Protein AF-A0A4Y8X2B7-F1 (afdb_monomer_lite)

Sequence (460 aa):
MPSALAVLLALVLLAALIGGGLVWHEERFYGRLRFEEKPPLELQNHMGVPAQDHFRKALRELRLALENDRPADAEGWVRTARRRGWWLAETAAASEASADVGKAARRLAERRARVEERVINVEGTRQVGTLENAATDAAKLETARAAAAQAWVGLTPEQRERIRDGAEHHHRWATAEIAAVITAHSTDPGRTERLVAAAQAPVTDEDLASWADWEFRSLHWAADKVPHQHRVHPERPPLPAYASTTARRRHAEAAHLREHQLGTPPTSAAPRPIAPARQAGRPAATPEPYAGSAARRRAQARALHEEMTMKVASYDLDFDLQLAYPQFHNRDIPEVRAMDGAARRAADEWDLVKDVPERRLDAGDVAAYREAVDAFKQAVLAADARVRLIGDAGITDEELRDLETARGLFRQISDPANPPSLRDTYRARLVQVLRRIDERPGSRVSFSPQSLLALEAGED

Foldseek 3Di:
DPPPVVVVVVVVVVCCVVVVVVVVVVCVQQPPDDPVLDDPPLLVVQLDDLLVVLLSLLLSQLLLCQQVVNLVLNLLSLLLNLLSLLLSQLLSLLCVLDVQLNVLSNQLSNLLSVLLVCLLQVPQHPDDDPLVNSQVSLVSNVVSVVSNVVVCVPDDPVSVVSSVVSSQVSSVSSLVSSLSSLVVRHPDPVSSVVSNCSSPDRCDVVSVVLSVVVSVLSSCCSNVVPDNLPRDGSSRRDRGPPRDPVSNVSVVVSVVVCCVPVDDDDDDDDDDDDDDDDDDDDDDDDDDDDLVVLVVLLVVLVVLLVVLVVLLCCCQVPVVNCLQQQLCCQCVPVLSVQLVVLNVQLVVLCVVPVPQDSVRDDSVSSVSNSVSSVSNVVSSVSSVVVSVVCGCPPADPLLVVLSVLLVVLVVQLPDPVDDPVVSLVSLVVSLVSLCCQQVDPPRSGHHDPVVSVCSVVVHD

pLDDT: mean 76.76, std 17.98, range [27.52, 97.62]

Radius of gyration: 28.29 Å; chains: 1; bounding box: 72×70×88 Å

Organism: NCBI:txid384602

Structure (mmCIF, N/CA/C/O backbone):
data_AF-A0A4Y8X2B7-F1
#
_entry.id   AF-A0A4Y8X2B7-F1
#
loop_
_atom_site.group_PDB
_atom_site.id
_atom_site.type_symbol
_atom_site.label_atom_id
_atom_site.label_alt_id
_atom_site.label_comp_id
_atom_site.label_asym_id
_atom_site.label_entity_id
_atom_site.label_seq_id
_atom_site.pdbx_PDB_ins_code
_atom_site.Cartn_x
_atom_site.Cartn_y
_atom_site.Cartn_z
_atom_site.occupancy
_atom_site.B_iso_or_equiv
_atom_site.auth_seq_id
_atom_site.auth_comp_id
_atom_site.auth_asym_id
_atom_site.auth_atom_id
_atom_site.pdbx_PDB_model_num
ATOM 1 N N . MET A 1 1 ? -11.574 39.232 24.362 1.00 48.97 1 MET A N 1
ATOM 2 C CA . MET A 1 1 ? -12.422 38.408 23.476 1.00 48.97 1 MET A CA 1
ATOM 3 C C . MET A 1 1 ? -11.913 38.580 22.059 1.00 48.97 1 MET A C 1
ATOM 5 O O . MET A 1 1 ? -11.757 39.733 21.666 1.00 48.97 1 MET A O 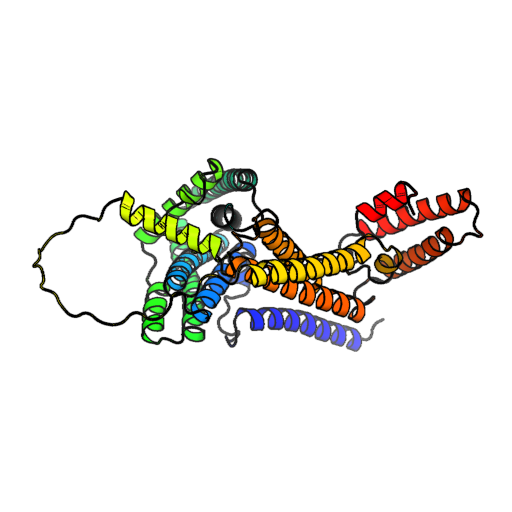1
ATOM 9 N N . PRO A 1 2 ? -11.568 37.504 21.330 1.00 56.12 2 PRO A N 1
ATOM 10 C CA . PRO A 1 2 ? -11.162 37.643 19.936 1.00 56.12 2 PRO A CA 1
ATOM 11 C C . PRO A 1 2 ? -12.316 38.278 19.155 1.00 56.12 2 PRO A C 1
ATOM 13 O O . PRO A 1 2 ? -13.477 37.924 19.360 1.00 56.12 2 PRO A O 1
ATOM 16 N N . SER A 1 3 ? -12.009 39.273 18.321 1.00 78.75 3 SER A N 1
ATOM 17 C CA . SER A 1 3 ? -13.026 39.926 17.500 1.00 78.75 3 SER A CA 1
ATOM 18 C C . SER A 1 3 ? -13.653 38.888 16.567 1.00 78.75 3 SER A C 1
ATOM 20 O O . SER A 1 3 ? -12.968 37.989 16.077 1.00 78.75 3 SER A O 1
ATOM 22 N N . ALA A 1 4 ? -14.957 39.003 16.303 1.00 75.81 4 ALA A N 1
ATOM 23 C CA . ALA A 1 4 ? -15.664 38.089 15.400 1.00 75.81 4 ALA A CA 1
ATOM 24 C C . ALA A 1 4 ? -14.970 37.974 14.025 1.00 75.81 4 ALA A C 1
ATOM 26 O O . ALA A 1 4 ? -14.980 36.915 13.405 1.00 75.81 4 ALA A O 1
ATOM 27 N N . LEU A 1 5 ? -14.283 39.042 13.603 1.00 73.31 5 LEU A N 1
ATOM 28 C CA . LEU A 1 5 ? -13.470 39.087 12.392 1.00 73.31 5 LEU A CA 1
ATOM 29 C C . LEU A 1 5 ? -12.254 38.142 12.447 1.00 73.31 5 LEU A C 1
ATOM 31 O O . LEU A 1 5 ? -11.960 37.477 11.461 1.00 73.31 5 LEU A O 1
ATOM 35 N N . ALA A 1 6 ? -11.570 38.044 13.592 1.00 76.88 6 ALA A N 1
ATOM 36 C CA . ALA A 1 6 ? -10.414 37.163 13.770 1.00 76.88 6 ALA A CA 1
ATOM 37 C C . ALA A 1 6 ? -10.817 35.680 13.766 1.00 76.88 6 ALA A C 1
ATOM 39 O O . ALA A 1 6 ? -10.114 34.849 13.196 1.00 76.88 6 ALA A O 1
ATOM 40 N N . VAL A 1 7 ? -11.978 35.359 14.345 1.00 77.75 7 VAL A N 1
ATOM 41 C CA . VAL A 1 7 ? -12.539 33.998 14.320 1.00 77.75 7 VAL A CA 1
ATOM 42 C C . VAL A 1 7 ? -12.940 33.608 12.896 1.00 77.75 7 VAL A C 1
ATOM 44 O O . VAL A 1 7 ? -12.628 32.506 12.450 1.00 77.75 7 VAL A O 1
ATOM 47 N N . LEU A 1 8 ? -13.565 34.525 12.150 1.00 74.25 8 LEU A N 1
ATOM 48 C CA . LEU A 1 8 ? -13.945 34.282 10.759 1.00 74.25 8 LEU A CA 1
ATOM 49 C C . LEU A 1 8 ? -12.714 34.086 9.859 1.00 74.25 8 LEU A C 1
ATOM 51 O O . LEU A 1 8 ? -12.685 33.167 9.046 1.00 74.25 8 LEU A O 1
ATOM 55 N N . LEU A 1 9 ? -11.674 34.908 10.038 1.00 78.62 9 LEU A N 1
ATOM 56 C CA . LEU A 1 9 ? -10.431 34.807 9.271 1.00 78.62 9 LEU A CA 1
ATOM 57 C C . LEU A 1 9 ? -9.697 33.489 9.553 1.00 78.62 9 LEU A C 1
ATOM 59 O O . LEU A 1 9 ? -9.216 32.842 8.625 1.00 78.62 9 LEU A O 1
ATOM 63 N N . ALA A 1 10 ? -9.656 33.066 10.821 1.00 77.31 10 ALA A N 1
ATOM 64 C CA . ALA A 1 10 ? -9.075 31.788 11.216 1.00 77.31 10 ALA A CA 1
ATOM 65 C C . ALA A 1 10 ? -9.835 30.608 10.597 1.00 77.31 10 ALA A C 1
ATOM 67 O O . ALA A 1 10 ? -9.203 29.692 10.082 1.00 77.31 10 ALA A O 1
ATOM 68 N N . LEU A 1 11 ? -11.171 30.648 10.572 1.00 70.44 11 LEU A N 1
ATOM 69 C CA . LEU A 1 11 ? -11.990 29.604 9.947 1.00 70.44 11 LEU A CA 1
ATOM 70 C C . LEU A 1 11 ? -11.803 29.539 8.425 1.00 70.44 11 LEU A C 1
ATOM 72 O O . LEU A 1 11 ? -11.713 28.445 7.874 1.00 70.44 11 LEU A O 1
ATOM 76 N N . VAL A 1 12 ? -11.684 30.685 7.746 1.00 73.00 12 VAL A N 1
ATOM 77 C CA . VAL A 1 12 ? -11.418 30.737 6.297 1.00 73.00 12 VAL A CA 1
ATOM 78 C C . VAL A 1 12 ? -10.014 30.221 5.972 1.00 73.00 12 VAL A C 1
ATOM 80 O O . VAL A 1 12 ? -9.855 29.444 5.033 1.00 73.00 12 VAL A O 1
ATOM 83 N N . LEU A 1 13 ? -9.001 30.583 6.765 1.00 71.25 13 LEU A N 1
ATOM 84 C CA . LEU A 1 13 ? -7.636 30.069 6.606 1.00 71.25 13 LEU A CA 1
ATOM 85 C C . LEU A 1 13 ? -7.551 28.567 6.894 1.00 71.25 13 LEU A C 1
ATOM 87 O O . LEU A 1 13 ? -6.875 27.848 6.161 1.00 71.25 13 LEU A O 1
ATOM 91 N N . LEU A 1 14 ? -8.272 28.075 7.904 1.00 63.09 14 LEU A N 1
ATOM 92 C CA . LEU A 1 14 ? -8.354 26.646 8.204 1.00 63.09 14 LEU A CA 1
ATOM 93 C C . LEU A 1 14 ? -9.032 25.885 7.055 1.00 63.09 14 LEU A C 1
ATOM 95 O O . LEU A 1 14 ? -8.526 24.854 6.623 1.00 63.09 14 LEU A O 1
ATOM 99 N N . ALA A 1 15 ? -10.128 26.418 6.506 1.00 55.34 15 ALA A N 1
ATOM 100 C CA . ALA A 1 15 ? -10.817 25.838 5.356 1.00 55.34 15 ALA A CA 1
ATOM 101 C C . ALA A 1 15 ? -9.948 25.855 4.084 1.00 55.34 15 ALA A C 1
ATOM 103 O O . ALA A 1 15 ? -9.953 24.882 3.333 1.00 55.34 15 ALA A O 1
ATOM 104 N N . ALA A 1 16 ? -9.155 26.909 3.867 1.00 49.97 16 ALA A N 1
ATOM 105 C CA . ALA A 1 16 ? -8.218 27.003 2.748 1.00 49.97 16 ALA A CA 1
ATOM 106 C C . ALA A 1 16 ? -7.018 26.049 2.897 1.00 49.97 16 ALA A C 1
ATOM 108 O O . ALA A 1 16 ? -6.582 25.462 1.910 1.00 49.97 16 ALA A O 1
ATOM 109 N N . LEU A 1 17 ? -6.510 25.843 4.116 1.00 51.19 17 LEU A N 1
ATOM 110 C CA . LEU A 1 17 ? -5.427 24.892 4.396 1.00 51.19 17 LEU A CA 1
ATOM 111 C C . LEU A 1 17 ? -5.896 23.436 4.291 1.00 51.19 17 LEU A C 1
ATOM 113 O O . LEU A 1 17 ? -5.201 22.607 3.706 1.00 51.19 17 LEU A O 1
ATOM 117 N N . ILE A 1 18 ? -7.092 23.129 4.802 1.00 48.75 18 ILE A N 1
ATOM 118 C CA . ILE A 1 18 ? -7.698 21.795 4.702 1.00 48.75 18 ILE A CA 1
ATOM 119 C C . ILE A 1 18 ? -8.089 21.499 3.246 1.00 48.75 18 ILE A C 1
ATOM 121 O O . ILE A 1 18 ? -7.740 20.444 2.718 1.00 48.75 18 ILE A O 1
ATOM 125 N N . GLY A 1 19 ? -8.746 22.444 2.565 1.00 33.44 19 GLY A N 1
ATOM 126 C CA . GLY A 1 19 ? -9.129 22.314 1.158 1.00 33.44 19 GLY A CA 1
ATOM 127 C C . GLY A 1 19 ? -7.926 22.252 0.212 1.00 33.44 19 GLY A C 1
ATOM 128 O O . GLY A 1 19 ? -7.893 21.412 -0.682 1.00 33.44 19 GLY A O 1
ATOM 129 N N . GLY A 1 20 ? -6.897 23.073 0.442 1.00 33.28 20 GLY A N 1
ATOM 130 C CA . GLY A 1 20 ? -5.670 23.088 -0.358 1.00 33.28 20 GLY A CA 1
ATOM 131 C C . GLY A 1 20 ? -4.814 21.830 -0.188 1.00 33.28 20 GLY A C 1
ATOM 132 O O . GLY A 1 20 ? -4.269 21.331 -1.170 1.00 33.28 20 GLY A O 1
ATOM 133 N N . GLY A 1 21 ? -4.738 21.267 1.023 1.00 30.72 21 GLY A N 1
ATOM 134 C CA . GLY A 1 21 ? -4.025 20.010 1.280 1.00 30.72 21 GLY A CA 1
ATOM 135 C C . GLY A 1 21 ? -4.669 18.795 0.603 1.00 30.72 21 GLY A C 1
ATOM 136 O O . GLY A 1 21 ? -3.957 17.935 0.085 1.00 30.72 21 GLY A O 1
ATOM 137 N N . LEU A 1 22 ? -6.004 18.754 0.544 1.00 33.94 22 LEU A N 1
ATOM 138 C CA . LEU A 1 22 ? -6.765 17.732 -0.184 1.00 33.94 22 LEU A CA 1
ATOM 139 C C . LEU A 1 22 ? -6.585 17.859 -1.705 1.00 33.94 22 LEU A C 1
ATOM 141 O O . LEU A 1 22 ? -6.271 16.870 -2.360 1.00 33.94 22 LEU A O 1
ATOM 145 N N . VAL A 1 23 ? -6.684 19.074 -2.256 1.00 34.59 23 VAL A N 1
ATOM 146 C CA . VAL A 1 23 ? -6.523 19.328 -3.701 1.00 34.59 23 VAL A CA 1
ATOM 147 C C . VAL A 1 23 ? -5.091 19.033 -4.180 1.00 34.59 23 VAL A C 1
ATOM 149 O O . VAL A 1 23 ? -4.900 18.437 -5.241 1.00 34.59 23 VAL A O 1
ATOM 152 N N . TRP A 1 24 ? -4.073 19.359 -3.376 1.00 32.09 24 TRP A N 1
ATOM 153 C CA . TRP A 1 24 ? -2.664 19.141 -3.731 1.00 32.09 24 TRP A CA 1
ATOM 154 C C . TRP A 1 24 ? -2.246 17.660 -3.698 1.00 32.09 24 TRP A C 1
ATOM 156 O O . TRP A 1 24 ? -1.438 17.214 -4.519 1.00 32.09 24 TRP A O 1
ATOM 166 N N . HIS A 1 25 ? -2.822 16.864 -2.789 1.00 36.69 25 HIS A N 1
ATOM 167 C CA . HIS A 1 25 ? -2.614 15.413 -2.775 1.00 36.69 25 HIS A CA 1
ATOM 168 C C . HIS A 1 25 ? -3.313 14.708 -3.947 1.00 36.69 25 HIS A C 1
ATOM 170 O O . HIS A 1 25 ? -2.883 13.628 -4.341 1.00 36.69 25 HIS A O 1
ATOM 176 N N . GLU A 1 26 ? -4.352 15.306 -4.527 1.00 36.19 26 GLU A N 1
ATOM 177 C CA . GLU A 1 26 ? -5.145 14.713 -5.605 1.00 36.19 26 GLU A CA 1
ATOM 178 C C . GLU A 1 26 ? -4.587 15.017 -7.004 1.00 36.19 26 GLU A C 1
ATOM 180 O O . GLU A 1 26 ? -4.468 14.090 -7.807 1.00 36.19 26 GLU A O 1
ATOM 185 N N . GLU A 1 27 ? -4.125 16.242 -7.289 1.00 35.38 27 GLU A N 1
ATOM 186 C CA . GLU A 1 27 ? -3.514 16.588 -8.593 1.00 35.38 27 GLU A CA 1
ATOM 187 C C . GLU A 1 27 ? -2.297 15.710 -8.935 1.00 35.38 27 GLU A C 1
ATOM 189 O O . GLU A 1 27 ? -2.078 15.331 -10.088 1.00 35.38 27 GLU A O 1
ATOM 194 N N . ARG A 1 28 ? -1.509 15.321 -7.924 1.00 38.75 28 ARG A N 1
ATOM 195 C CA . ARG A 1 28 ? -0.317 14.475 -8.104 1.00 38.75 28 ARG A CA 1
ATOM 196 C C . ARG A 1 28 ? -0.660 13.007 -8.407 1.00 38.75 28 ARG A C 1
ATOM 198 O O . ARG A 1 28 ? 0.162 12.278 -8.977 1.00 38.75 28 ARG A O 1
ATOM 205 N N . PHE A 1 29 ? -1.853 12.558 -8.018 1.00 40.41 29 PHE A N 1
ATOM 206 C CA . PHE A 1 29 ? -2.308 11.178 -8.199 1.00 40.41 29 PHE A CA 1
ATOM 207 C C . PHE A 1 29 ? -3.173 11.002 -9.451 1.00 40.41 29 PHE A C 1
ATOM 209 O O . PHE A 1 29 ? -2.950 10.036 -10.181 1.00 40.41 29 PHE A O 1
ATOM 216 N N . TYR A 1 30 ? -4.073 11.943 -9.742 1.00 37.50 30 TYR A N 1
ATOM 217 C CA . TYR A 1 30 ? -5.043 11.840 -10.838 1.00 37.50 30 TYR A CA 1
ATOM 218 C C . TYR A 1 30 ? -4.628 12.557 -12.137 1.00 37.50 30 TYR A C 1
ATOM 220 O O . TYR A 1 30 ? -5.293 12.400 -13.157 1.00 37.50 30 TYR A O 1
ATOM 228 N N . GLY A 1 31 ? -3.545 13.346 -12.149 1.00 47.97 31 GLY A N 1
ATOM 229 C CA . GLY A 1 31 ? -3.286 14.229 -13.292 1.00 47.97 31 GLY A CA 1
ATOM 230 C C . GLY A 1 31 ? -4.449 15.217 -13.493 1.00 47.97 31 GLY A C 1
ATOM 231 O O . GLY A 1 31 ? -5.124 15.580 -12.535 1.00 47.97 31 GLY A O 1
ATOM 232 N N . ARG A 1 32 ? -4.712 15.660 -14.731 1.00 36.84 32 ARG A N 1
ATOM 233 C CA . ARG A 1 32 ? -5.769 16.647 -15.069 1.00 36.84 32 ARG A CA 1
ATOM 234 C C . ARG A 1 32 ? -7.210 16.091 -15.022 1.00 36.84 32 ARG A C 1
ATOM 236 O O . ARG A 1 32 ? -8.033 16.488 -15.846 1.00 36.84 32 ARG A O 1
ATOM 243 N N . LEU A 1 33 ? -7.536 15.170 -14.122 1.00 42.44 33 LEU A N 1
ATOM 244 C CA . LEU A 1 33 ? -8.924 14.723 -13.948 1.00 42.44 33 LEU A CA 1
ATOM 245 C C . LEU A 1 33 ? -9.691 15.724 -13.071 1.00 42.44 33 LEU A C 1
ATOM 247 O O . LEU A 1 33 ? -9.154 16.261 -12.101 1.00 42.44 33 LEU A O 1
ATOM 251 N N . ARG A 1 34 ? -10.936 16.034 -13.451 1.00 41.69 34 ARG A N 1
ATOM 252 C CA . ARG A 1 34 ? -11.769 17.033 -12.766 1.00 41.69 34 ARG A CA 1
ATOM 253 C C . ARG A 1 34 ? -12.409 16.454 -11.503 1.00 41.69 34 ARG A C 1
ATOM 255 O O . ARG A 1 34 ? -12.794 15.297 -11.448 1.00 41.69 34 ARG A O 1
ATOM 262 N N . PHE A 1 35 ? -12.586 17.320 -10.507 1.00 38.22 35 PHE A N 1
ATOM 263 C CA . PHE A 1 35 ? -13.181 17.037 -9.193 1.00 38.22 35 PHE A CA 1
ATOM 264 C C . PHE A 1 35 ? -14.666 16.605 -9.248 1.00 38.22 35 PHE A C 1
ATOM 266 O O . PHE A 1 35 ? -15.197 16.102 -8.263 1.00 38.22 35 PHE A O 1
ATOM 273 N N . GLU A 1 36 ? -15.334 16.798 -10.387 1.00 39.81 36 GLU A N 1
ATOM 274 C CA . GLU A 1 36 ? -16.788 16.651 -10.574 1.00 39.81 36 GLU A CA 1
ATOM 275 C C . GLU A 1 36 ? -17.266 15.187 -10.713 1.00 39.81 36 GLU A C 1
ATOM 277 O O . GLU A 1 36 ? -18.468 14.946 -10.758 1.00 39.81 36 GLU A O 1
ATOM 282 N N . GLU A 1 37 ? -16.356 14.206 -10.711 1.00 48.41 37 GLU A N 1
ATOM 283 C CA . GLU A 1 37 ? -16.656 12.767 -10.883 1.00 48.41 37 GLU A CA 1
ATOM 284 C C . GLU A 1 37 ? -16.459 11.935 -9.598 1.00 48.41 37 GLU A C 1
ATOM 286 O O . GLU A 1 37 ? -16.465 10.704 -9.615 1.00 48.41 37 GLU A O 1
ATOM 291 N N . LYS A 1 38 ? -16.284 12.595 -8.448 1.00 48.88 38 LYS A N 1
ATOM 292 C CA . LYS A 1 38 ? -16.065 11.907 -7.171 1.00 48.88 38 LYS A CA 1
ATOM 293 C C . LYS A 1 38 ? -17.353 11.281 -6.632 1.00 48.88 38 LYS A C 1
ATOM 295 O O . LYS A 1 38 ? -18.416 11.900 -6.721 1.00 48.88 38 LYS A O 1
ATOM 300 N N . PRO A 1 39 ? -17.266 10.114 -5.969 1.00 52.75 39 PRO A N 1
ATOM 301 C CA . PRO A 1 39 ? -18.413 9.572 -5.266 1.00 52.75 39 PRO A CA 1
ATOM 302 C C . PRO A 1 39 ? -18.806 10.547 -4.140 1.00 52.75 39 PRO A C 1
ATOM 304 O O . PRO A 1 39 ? -17.910 11.177 -3.558 1.00 52.75 39 PRO A O 1
ATOM 307 N N . PRO A 1 40 ? -20.106 10.690 -3.813 1.00 59.75 40 PRO A N 1
ATOM 308 C CA . PRO A 1 40 ? -20.563 11.535 -2.711 1.00 59.75 40 PRO A CA 1
ATOM 309 C C . PRO A 1 40 ? -19.769 11.266 -1.425 1.00 59.75 40 PRO A C 1
ATOM 311 O O . PRO A 1 40 ? -19.338 10.139 -1.185 1.00 59.75 40 PRO A O 1
ATOM 314 N N . LEU A 1 41 ? -19.583 12.278 -0.570 1.00 52.66 41 LEU A N 1
ATOM 315 C CA . LEU A 1 41 ? -18.818 12.137 0.682 1.00 52.66 41 LEU A CA 1
ATOM 316 C C . LEU A 1 41 ? -19.337 10.971 1.552 1.00 52.66 41 LEU A C 1
ATOM 318 O O . LEU A 1 41 ? -18.560 10.251 2.176 1.00 52.66 41 LEU A O 1
ATOM 322 N N . GLU A 1 42 ? -20.652 10.752 1.550 1.00 58.34 42 GLU A N 1
ATOM 323 C CA . GLU A 1 42 ? -21.304 9.618 2.213 1.00 58.34 42 GLU A CA 1
ATOM 324 C C . GLU A 1 42 ? -20.833 8.278 1.638 1.00 58.34 42 GLU A C 1
ATOM 326 O O . GLU A 1 42 ? -20.392 7.404 2.383 1.00 58.34 42 GLU A O 1
ATOM 331 N N . LEU A 1 43 ? -20.800 8.154 0.311 1.00 62.41 43 LEU A N 1
ATOM 332 C CA . LEU A 1 43 ? -20.299 6.972 -0.383 1.00 62.41 43 LEU A CA 1
ATOM 333 C C . LEU A 1 43 ? -18.804 6.733 -0.096 1.00 62.41 43 LEU A C 1
ATOM 335 O O . LEU A 1 43 ? -18.393 5.602 0.164 1.00 62.41 43 LEU A O 1
ATOM 339 N N . GLN A 1 44 ? -17.991 7.792 -0.023 1.00 62.84 44 GLN A N 1
ATOM 340 C CA . GLN A 1 44 ? -16.584 7.686 0.389 1.00 62.84 44 GLN A CA 1
ATOM 341 C C . GLN A 1 44 ? -16.441 7.147 1.82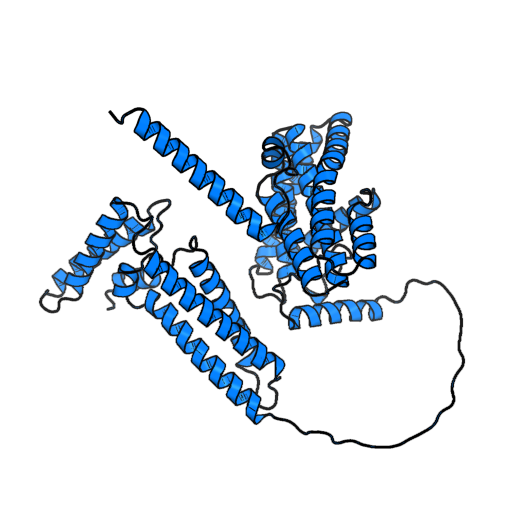4 1.00 62.84 44 GLN A C 1
ATOM 343 O O . GLN A 1 44 ? -15.599 6.282 2.088 1.00 62.84 44 GLN A O 1
ATOM 348 N N . ASN A 1 45 ? -17.286 7.599 2.751 1.00 69.56 45 ASN A N 1
ATOM 349 C CA . ASN A 1 45 ? -17.296 7.101 4.128 1.00 69.56 45 ASN A CA 1
ATOM 350 C C . ASN A 1 45 ? -17.738 5.627 4.213 1.00 69.56 45 ASN A C 1
ATOM 352 O O . ASN A 1 45 ? -17.187 4.855 5.011 1.00 69.56 45 ASN A O 1
ATOM 356 N N . HIS A 1 46 ? -18.698 5.222 3.378 1.00 73.69 46 HIS A N 1
ATOM 357 C CA . HIS A 1 46 ? -19.177 3.842 3.282 1.00 73.69 46 HIS A CA 1
ATOM 358 C C . HIS A 1 46 ? -18.112 2.891 2.721 1.00 73.69 46 HIS A C 1
ATOM 360 O O . HIS A 1 46 ? -17.899 1.807 3.264 1.00 73.69 46 HIS A O 1
ATOM 366 N N . MET A 1 47 ? -17.367 3.334 1.711 1.00 73.88 47 MET A N 1
ATOM 367 C CA . MET A 1 47 ? -16.261 2.590 1.107 1.00 73.88 47 MET A CA 1
ATOM 368 C C . MET A 1 47 ? -15.126 2.272 2.098 1.00 73.88 47 MET A C 1
ATOM 370 O O . MET A 1 47 ? -14.606 1.152 2.119 1.00 73.88 47 MET A O 1
ATOM 374 N N . GLY A 1 48 ? -14.771 3.240 2.951 1.00 72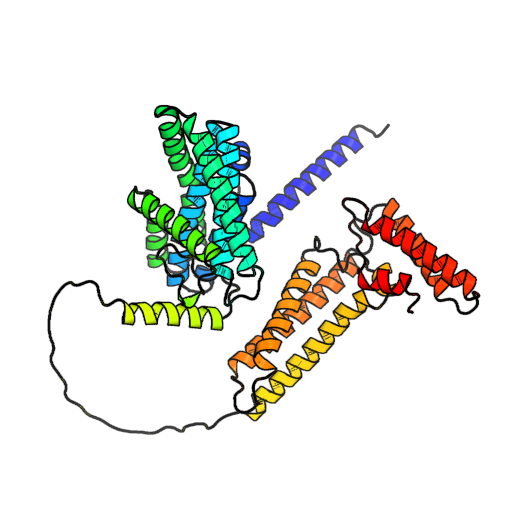.56 48 GLY A N 1
ATOM 375 C CA . GLY A 1 48 ? -13.684 3.139 3.929 1.00 72.56 48 GLY A CA 1
ATOM 376 C C . GLY A 1 48 ? -12.285 3.393 3.345 1.00 72.56 48 GLY A C 1
ATOM 377 O O . GLY A 1 48 ? -11.970 2.986 2.228 1.00 72.56 48 GLY A O 1
ATOM 378 N N . VAL A 1 49 ? -11.420 4.044 4.134 1.00 71.50 49 VAL A N 1
ATOM 379 C CA . VAL A 1 49 ? -10.076 4.495 3.709 1.00 71.50 49 VAL A CA 1
ATOM 380 C C . VAL A 1 49 ? -9.192 3.359 3.166 1.00 71.50 49 VAL A C 1
ATOM 382 O O . VAL A 1 49 ? -8.669 3.511 2.063 1.00 71.50 49 VAL A O 1
ATOM 385 N N . PRO A 1 50 ? -9.065 2.189 3.830 1.00 72.62 50 PRO A N 1
ATOM 386 C CA . PRO A 1 50 ? -8.148 1.155 3.346 1.00 72.62 50 PRO A CA 1
ATOM 387 C C . PRO A 1 50 ? -8.536 0.595 1.972 1.00 72.62 50 PRO A C 1
ATOM 389 O O . PRO A 1 50 ? -7.679 0.402 1.114 1.00 72.62 50 PRO A O 1
ATOM 392 N N . ALA A 1 51 ? -9.831 0.357 1.732 1.00 72.94 51 ALA A N 1
ATOM 393 C CA . ALA A 1 51 ? -10.305 -0.165 0.451 1.00 72.94 51 ALA A CA 1
ATOM 394 C C . ALA A 1 51 ? -10.035 0.832 -0.691 1.00 72.94 51 ALA A C 1
ATOM 396 O O . ALA A 1 51 ? -9.567 0.433 -1.761 1.00 72.94 51 ALA A O 1
ATOM 397 N N . GLN A 1 52 ? -10.243 2.130 -0.437 1.00 78.00 52 GLN A N 1
ATOM 398 C CA . GLN A 1 52 ? -9.905 3.189 -1.389 1.00 78.00 52 GLN A CA 1
ATOM 399 C C . GLN A 1 52 ? -8.406 3.218 -1.697 1.00 78.00 52 GLN A C 1
ATOM 401 O O . GLN A 1 52 ? -8.026 3.290 -2.864 1.00 78.00 52 GLN A O 1
ATOM 406 N N . ASP A 1 53 ? -7.546 3.121 -0.682 1.00 78.44 53 ASP A N 1
ATOM 407 C CA . ASP A 1 53 ? -6.093 3.148 -0.870 1.00 78.44 53 ASP A CA 1
ATOM 408 C C . ASP A 1 53 ? -5.608 1.974 -1.726 1.00 78.44 53 ASP A C 1
ATOM 410 O O . ASP A 1 53 ? -4.758 2.136 -2.606 1.00 78.44 53 ASP A O 1
ATOM 414 N N . HIS A 1 54 ? -6.186 0.789 -1.533 1.00 82.31 54 HIS A N 1
ATOM 415 C CA . HIS A 1 54 ? -5.845 -0.388 -2.327 1.00 82.31 54 HIS A CA 1
ATOM 416 C C . HIS A 1 54 ? -6.333 -0.296 -3.775 1.00 82.31 54 HIS A C 1
ATOM 418 O O . HIS A 1 54 ? -5.602 -0.702 -4.688 1.00 82.31 54 HIS A O 1
ATOM 424 N N . PHE A 1 55 ? -7.525 0.256 -4.010 1.00 87.06 55 PHE A N 1
ATOM 425 C CA . PHE A 1 55 ? -8.008 0.545 -5.359 1.00 87.06 55 PHE A CA 1
ATOM 426 C C . PHE A 1 55 ? -7.122 1.594 -6.051 1.00 87.06 55 PHE A C 1
ATOM 428 O O . PHE A 1 55 ? -6.588 1.337 -7.131 1.00 87.06 55 PHE A O 1
ATOM 435 N N . ARG A 1 56 ? -6.829 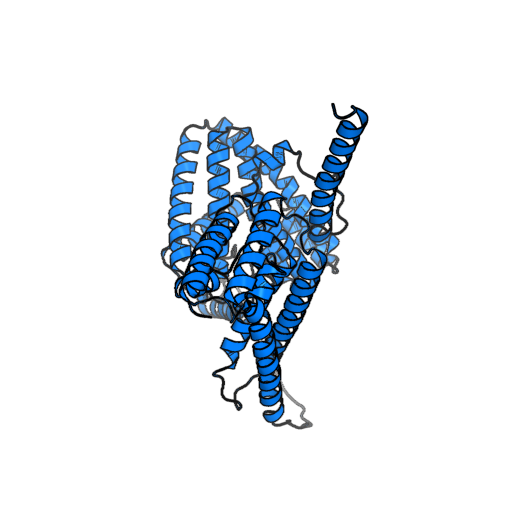2.712 -5.375 1.00 83.31 56 ARG A N 1
ATOM 436 C CA . ARG A 1 56 ? -5.918 3.764 -5.864 1.00 83.31 56 ARG A CA 1
ATOM 437 C C . ARG A 1 56 ? -4.518 3.238 -6.156 1.00 83.31 56 ARG A C 1
ATOM 439 O O . ARG A 1 56 ? -3.906 3.639 -7.143 1.00 83.31 56 ARG A O 1
ATOM 446 N N . LYS A 1 57 ? -4.005 2.308 -5.343 1.00 82.12 57 LYS A N 1
ATOM 447 C CA . LYS A 1 57 ? -2.730 1.638 -5.621 1.00 82.12 57 LYS A CA 1
ATOM 448 C C . LYS A 1 57 ? -2.782 0.899 -6.961 1.00 82.12 57 LYS A C 1
ATOM 450 O O . LYS A 1 57 ? -1.842 1.030 -7.731 1.00 82.12 57 LYS A O 1
ATOM 455 N N . ALA A 1 58 ? -3.860 0.174 -7.271 1.00 88.12 58 ALA A N 1
ATOM 456 C CA . ALA A 1 58 ? -3.996 -0.501 -8.566 1.00 88.12 58 ALA A CA 1
ATOM 457 C C . ALA A 1 58 ? -4.079 0.494 -9.737 1.00 88.12 58 ALA A C 1
ATOM 459 O O . ALA A 1 58 ? -3.412 0.283 -10.745 1.00 88.12 58 ALA A O 1
ATOM 460 N N . LEU A 1 59 ? -4.808 1.607 -9.583 1.00 85.81 59 LEU A N 1
ATOM 461 C CA . LEU A 1 59 ? -4.858 2.674 -10.595 1.00 85.81 59 LEU A CA 1
ATOM 462 C C . LEU A 1 59 ? -3.483 3.308 -10.841 1.00 85.81 59 LEU A C 1
ATOM 464 O O . LEU A 1 59 ? -3.087 3.524 -11.984 1.00 85.81 59 LEU A O 1
ATOM 468 N N . ARG A 1 60 ? -2.713 3.555 -9.775 1.00 83.75 60 ARG A N 1
ATOM 469 C CA . ARG A 1 60 ? -1.336 4.054 -9.883 1.00 83.75 60 ARG A CA 1
ATOM 470 C C . ARG A 1 60 ? -0.448 3.080 -10.654 1.00 83.75 60 ARG A C 1
ATOM 472 O O . ARG A 1 60 ? 0.344 3.508 -11.487 1.00 83.75 60 ARG A O 1
ATOM 479 N N . GLU A 1 61 ? -0.552 1.789 -10.367 1.00 84.81 61 GLU A N 1
ATOM 480 C CA . GLU A 1 61 ? 0.245 0.769 -11.049 1.00 84.81 61 GLU A CA 1
ATOM 481 C C . GLU A 1 61 ? -0.162 0.598 -12.519 1.00 84.81 61 GLU A C 1
ATOM 483 O O . GLU A 1 61 ? 0.711 0.467 -13.378 1.00 84.81 61 GLU A O 1
ATOM 488 N N . LEU A 1 62 ? -1.460 0.707 -12.829 1.00 90.50 62 LEU A N 1
ATOM 489 C CA . LEU A 1 62 ? -1.974 0.777 -14.198 1.00 90.50 62 LEU A CA 1
ATOM 490 C C . LEU A 1 62 ? -1.389 1.976 -14.952 1.00 90.50 62 LEU A C 1
ATOM 492 O O . LEU A 1 62 ? -0.835 1.802 -16.036 1.00 90.50 62 LEU A O 1
ATOM 496 N N . ARG A 1 63 ? -1.435 3.174 -14.357 1.00 88.81 63 ARG A N 1
ATOM 497 C CA . ARG A 1 63 ? -0.824 4.386 -14.922 1.00 88.81 63 ARG A CA 1
ATOM 498 C C . ARG A 1 63 ? 0.651 4.161 -15.244 1.00 88.81 63 ARG A C 1
ATOM 500 O O . ARG A 1 63 ? 1.083 4.397 -16.366 1.00 88.81 63 ARG A O 1
ATOM 507 N N . LEU A 1 64 ? 1.412 3.632 -14.285 1.00 81.38 64 LEU A N 1
ATOM 508 C CA . LEU A 1 64 ? 2.835 3.342 -14.466 1.00 81.38 64 LEU A CA 1
ATOM 509 C C . LEU A 1 64 ? 3.088 2.230 -15.495 1.00 81.38 64 LEU A C 1
ATOM 511 O O . LEU A 1 64 ? 4.176 2.163 -16.064 1.00 81.38 64 LEU A O 1
ATOM 515 N N . ALA A 1 65 ? 2.155 1.308 -15.720 1.00 86.31 65 ALA A N 1
ATOM 516 C CA . ALA A 1 65 ? 2.272 0.328 -16.796 1.00 86.31 65 ALA A CA 1
ATOM 517 C C . ALA A 1 65 ? 2.068 0.983 -18.170 1.00 86.31 65 ALA A C 1
ATOM 519 O O . ALA A 1 65 ? 2.845 0.716 -19.083 1.00 86.31 65 ALA A O 1
ATOM 520 N N . LEU A 1 66 ? 1.090 1.884 -18.289 1.00 86.81 66 LEU A N 1
ATOM 521 C CA . LEU A 1 66 ? 0.803 2.633 -19.515 1.00 86.81 66 LEU A CA 1
ATOM 522 C C . LEU A 1 66 ? 1.931 3.612 -19.877 1.00 86.81 66 LEU A C 1
ATOM 524 O O . LEU A 1 66 ? 2.425 3.569 -20.999 1.00 86.81 66 LEU A O 1
ATOM 528 N N . GLU A 1 67 ? 2.400 4.416 -18.918 1.00 84.81 67 GLU A N 1
ATOM 529 C CA . GLU A 1 67 ? 3.474 5.408 -19.117 1.00 84.81 67 GLU A CA 1
ATOM 530 C C . GLU A 1 67 ? 4.806 4.777 -19.552 1.00 84.81 67 GLU A C 1
ATOM 532 O O . GLU A 1 67 ? 5.600 5.414 -20.238 1.00 84.81 67 GLU A O 1
ATOM 537 N N . ASN A 1 68 ? 5.053 3.523 -19.161 1.00 84.25 68 ASN A N 1
ATOM 538 C CA . ASN A 1 68 ? 6.278 2.787 -19.490 1.00 84.25 68 ASN A CA 1
ATOM 539 C C . ASN A 1 68 ? 6.081 1.771 -20.630 1.00 84.25 68 ASN A C 1
ATOM 541 O O . ASN A 1 68 ? 6.901 0.869 -20.775 1.00 84.25 68 ASN A O 1
ATOM 545 N N . ASP A 1 69 ? 4.983 1.874 -21.389 1.00 86.25 69 ASP A N 1
ATOM 546 C CA . ASP A 1 69 ? 4.638 0.993 -22.514 1.00 86.25 69 ASP A CA 1
ATOM 547 C C . ASP A 1 69 ? 4.736 -0.513 -22.185 1.00 86.25 69 ASP A C 1
ATOM 549 O O . ASP A 1 69 ? 5.318 -1.313 -22.916 1.00 86.25 69 ASP A O 1
ATOM 553 N N . ARG A 1 70 ? 4.155 -0.920 -21.047 1.00 86.44 70 ARG A N 1
ATOM 554 C CA . ARG A 1 70 ? 4.082 -2.322 -20.597 1.00 86.44 70 ARG A CA 1
ATOM 555 C C . ARG A 1 70 ? 2.666 -2.881 -20.801 1.00 86.44 70 ARG A C 1
ATOM 557 O O . ARG A 1 70 ? 1.892 -2.919 -19.843 1.00 86.44 70 ARG A O 1
ATOM 564 N N . PRO A 1 71 ? 2.292 -3.323 -22.018 1.00 88.44 71 PRO A N 1
ATOM 565 C CA . PRO A 1 71 ? 0.913 -3.701 -22.340 1.00 88.44 71 PRO A CA 1
ATOM 566 C C . PRO A 1 71 ? 0.390 -4.883 -21.511 1.00 88.44 71 PRO A C 1
ATOM 568 O O . PRO A 1 71 ? -0.716 -4.806 -20.985 1.00 88.44 71 PRO A O 1
ATOM 571 N N . ALA A 1 72 ? 1.196 -5.932 -21.318 1.00 87.56 72 ALA A N 1
ATOM 572 C CA . ALA A 1 72 ? 0.796 -7.097 -20.523 1.00 87.56 72 ALA A CA 1
ATOM 573 C C . ALA A 1 72 ? 0.565 -6.746 -19.040 1.00 87.56 72 ALA A C 1
ATOM 575 O O . ALA A 1 72 ? -0.394 -7.214 -18.421 1.00 87.56 72 ALA A O 1
ATOM 576 N N . ASP A 1 73 ? 1.406 -5.869 -18.477 1.00 89.69 73 ASP A N 1
ATOM 577 C CA . ASP A 1 73 ? 1.220 -5.370 -17.113 1.00 89.69 73 ASP A CA 1
ATOM 578 C C . ASP A 1 73 ? -0.041 -4.498 -17.029 1.00 89.69 73 ASP A C 1
ATOM 580 O O . ASP A 1 73 ? -0.796 -4.614 -16.069 1.00 89.69 73 ASP A O 1
ATOM 584 N N . ALA A 1 74 ? -0.307 -3.653 -18.030 1.00 93.12 74 ALA A N 1
ATOM 585 C CA . ALA A 1 74 ? -1.505 -2.815 -18.053 1.00 93.12 74 ALA A CA 1
ATOM 586 C C . ALA A 1 74 ? -2.786 -3.667 -18.040 1.00 93.12 74 ALA A C 1
ATOM 588 O O . ALA A 1 74 ? -3.670 -3.419 -17.225 1.00 93.12 74 ALA A O 1
ATOM 589 N N . GLU A 1 75 ? -2.861 -4.726 -18.850 1.00 93.88 75 GLU A N 1
ATOM 590 C CA . GLU A 1 75 ? -3.994 -5.663 -18.842 1.00 93.88 75 GLU A CA 1
ATOM 591 C C . GLU A 1 75 ? -4.181 -6.348 -17.479 1.00 93.88 75 GLU A C 1
ATOM 593 O O . GLU A 1 75 ? -5.299 -6.438 -16.962 1.00 93.88 75 GLU A O 1
ATOM 598 N N . GLY A 1 76 ? -3.090 -6.809 -16.858 1.00 92.31 76 GLY A N 1
ATOM 599 C CA . GLY A 1 76 ? -3.147 -7.412 -15.525 1.00 92.31 76 GLY A CA 1
ATOM 600 C C . GLY A 1 76 ? -3.566 -6.422 -14.434 1.00 92.31 76 GLY A C 1
ATOM 601 O O . GLY A 1 76 ? -4.312 -6.781 -13.515 1.00 92.31 76 GLY A O 1
ATOM 602 N N . TRP A 1 77 ? -3.145 -5.160 -14.543 1.00 93.75 77 TRP A N 1
ATOM 603 C CA . TRP A 1 77 ? -3.560 -4.106 -13.621 1.00 93.75 77 TRP A CA 1
ATOM 604 C C . TRP A 1 77 ? -5.004 -3.653 -13.841 1.00 93.75 77 TRP A C 1
ATOM 606 O O . TRP A 1 77 ? -5.659 -3.340 -12.851 1.00 93.75 77 TRP A O 1
ATOM 616 N N . VAL A 1 78 ? -5.551 -3.720 -15.063 1.00 96.38 78 VAL A N 1
ATOM 617 C CA . VAL A 1 78 ? -6.996 -3.537 -15.305 1.00 96.38 78 VAL A CA 1
ATOM 618 C C . VAL A 1 78 ? -7.803 -4.615 -14.580 1.00 96.38 78 VAL A C 1
ATOM 620 O O . VAL A 1 78 ? -8.708 -4.274 -13.821 1.00 96.38 78 VAL A O 1
ATOM 623 N N . ARG A 1 79 ? -7.446 -5.902 -14.721 1.00 94.81 79 ARG A N 1
ATOM 624 C CA . ARG A 1 79 ? -8.123 -6.995 -13.987 1.00 94.81 79 ARG A CA 1
ATOM 625 C C . ARG A 1 79 ? -8.067 -6.789 -12.472 1.00 94.81 79 ARG A C 1
ATOM 627 O O . ARG A 1 79 ? -9.081 -6.877 -11.783 1.00 94.81 79 ARG A O 1
ATOM 634 N N . THR A 1 80 ? -6.889 -6.429 -11.963 1.00 93.25 80 THR A N 1
ATOM 635 C CA . THR A 1 80 ? -6.685 -6.157 -10.532 1.00 93.25 80 THR A CA 1
ATOM 636 C C . THR A 1 80 ? -7.516 -4.965 -10.051 1.00 93.25 80 THR A C 1
ATOM 638 O O . THR A 1 80 ? -8.123 -5.027 -8.982 1.00 93.25 80 THR A O 1
ATOM 641 N N . ALA A 1 81 ? -7.562 -3.880 -10.828 1.00 93.44 81 ALA A N 1
ATOM 642 C CA . ALA A 1 81 ? -8.344 -2.697 -10.496 1.00 93.44 81 ALA A CA 1
ATOM 643 C C . ALA A 1 81 ? -9.850 -2.992 -10.517 1.00 93.44 81 ALA A C 1
ATOM 645 O O . ALA A 1 81 ? -10.538 -2.563 -9.595 1.00 93.44 81 ALA A O 1
ATOM 646 N N . ARG A 1 82 ? -10.348 -3.786 -11.480 1.00 95.38 82 ARG A N 1
ATOM 647 C CA . ARG A 1 82 ? -11.749 -4.249 -11.503 1.00 95.38 82 ARG A CA 1
ATOM 648 C C . ARG A 1 82 ? -12.091 -5.026 -10.233 1.00 95.38 82 ARG A C 1
ATOM 650 O O . ARG A 1 82 ? -13.004 -4.635 -9.514 1.00 95.38 82 ARG A O 1
ATOM 657 N N . ARG A 1 83 ? -11.301 -6.042 -9.875 1.00 94.31 83 ARG A N 1
ATOM 658 C CA . ARG A 1 83 ? -11.531 -6.835 -8.654 1.00 94.31 83 ARG A CA 1
ATOM 659 C C . ARG A 1 83 ? -11.520 -5.983 -7.380 1.00 94.31 83 ARG A C 1
ATOM 661 O O . ARG A 1 83 ? -12.414 -6.093 -6.546 1.00 94.31 83 ARG A O 1
ATOM 668 N N . ARG A 1 84 ? -10.525 -5.105 -7.213 1.00 92.12 84 ARG A N 1
ATOM 669 C CA . ARG A 1 84 ? -10.448 -4.225 -6.030 1.00 92.12 84 ARG A CA 1
ATOM 670 C C . ARG A 1 84 ? -11.564 -3.178 -6.011 1.00 92.12 84 ARG A C 1
ATOM 672 O O . ARG A 1 84 ? -12.071 -2.860 -4.940 1.00 92.12 84 ARG A O 1
ATOM 679 N N . GLY A 1 85 ? -11.954 -2.674 -7.180 1.00 92.50 85 GLY A N 1
ATOM 680 C CA . GLY A 1 85 ? -13.104 -1.791 -7.349 1.00 92.50 85 GLY A CA 1
ATOM 681 C C . GLY A 1 85 ? -14.419 -2.488 -7.004 1.00 92.50 85 GLY A C 1
ATOM 682 O O . GLY A 1 85 ? -15.320 -1.851 -6.471 1.00 92.50 85 GLY A O 1
ATOM 683 N N . TRP A 1 86 ? -14.525 -3.797 -7.241 1.00 94.00 86 TRP A N 1
ATOM 684 C CA . TRP A 1 86 ? -15.666 -4.591 -6.793 1.00 94.00 86 TRP A CA 1
ATOM 685 C C . TRP A 1 86 ? -15.704 -4.731 -5.273 1.00 94.00 86 TRP A C 1
ATOM 687 O O . TRP A 1 86 ? -16.729 -4.445 -4.669 1.00 94.00 86 TRP A O 1
ATOM 697 N N . TRP A 1 87 ? -14.586 -5.068 -4.620 1.00 91.88 87 TRP A N 1
ATOM 698 C CA . TRP A 1 87 ? -14.540 -5.118 -3.149 1.00 91.88 87 TRP A CA 1
ATOM 699 C C . TRP A 1 87 ? -14.944 -3.786 -2.513 1.00 91.88 87 TRP A C 1
ATOM 701 O O . TRP A 1 87 ? -15.663 -3.771 -1.521 1.00 91.88 87 TRP A O 1
ATOM 711 N N . LEU A 1 88 ? -14.498 -2.671 -3.093 1.00 90.19 88 LEU A N 1
ATOM 712 C CA . LEU A 1 88 ? -14.873 -1.322 -2.675 1.00 90.19 88 LEU A CA 1
ATOM 713 C C . LEU A 1 88 ? -16.377 -1.047 -2.846 1.00 90.19 88 LEU A C 1
ATOM 715 O O . LEU A 1 88 ? -16.997 -0.401 -2.005 1.00 90.19 88 LEU A O 1
ATOM 719 N N . ALA A 1 89 ? -16.968 -1.542 -3.929 1.00 91.19 89 ALA A N 1
ATOM 720 C CA . ALA A 1 89 ? -18.394 -1.423 -4.182 1.00 91.19 89 ALA A CA 1
ATOM 721 C C . ALA A 1 89 ? -19.225 -2.301 -3.226 1.00 91.19 89 ALA A C 1
ATOM 723 O O . ALA A 1 89 ? -20.241 -1.846 -2.700 1.00 91.19 89 ALA A O 1
ATOM 724 N N . GLU A 1 90 ? -18.751 -3.514 -2.918 1.00 92.25 90 GLU A N 1
ATOM 725 C CA . GLU A 1 90 ? -19.335 -4.385 -1.891 1.00 92.25 90 GLU A CA 1
ATOM 726 C C . GLU A 1 90 ? -19.322 -3.711 -0.515 1.00 92.25 90 GLU A C 1
ATOM 728 O O . GLU A 1 90 ? -20.316 -3.782 0.207 1.00 92.25 90 GLU A O 1
ATOM 733 N N . THR A 1 91 ? -18.226 -3.038 -0.129 1.00 91.31 91 THR A N 1
ATOM 734 C CA . THR A 1 91 ? -18.171 -2.350 1.172 1.00 91.31 91 THR A CA 1
ATOM 735 C C . THR A 1 91 ? -19.140 -1.178 1.249 1.00 91.31 91 THR A C 1
ATOM 737 O O . THR A 1 91 ? -19.762 -0.986 2.300 1.00 91.31 91 THR A O 1
ATOM 740 N N . ALA A 1 92 ? -19.294 -0.429 0.155 1.00 89.31 92 ALA A N 1
ATOM 741 C CA . ALA A 1 92 ? -20.265 0.649 0.051 1.00 89.31 92 ALA A CA 1
ATOM 742 C C . ALA A 1 92 ? -21.700 0.131 0.222 1.00 89.31 92 ALA A C 1
ATOM 744 O O . ALA A 1 92 ? -22.378 0.511 1.177 1.00 89.31 92 ALA A O 1
ATOM 745 N N . ALA A 1 93 ? -22.110 -0.817 -0.623 1.00 92.38 93 ALA A N 1
ATOM 746 C CA . ALA A 1 93 ? -23.459 -1.376 -0.612 1.00 92.38 93 ALA A CA 1
ATOM 747 C C . ALA A 1 93 ? -23.800 -2.066 0.719 1.00 92.38 93 ALA A C 1
ATOM 749 O O . ALA A 1 93 ? -24.888 -1.896 1.270 1.00 92.38 93 ALA A O 1
ATOM 750 N N . ALA A 1 94 ? -22.846 -2.806 1.293 1.00 91.88 94 ALA A N 1
ATOM 751 C CA . ALA A 1 94 ? -23.008 -3.425 2.604 1.00 91.88 94 ALA A CA 1
ATOM 752 C C . ALA A 1 94 ? -23.222 -2.388 3.716 1.00 91.88 94 ALA A C 1
ATOM 754 O O . ALA A 1 94 ? -24.023 -2.616 4.621 1.00 91.88 94 ALA A O 1
ATOM 755 N N . SER A 1 95 ? -22.509 -1.259 3.656 1.00 90.69 95 SER A N 1
ATOM 756 C CA . SER A 1 95 ? -22.611 -0.190 4.654 1.00 90.69 95 SER A CA 1
ATOM 757 C C . SER A 1 95 ? -23.902 0.613 4.544 1.00 90.69 95 SER A C 1
ATOM 759 O O . SER A 1 95 ? -24.388 1.088 5.567 1.00 90.69 95 SER A O 1
ATOM 761 N N . GLU A 1 96 ? -24.458 0.740 3.341 1.00 89.94 96 GLU A N 1
ATOM 762 C CA . GLU A 1 96 ? -25.783 1.325 3.112 1.00 89.94 96 GLU A CA 1
ATOM 763 C C . GLU A 1 96 ? -26.896 0.412 3.642 1.00 89.94 96 GLU A C 1
ATOM 765 O O . GLU A 1 96 ? -27.873 0.884 4.222 1.00 89.94 96 GLU A O 1
ATOM 770 N N . ALA A 1 97 ? -26.739 -0.907 3.491 1.00 88.69 97 ALA A N 1
ATOM 771 C CA . ALA A 1 97 ? -27.734 -1.875 3.940 1.00 88.69 97 ALA A CA 1
ATOM 772 C C . ALA A 1 97 ? -27.739 -2.086 5.463 1.00 88.69 97 ALA A C 1
ATOM 774 O O . ALA A 1 97 ? -28.803 -2.261 6.060 1.00 88.69 97 ALA A O 1
ATOM 775 N N . SER A 1 98 ? -26.564 -2.130 6.099 1.00 89.62 98 SER A N 1
ATOM 776 C CA . SER A 1 98 ? -26.437 -2.341 7.544 1.00 89.62 98 SER A CA 1
ATOM 777 C C . SER A 1 98 ? -25.076 -1.890 8.070 1.00 89.62 98 SER A C 1
ATOM 779 O O . SER A 1 98 ? -24.029 -2.244 7.530 1.00 89.62 98 SER A O 1
ATOM 781 N N . ALA A 1 99 ? -25.072 -1.180 9.201 1.00 88.31 99 ALA A N 1
ATOM 782 C CA . ALA A 1 99 ? -23.838 -0.744 9.854 1.00 88.31 99 ALA A CA 1
ATOM 783 C C . ALA A 1 99 ? -22.925 -1.924 10.245 1.00 88.31 99 ALA A C 1
ATOM 785 O O . ALA A 1 99 ? -21.702 -1.841 10.079 1.00 88.31 99 ALA A O 1
ATOM 786 N N . ASP A 1 100 ? -23.505 -3.030 10.723 1.00 89.06 100 ASP A N 1
ATOM 787 C CA . ASP A 1 100 ? -22.756 -4.219 11.140 1.00 89.06 100 ASP A CA 1
ATOM 788 C C . ASP A 1 100 ? -22.179 -4.973 9.940 1.00 89.06 100 ASP A C 1
ATOM 790 O O . ASP A 1 100 ? -20.996 -5.332 9.940 1.00 89.06 100 ASP A O 1
ATOM 794 N N . VAL A 1 101 ? -22.975 -5.137 8.879 1.00 90.94 101 VAL A N 1
ATOM 795 C CA . VAL A 1 101 ? -22.531 -5.788 7.638 1.00 90.94 101 VAL A CA 1
ATOM 796 C C . VAL A 1 101 ? -21.463 -4.937 6.956 1.00 90.94 101 VAL A C 1
ATOM 798 O O . VAL A 1 101 ? -20.413 -5.458 6.591 1.00 90.94 101 VAL A O 1
ATOM 801 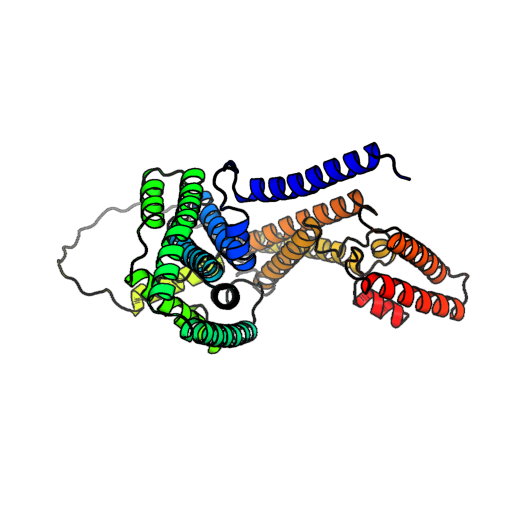N N . GLY A 1 102 ? -21.647 -3.618 6.885 1.00 89.69 102 GLY A N 1
ATOM 802 C CA . GLY A 1 102 ? -20.650 -2.682 6.369 1.00 89.69 102 GLY A CA 1
ATOM 803 C C . GLY A 1 102 ? -19.346 -2.669 7.166 1.00 89.69 102 GLY A C 1
ATOM 804 O O . GLY A 1 102 ? -18.252 -2.605 6.602 1.00 89.69 102 GLY A O 1
ATOM 805 N N . LYS A 1 103 ? -19.408 -2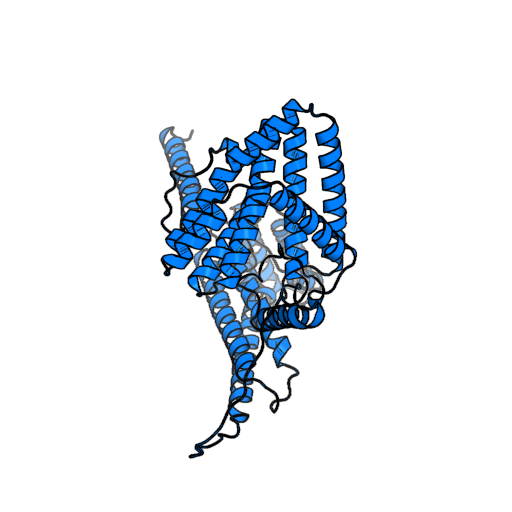.770 8.500 1.00 90.94 103 LYS A N 1
ATOM 806 C CA . LYS A 1 103 ? -18.208 -2.910 9.343 1.00 90.94 103 LYS A CA 1
ATOM 807 C C . LYS A 1 103 ? -17.474 -4.222 9.062 1.00 90.94 103 LYS A C 1
ATOM 809 O O . LYS A 1 103 ? -16.243 -4.216 8.983 1.00 90.94 103 LYS A O 1
ATOM 814 N N . ALA A 1 104 ? -18.202 -5.327 8.906 1.00 90.75 104 ALA A N 1
ATOM 815 C CA . ALA A 1 104 ? -17.614 -6.620 8.574 1.00 90.75 104 ALA A CA 1
ATOM 816 C C . ALA A 1 104 ? -17.011 -6.627 7.157 1.00 90.75 104 ALA A C 1
ATOM 818 O O . ALA A 1 104 ? -15.866 -7.047 6.991 1.00 90.75 104 ALA A O 1
ATOM 819 N N . ALA A 1 105 ? -17.715 -6.066 6.170 1.00 89.94 105 ALA A N 1
ATOM 820 C CA . ALA A 1 105 ? -17.258 -5.937 4.788 1.00 89.94 105 ALA A CA 1
ATOM 821 C C . ALA A 1 105 ? -15.991 -5.075 4.674 1.00 89.94 105 ALA A C 1
ATOM 823 O O . ALA A 1 105 ? -15.030 -5.481 4.026 1.00 89.94 105 ALA A O 1
ATOM 824 N N . ARG A 1 106 ? -15.923 -3.934 5.377 1.00 88.88 106 ARG A N 1
ATOM 825 C CA . ARG A 1 106 ? -14.713 -3.087 5.418 1.00 88.88 106 ARG A CA 1
ATOM 826 C C . ARG A 1 106 ? -13.503 -3.821 5.984 1.00 88.88 106 ARG A C 1
ATOM 828 O O . ARG A 1 106 ? -12.419 -3.755 5.407 1.00 88.88 106 ARG A O 1
ATOM 835 N N . ARG A 1 107 ? -13.688 -4.558 7.085 1.00 90.19 107 ARG A N 1
ATOM 836 C CA . ARG A 1 107 ? -12.624 -5.399 7.659 1.00 90.19 107 ARG A CA 1
ATOM 837 C C . ARG A 1 107 ? -12.196 -6.489 6.682 1.00 90.19 107 ARG A C 1
ATOM 839 O O . ARG A 1 107 ? -11.000 -6.716 6.535 1.00 90.19 107 ARG A O 1
ATOM 846 N N . LEU A 1 108 ? -13.144 -7.144 6.013 1.00 90.44 108 LEU A N 1
ATOM 847 C CA . LEU A 1 108 ? -12.850 -8.178 5.026 1.00 90.44 108 LEU A CA 1
ATOM 848 C C . LEU A 1 108 ? -12.044 -7.614 3.846 1.00 90.44 108 LEU A C 1
ATOM 850 O O . LEU A 1 108 ? -10.993 -8.160 3.526 1.00 90.44 108 LEU A O 1
ATOM 854 N N . ALA A 1 109 ? -12.471 -6.492 3.261 1.00 87.94 109 ALA A N 1
ATOM 855 C CA . ALA A 1 109 ? -11.772 -5.838 2.155 1.00 87.94 109 ALA A CA 1
ATOM 856 C C . ALA A 1 109 ? -10.341 -5.412 2.527 1.00 87.94 109 ALA A C 1
ATOM 858 O O . ALA A 1 109 ? -9.407 -5.668 1.766 1.00 87.94 109 ALA A O 1
ATOM 859 N N . GLU A 1 110 ? -10.138 -4.835 3.719 1.00 87.06 110 GLU A N 1
ATOM 860 C CA . GLU A 1 110 ? -8.794 -4.508 4.218 1.00 87.06 110 GLU A CA 1
ATOM 861 C C . GLU A 1 110 ? -7.917 -5.767 4.316 1.00 87.06 110 GLU A C 1
ATOM 863 O O . GLU A 1 110 ? -6.759 -5.769 3.893 1.00 87.06 110 GLU A O 1
ATOM 868 N N . ARG A 1 111 ? -8.453 -6.864 4.868 1.00 90.69 111 ARG A N 1
ATOM 869 C CA . ARG A 1 111 ? -7.690 -8.108 5.035 1.00 90.69 111 ARG A CA 1
ATOM 870 C C . ARG A 1 111 ? -7.383 -8.787 3.703 1.00 90.69 111 ARG A C 1
ATOM 872 O O . ARG A 1 111 ? -6.244 -9.220 3.533 1.00 90.69 111 ARG A O 1
ATOM 879 N N . ARG A 1 112 ? -8.332 -8.813 2.759 1.00 89.88 112 ARG A N 1
ATOM 880 C CA . ARG A 1 112 ? -8.127 -9.299 1.382 1.00 89.88 112 ARG A CA 1
ATOM 881 C C . ARG A 1 112 ? -6.933 -8.600 0.748 1.00 89.88 112 ARG A C 1
ATOM 883 O O . ARG A 1 112 ? -6.008 -9.245 0.266 1.00 89.88 112 ARG A O 1
ATOM 890 N N . ALA A 1 113 ? -6.919 -7.274 0.821 1.00 83.56 113 ALA A N 1
ATOM 891 C CA . ALA A 1 113 ? -5.887 -6.480 0.187 1.00 83.56 113 ALA A CA 1
ATOM 892 C C . ALA A 1 113 ? -4.519 -6.572 0.885 1.00 83.56 113 ALA A C 1
ATOM 894 O O . ALA A 1 113 ? -3.498 -6.610 0.198 1.00 83.56 113 ALA A O 1
ATOM 895 N N . ARG A 1 114 ? -4.474 -6.687 2.222 1.00 85.12 114 ARG A N 1
ATOM 896 C CA . ARG A 1 114 ? -3.223 -6.971 2.952 1.00 85.12 114 ARG A CA 1
ATOM 897 C C . ARG A 1 114 ? -2.643 -8.332 2.577 1.00 85.12 114 ARG A C 1
ATOM 899 O O . ARG A 1 114 ? -1.450 -8.412 2.297 1.00 85.12 114 ARG A O 1
ATOM 906 N N . VAL A 1 115 ? -3.463 -9.386 2.549 1.00 87.44 115 VAL A N 1
ATOM 907 C CA . VAL A 1 115 ? -3.011 -10.725 2.138 1.00 87.44 115 VAL A CA 1
ATOM 908 C C . VAL A 1 115 ? -2.517 -10.688 0.697 1.00 87.44 115 VAL A C 1
ATOM 910 O O . VAL A 1 115 ? -1.395 -11.110 0.440 1.00 87.44 115 VAL A O 1
ATOM 913 N N . GLU A 1 116 ? -3.283 -10.097 -0.220 1.00 85.75 116 GLU A N 1
ATOM 914 C CA . GLU A 1 116 ? -2.869 -9.912 -1.612 1.00 85.75 116 GLU A CA 1
ATOM 915 C C . GLU A 1 116 ? -1.510 -9.190 -1.714 1.00 85.75 116 GLU A C 1
ATOM 917 O O . GLU A 1 116 ? -0.595 -9.680 -2.376 1.00 85.75 116 GLU A O 1
ATOM 922 N N . GLU A 1 117 ? -1.332 -8.069 -1.011 1.00 80.00 117 GLU A N 1
ATOM 923 C CA . GLU A 1 117 ? -0.084 -7.302 -1.011 1.00 80.00 117 GLU A CA 1
ATOM 924 C C . GLU A 1 117 ? 1.106 -8.119 -0.502 1.00 80.00 117 GLU A C 1
ATOM 926 O O . GLU A 1 117 ? 2.161 -8.130 -1.137 1.00 80.00 117 GLU A O 1
ATOM 931 N N . ARG A 1 118 ? 0.945 -8.836 0.615 1.00 79.00 118 ARG A N 1
ATOM 932 C CA . ARG A 1 118 ? 1.999 -9.702 1.153 1.00 79.00 118 ARG A CA 1
ATOM 933 C C . ARG A 1 118 ? 2.319 -10.807 0.160 1.00 79.00 118 ARG A C 1
ATOM 935 O O . ARG A 1 118 ? 3.465 -10.989 -0.222 1.00 79.00 118 ARG A O 1
ATOM 942 N N . VAL A 1 119 ? 1.315 -11.513 -0.330 1.00 76.81 119 VAL A N 1
ATOM 943 C CA . VAL A 1 119 ? 1.508 -12.691 -1.176 1.00 76.81 119 VAL A CA 1
ATOM 944 C C . VAL A 1 119 ? 2.115 -12.344 -2.541 1.00 76.81 119 VAL A C 1
ATOM 946 O O . VAL A 1 119 ? 2.831 -13.163 -3.121 1.00 76.81 119 VAL A O 1
ATOM 949 N N . ILE A 1 120 ? 1.927 -11.121 -3.035 1.00 72.94 120 ILE A N 1
ATOM 950 C CA . ILE A 1 120 ? 2.606 -10.632 -4.244 1.00 72.94 120 ILE A CA 1
ATOM 951 C C . ILE A 1 120 ? 4.034 -10.158 -3.933 1.00 72.94 120 ILE A C 1
ATOM 953 O O . ILE A 1 120 ? 4.948 -10.479 -4.695 1.00 72.94 120 ILE A O 1
ATOM 957 N N . ASN A 1 121 ? 4.241 -9.449 -2.815 1.00 61.62 121 ASN A N 1
ATOM 958 C CA . ASN A 1 121 ? 5.518 -8.802 -2.475 1.00 61.62 121 ASN A CA 1
ATOM 959 C C . ASN A 1 121 ? 6.531 -9.708 -1.746 1.00 61.62 121 ASN A C 1
ATOM 961 O O . ASN A 1 121 ? 7.701 -9.347 -1.642 1.00 61.62 121 ASN A O 1
ATOM 965 N N . VAL A 1 122 ? 6.110 -10.862 -1.219 1.00 52.78 122 VAL A N 1
ATOM 966 C CA . VAL A 1 122 ? 6.892 -11.636 -0.233 1.00 52.78 122 VAL A CA 1
ATOM 967 C C . VAL A 1 122 ? 8.209 -12.224 -0.763 1.00 52.78 122 VAL A C 1
ATOM 969 O O . VAL A 1 122 ? 9.094 -12.470 0.042 1.00 52.78 122 VAL A O 1
ATOM 972 N N . GLU A 1 123 ? 8.424 -12.396 -2.071 1.00 46.38 123 GLU A N 1
ATOM 973 C CA . GLU A 1 123 ? 9.722 -12.890 -2.572 1.00 46.38 123 GLU A CA 1
ATOM 974 C C . GLU A 1 123 ? 10.109 -12.213 -3.893 1.00 46.38 123 GLU A C 1
ATOM 976 O O . GLU A 1 123 ? 9.421 -12.339 -4.905 1.00 46.38 123 GLU A O 1
ATOM 981 N N . GLY A 1 124 ? 11.219 -11.466 -3.859 1.00 44.09 124 GLY A N 1
ATOM 982 C CA . GLY A 1 124 ? 11.776 -10.708 -4.988 1.00 44.09 124 GLY A CA 1
ATOM 983 C C . GLY A 1 124 ? 11.706 -9.183 -4.839 1.00 44.09 124 GLY A C 1
ATOM 984 O O . GLY A 1 124 ? 12.449 -8.480 -5.519 1.00 44.09 124 GLY A O 1
ATOM 985 N N . THR A 1 125 ? 10.889 -8.660 -3.920 1.00 43.34 125 THR A N 1
ATOM 986 C CA . THR A 1 125 ? 10.862 -7.233 -3.559 1.00 43.34 125 THR A CA 1
ATOM 987 C C . THR A 1 125 ? 11.165 -7.072 -2.076 1.00 43.34 125 THR A C 1
ATOM 989 O O . THR A 1 125 ? 10.430 -7.580 -1.238 1.00 43.34 125 THR A O 1
ATOM 992 N N . ARG A 1 126 ? 12.248 -6.371 -1.734 1.00 41.72 126 ARG A N 1
ATOM 993 C CA . ARG A 1 126 ? 12.774 -6.201 -0.366 1.00 41.72 126 ARG A CA 1
ATOM 994 C C . ARG A 1 126 ? 11.908 -5.329 0.573 1.00 41.72 126 ARG A C 1
ATOM 996 O O . ARG A 1 126 ? 12.404 -4.771 1.544 1.00 41.72 126 ARG A O 1
ATOM 1003 N N . GLN A 1 127 ? 10.593 -5.230 0.347 1.00 38.78 127 GLN A N 1
ATOM 1004 C CA . GLN A 1 127 ? 9.662 -4.529 1.241 1.00 38.78 127 GLN A CA 1
ATOM 1005 C C . GLN A 1 127 ? 8.638 -5.477 1.889 1.00 38.78 127 GLN A C 1
ATOM 1007 O O . GLN A 1 127 ? 7.661 -5.889 1.277 1.00 38.78 127 GLN A O 1
ATOM 1012 N N . VAL A 1 128 ? 8.895 -5.719 3.180 1.00 37.66 128 VAL A N 1
ATOM 1013 C CA . VAL A 1 128 ? 8.014 -6.093 4.300 1.00 37.66 128 VAL A CA 1
ATOM 1014 C C . VAL A 1 128 ? 7.039 -7.251 4.074 1.00 37.66 128 VAL A C 1
ATOM 1016 O O . VAL A 1 128 ? 6.021 -7.157 3.390 1.00 37.66 128 VAL A O 1
ATOM 1019 N N . GLY A 1 129 ? 7.290 -8.304 4.843 1.00 46.97 129 GLY A N 1
ATOM 1020 C CA . GLY A 1 129 ? 6.445 -9.471 4.999 1.00 46.97 129 GLY A CA 1
ATOM 1021 C C . GLY A 1 129 ? 7.337 -10.695 5.017 1.00 46.97 129 GLY A C 1
ATOM 1022 O O . GLY A 1 129 ? 7.590 -11.269 3.968 1.00 46.97 129 GLY A O 1
ATOM 1023 N N . THR A 1 130 ? 7.841 -11.100 6.184 1.00 56.72 130 THR A N 1
ATOM 1024 C CA . THR A 1 130 ? 8.304 -12.485 6.307 1.00 56.72 130 THR A CA 1
ATOM 1025 C C . THR A 1 130 ? 7.138 -13.393 5.905 1.00 56.72 130 THR A C 1
ATOM 1027 O O . THR A 1 130 ? 5.969 -13.016 6.050 1.00 56.72 130 THR A O 1
ATOM 1030 N N . LEU A 1 131 ? 7.417 -14.601 5.414 1.00 63.44 131 LEU A N 1
ATOM 1031 C CA . LEU A 1 131 ? 6.372 -15.609 5.189 1.00 63.44 131 LEU A CA 1
ATOM 1032 C C . LEU A 1 131 ? 5.482 -15.797 6.441 1.00 63.44 131 LEU A C 1
ATOM 1034 O O . LEU A 1 131 ? 4.310 -16.138 6.353 1.00 63.44 131 LEU A O 1
ATOM 1038 N N . GLU A 1 132 ? 6.026 -15.504 7.619 1.00 69.38 132 GLU A N 1
ATOM 1039 C CA . GLU A 1 132 ? 5.333 -15.446 8.904 1.00 69.38 132 GLU A CA 1
ATOM 1040 C C . GLU A 1 132 ? 4.322 -14.290 9.042 1.00 69.38 132 GLU A C 1
ATOM 1042 O O . GLU A 1 132 ? 3.209 -14.503 9.527 1.00 69.38 132 GLU A O 1
ATOM 1047 N N . ASN A 1 133 ? 4.634 -13.090 8.546 1.00 76.44 133 ASN A N 1
ATOM 1048 C CA . ASN A 1 133 ? 3.659 -11.997 8.462 1.00 76.44 133 ASN A CA 1
ATOM 1049 C C . ASN A 1 133 ? 2.531 -12.324 7.478 1.00 76.44 133 ASN A C 1
ATOM 1051 O O . ASN A 1 133 ? 1.380 -11.984 7.745 1.00 76.44 133 ASN A O 1
ATOM 1055 N N . ALA A 1 134 ? 2.845 -13.000 6.366 1.00 78.44 134 ALA A N 1
ATOM 1056 C CA . ALA A 1 134 ? 1.831 -13.456 5.418 1.00 78.44 134 ALA A CA 1
ATOM 1057 C C . ALA A 1 134 ? 0.876 -14.463 6.085 1.00 78.44 134 ALA A C 1
ATOM 1059 O O . ALA A 1 134 ? -0.335 -14.271 6.036 1.00 78.44 134 ALA A O 1
ATOM 1060 N N . ALA A 1 135 ? 1.411 -15.457 6.800 1.00 82.94 135 ALA A N 1
ATOM 1061 C CA . ALA A 1 135 ? 0.613 -16.424 7.555 1.00 82.94 135 ALA A CA 1
ATOM 1062 C C . ALA A 1 135 ? -0.245 -15.758 8.650 1.00 82.94 135 ALA A C 1
ATOM 1064 O O . ALA A 1 135 ? -1.415 -16.096 8.830 1.00 82.94 135 ALA A O 1
ATOM 1065 N N . THR A 1 136 ? 0.301 -14.752 9.340 1.00 87.00 136 THR A N 1
ATOM 1066 C CA . THR A 1 136 ? -0.444 -13.965 10.334 1.00 87.00 136 THR A CA 1
ATOM 1067 C C . THR A 1 136 ? -1.606 -13.199 9.697 1.00 87.00 136 THR A C 1
ATOM 1069 O O . THR A 1 136 ? -2.711 -13.169 10.243 1.00 87.00 136 THR A O 1
ATOM 1072 N N . ASP A 1 137 ? -1.381 -12.565 8.545 1.00 86.25 137 ASP A N 1
ATOM 1073 C CA . ASP A 1 137 ? -2.431 -11.850 7.818 1.00 86.25 137 ASP A CA 1
ATOM 1074 C C . ASP A 1 137 ? -3.473 -12.823 7.231 1.00 86.25 137 ASP A C 1
ATOM 1076 O O . ASP A 1 137 ? -4.659 -12.489 7.225 1.00 86.25 137 ASP A O 1
ATOM 1080 N N . ALA A 1 138 ? -3.078 -14.047 6.858 1.00 88.19 138 ALA A N 1
ATOM 1081 C CA . ALA A 1 138 ? -3.993 -15.113 6.442 1.00 88.19 138 ALA A CA 1
ATOM 1082 C C . ALA A 1 138 ? -4.960 -15.513 7.566 1.00 88.19 138 ALA A C 1
ATOM 1084 O O . ALA A 1 138 ? -6.172 -15.509 7.366 1.00 88.19 138 ALA A O 1
ATOM 1085 N N . ALA A 1 139 ? -4.452 -15.755 8.780 1.00 88.94 139 ALA A N 1
ATOM 1086 C CA . ALA A 1 139 ? -5.290 -16.068 9.942 1.00 88.94 139 ALA A CA 1
ATOM 1087 C C . ALA A 1 139 ? -6.283 -14.934 10.271 1.00 88.94 139 ALA A C 1
ATOM 1089 O O . ALA A 1 139 ? -7.445 -15.169 10.618 1.00 88.94 139 ALA A O 1
ATOM 1090 N N . LYS A 1 140 ? -5.849 -13.676 10.116 1.00 91.50 140 LYS A N 1
ATOM 1091 C CA . LYS A 1 140 ? -6.719 -12.502 10.289 1.00 91.50 140 LYS A CA 1
ATOM 1092 C C . LYS A 1 140 ? -7.770 -12.393 9.184 1.00 91.50 140 LYS A C 1
ATOM 1094 O O . LYS A 1 140 ? -8.878 -11.940 9.470 1.00 91.50 140 LYS A O 1
ATOM 1099 N N . LEU A 1 141 ? -7.438 -12.771 7.949 1.00 90.69 141 LEU A N 1
ATOM 1100 C CA . LEU A 1 141 ? -8.391 -12.806 6.841 1.00 90.69 141 LEU A CA 1
ATOM 1101 C C . LEU A 1 141 ? -9.442 -13.899 7.056 1.00 90.69 141 LEU A C 1
ATOM 1103 O O . LEU A 1 141 ? -10.623 -13.589 6.966 1.00 90.69 141 LEU A O 1
ATOM 1107 N N . GLU A 1 142 ? -9.058 -15.112 7.453 1.00 91.12 142 GLU A N 1
ATOM 1108 C CA . GLU A 1 142 ? -10.011 -16.170 7.831 1.00 91.12 142 GLU A CA 1
ATOM 1109 C C . GLU A 1 142 ? -10.963 -15.717 8.949 1.00 91.12 142 GLU A C 1
ATOM 1111 O O . GLU A 1 142 ? -12.183 -15.846 8.844 1.00 91.12 142 GLU A O 1
ATOM 1116 N N . THR A 1 143 ? -10.427 -15.060 9.981 1.00 92.31 143 THR A N 1
ATOM 1117 C CA . THR A 1 143 ? -11.245 -14.472 11.056 1.00 92.31 143 THR A CA 1
ATOM 1118 C C . THR A 1 143 ? -12.224 -13.418 10.517 1.00 92.31 143 THR A C 1
ATOM 1120 O O . THR A 1 143 ? -13.390 -13.381 10.915 1.00 92.31 143 THR A O 1
ATOM 1123 N N . ALA A 1 144 ? -11.780 -12.554 9.596 1.00 90.06 144 ALA A N 1
ATOM 1124 C CA . ALA A 1 144 ? -12.644 -11.551 8.977 1.00 90.06 144 ALA A CA 1
ATOM 1125 C C . ALA A 1 144 ? -13.708 -12.180 8.062 1.00 90.06 144 ALA A C 1
ATOM 1127 O O . ALA A 1 144 ? -14.840 -11.700 8.054 1.00 90.06 144 ALA A O 1
ATOM 1128 N N . ARG A 1 145 ? -13.381 -13.265 7.347 1.00 91.75 145 ARG A N 1
ATOM 1129 C CA . ARG A 1 145 ? -14.330 -14.040 6.533 1.00 91.75 145 ARG A CA 1
ATOM 1130 C C . ARG A 1 145 ? -15.409 -14.669 7.398 1.00 91.75 145 ARG A C 1
ATOM 1132 O O . ARG A 1 145 ? -16.582 -14.523 7.074 1.00 91.75 145 ARG A O 1
ATOM 1139 N N . ALA A 1 146 ? -15.036 -15.296 8.512 1.00 90.94 146 ALA A N 1
ATOM 1140 C CA . ALA A 1 146 ? -15.992 -15.865 9.457 1.00 90.94 146 ALA A CA 1
ATOM 1141 C C . ALA A 1 146 ? -16.921 -14.788 10.043 1.00 90.94 146 ALA A C 1
ATOM 1143 O O . ALA A 1 146 ? -18.138 -14.964 10.061 1.00 90.94 146 ALA A O 1
ATOM 1144 N N . ALA A 1 147 ? -16.367 -13.639 10.447 1.00 89.56 147 ALA A N 1
ATOM 1145 C CA . ALA A 1 147 ? -17.154 -12.520 10.963 1.00 89.56 147 ALA A CA 1
ATOM 1146 C C . ALA A 1 147 ? -18.101 -11.926 9.906 1.00 89.56 147 ALA A C 1
ATOM 1148 O O . ALA A 1 147 ? -19.252 -11.619 10.214 1.00 89.56 147 ALA A O 1
ATOM 1149 N N . ALA A 1 148 ? -17.639 -11.785 8.659 1.00 88.50 148 ALA A N 1
ATOM 1150 C CA . ALA A 1 148 ? -18.489 -11.375 7.551 1.00 88.50 148 ALA A CA 1
ATOM 1151 C C . ALA A 1 148 ? -19.600 -12.403 7.328 1.00 88.50 148 ALA A C 1
ATOM 1153 O O . ALA A 1 148 ? -20.766 -12.032 7.385 1.00 88.50 148 ALA A O 1
ATOM 1154 N N . ALA A 1 149 ? -19.271 -13.686 7.163 1.00 89.94 149 ALA A N 1
ATOM 1155 C CA . ALA A 1 149 ? -20.253 -14.750 6.975 1.00 89.94 149 ALA A CA 1
ATOM 1156 C C . ALA A 1 149 ? -21.327 -14.737 8.075 1.00 89.94 149 ALA A C 1
ATOM 1158 O O . ALA A 1 149 ? -22.513 -14.789 7.767 1.00 89.94 149 ALA A O 1
ATOM 1159 N N . GLN A 1 150 ? -20.933 -14.565 9.340 1.00 91.56 150 GLN A N 1
ATOM 1160 C CA . GLN A 1 150 ? -21.870 -14.442 10.456 1.00 91.56 150 GLN A CA 1
ATOM 1161 C C . GLN A 1 150 ? -22.780 -13.209 10.336 1.00 91.56 150 GLN A C 1
ATOM 1163 O O . GLN A 1 150 ? -23.984 -13.324 10.557 1.00 91.56 150 GLN A O 1
ATOM 1168 N N . ALA A 1 151 ? -22.241 -12.049 9.949 1.00 89.06 151 ALA A N 1
ATOM 1169 C CA . ALA A 1 151 ? -23.044 -10.851 9.692 1.00 89.06 151 ALA A CA 1
ATOM 1170 C C . ALA A 1 151 ? -24.022 -11.049 8.515 1.00 89.06 151 ALA A C 1
ATOM 1172 O O . ALA A 1 151 ? -25.140 -10.539 8.547 1.00 89.06 151 ALA A O 1
ATOM 1173 N N . TRP A 1 152 ? -23.632 -11.838 7.509 1.00 88.38 152 TRP A N 1
ATOM 1174 C CA . TRP A 1 152 ? -24.458 -12.177 6.346 1.00 88.38 152 TRP A CA 1
ATOM 1175 C C . TRP A 1 152 ? -25.597 -13.162 6.662 1.00 88.38 152 TRP A C 1
ATOM 1177 O O . TRP A 1 152 ? -26.637 -13.104 6.004 1.00 88.38 152 TRP A O 1
ATOM 1187 N N . VAL A 1 153 ? -25.456 -14.037 7.670 1.00 89.81 153 VAL A N 1
ATOM 1188 C CA . VAL A 1 153 ? -26.524 -14.980 8.079 1.00 89.81 153 VAL A CA 1
ATOM 1189 C C . VAL A 1 153 ? -27.797 -14.242 8.500 1.00 89.81 153 VAL A C 1
ATOM 1191 O O . VAL A 1 153 ? -28.893 -14.715 8.212 1.00 89.81 153 VAL A O 1
ATOM 1194 N N . GLY A 1 154 ? -27.660 -13.071 9.129 1.00 84.00 154 GLY A N 1
ATOM 1195 C CA . GLY A 1 154 ? -28.791 -12.257 9.582 1.00 84.00 154 GLY A CA 1
ATOM 1196 C C . GLY A 1 154 ? -29.565 -11.541 8.470 1.00 84.00 154 GLY A C 1
ATOM 1197 O O . GLY A 1 154 ? -30.583 -10.920 8.763 1.00 84.00 154 GLY A O 1
ATOM 1198 N N . LEU A 1 155 ? -29.102 -11.607 7.215 1.00 89.94 155 LEU A N 1
ATOM 1199 C CA . LEU A 1 155 ? -29.735 -10.927 6.086 1.00 89.94 155 LEU A CA 1
ATOM 1200 C C . LEU A 1 155 ? -30.752 -11.814 5.366 1.00 89.94 155 LEU A C 1
ATOM 1202 O O . LEU A 1 155 ? -30.449 -12.969 5.040 1.00 89.94 155 LEU A O 1
ATOM 1206 N N . THR A 1 156 ? -31.911 -11.238 5.035 1.00 92.00 156 THR A N 1
ATOM 1207 C CA . THR A 1 156 ? -32.915 -11.863 4.160 1.00 92.00 156 THR A CA 1
ATOM 1208 C C . THR A 1 156 ? -32.409 -11.957 2.714 1.00 92.00 156 THR A C 1
ATOM 1210 O O . THR A 1 156 ? -31.509 -11.199 2.336 1.00 92.00 156 THR A O 1
ATOM 1213 N N . PRO A 1 157 ? -32.962 -12.851 1.873 1.00 91.88 157 PRO A N 1
ATOM 1214 C CA . PRO A 1 157 ? -32.604 -12.926 0.454 1.00 91.88 157 PRO A CA 1
ATOM 1215 C C . PRO A 1 157 ? -32.693 -11.571 -0.266 1.00 91.88 157 PRO A C 1
ATOM 1217 O O . PRO A 1 157 ? -31.756 -11.189 -0.959 1.00 91.88 157 PRO A O 1
ATOM 1220 N N . GLU A 1 158 ? -33.739 -10.789 0.003 1.00 90.94 158 GLU A N 1
ATOM 1221 C CA . GLU A 1 158 ? -33.975 -9.473 -0.606 1.00 90.94 158 GLU A CA 1
ATOM 1222 C C . GLU A 1 158 ? -32.954 -8.427 -0.136 1.00 90.94 158 GLU A C 1
ATOM 1224 O O . GLU A 1 158 ? -32.617 -7.491 -0.857 1.00 90.94 158 GLU A O 1
ATOM 1229 N N . GLN A 1 159 ? -32.449 -8.537 1.098 1.00 90.69 159 GLN A N 1
ATOM 1230 C CA . GLN A 1 159 ? -31.343 -7.693 1.559 1.00 90.69 159 GLN A CA 1
ATOM 1231 C C . GLN A 1 159 ? -30.040 -8.040 0.840 1.00 90.69 159 GLN A C 1
ATOM 1233 O O . GLN A 1 159 ? -29.287 -7.137 0.489 1.00 90.69 159 GLN A O 1
ATOM 1238 N N . ARG A 1 160 ? -29.772 -9.329 0.609 1.00 90.06 160 ARG A N 1
ATOM 1239 C CA . ARG A 1 160 ? -28.565 -9.772 -0.105 1.00 90.06 160 ARG A CA 1
ATOM 1240 C C . ARG A 1 160 ? -28.597 -9.352 -1.570 1.00 90.06 160 ARG A C 1
ATOM 1242 O O . ARG A 1 160 ? -27.581 -8.886 -2.074 1.00 90.06 160 ARG A O 1
ATOM 1249 N N . GLU A 1 161 ? -29.756 -9.465 -2.212 1.00 90.06 161 GLU A N 1
ATOM 1250 C CA . GLU A 1 161 ? -29.982 -8.988 -3.579 1.00 90.06 161 GLU A CA 1
ATOM 1251 C C . GLU A 1 161 ? -29.779 -7.472 -3.675 1.00 90.06 161 GLU A C 1
ATOM 1253 O O . GLU A 1 161 ? -28.962 -7.022 -4.468 1.00 90.06 161 GLU A O 1
ATOM 1258 N N . ARG A 1 162 ? -30.357 -6.684 -2.756 1.00 90.50 162 ARG A N 1
ATOM 1259 C CA . ARG A 1 162 ? -30.106 -5.232 -2.699 1.00 90.50 162 ARG A CA 1
ATOM 1260 C C . ARG A 1 162 ? -28.633 -4.866 -2.521 1.00 90.50 162 ARG A C 1
ATOM 1262 O O . ARG A 1 162 ? -28.182 -3.885 -3.103 1.00 90.50 162 ARG A O 1
ATOM 1269 N N . ILE A 1 163 ? -27.881 -5.618 -1.712 1.00 91.19 163 ILE A N 1
ATOM 1270 C CA . ILE A 1 163 ? -26.436 -5.387 -1.562 1.00 91.19 163 ILE A CA 1
ATOM 1271 C C . ILE A 1 163 ? -25.704 -5.708 -2.870 1.00 91.19 163 ILE A C 1
ATOM 1273 O O . ILE A 1 163 ? -24.792 -4.973 -3.238 1.00 91.19 163 ILE A O 1
ATOM 1277 N N . ARG A 1 164 ? -26.100 -6.767 -3.585 1.00 89.44 164 ARG A N 1
ATOM 1278 C CA . ARG A 1 164 ? -25.529 -7.107 -4.895 1.00 89.44 164 ARG A CA 1
ATOM 1279 C C . ARG A 1 164 ? -25.813 -6.011 -5.925 1.00 89.44 164 ARG A C 1
ATOM 1281 O O . ARG A 1 164 ? -24.870 -5.505 -6.524 1.00 89.44 164 ARG A O 1
ATOM 1288 N N . ASP A 1 165 ? -27.064 -5.579 -6.050 1.00 89.31 165 ASP A N 1
ATOM 1289 C CA . ASP A 1 165 ? -27.465 -4.506 -6.969 1.00 89.31 165 ASP A CA 1
ATOM 1290 C C . ASP A 1 165 ? -26.759 -3.183 -6.633 1.00 89.31 165 ASP A C 1
ATOM 1292 O O . ASP A 1 165 ? -26.284 -2.461 -7.515 1.00 89.31 165 ASP A O 1
ATOM 1296 N N . GLY A 1 166 ? -26.642 -2.876 -5.337 1.00 89.50 166 GLY A N 1
ATOM 1297 C CA . GLY A 1 166 ? -25.884 -1.731 -4.844 1.00 89.50 166 GLY A CA 1
ATOM 1298 C C . GLY A 1 166 ? -24.400 -1.826 -5.200 1.00 89.50 166 GLY A C 1
ATOM 1299 O O . GLY A 1 166 ? -23.808 -0.841 -5.636 1.00 89.50 166 GLY A O 1
ATOM 1300 N N . ALA A 1 167 ? -23.791 -3.009 -5.079 1.00 91.38 167 ALA A N 1
ATOM 1301 C CA . ALA A 1 167 ? -22.400 -3.217 -5.467 1.00 91.38 167 ALA A CA 1
ATOM 1302 C C . ALA A 1 167 ? -22.216 -3.023 -6.980 1.00 91.38 167 ALA A C 1
ATOM 1304 O O . ALA A 1 167 ? -21.288 -2.339 -7.397 1.00 91.38 167 ALA A O 1
ATOM 1305 N N . GLU A 1 168 ? -23.125 -3.517 -7.819 1.00 89.44 168 GLU A N 1
ATOM 1306 C CA . GLU A 1 168 ? -23.079 -3.255 -9.262 1.00 89.44 168 GLU A CA 1
ATOM 1307 C C . GLU A 1 168 ? -23.213 -1.763 -9.586 1.00 89.44 168 GLU A C 1
ATOM 1309 O O . GLU A 1 168 ? -22.500 -1.243 -10.449 1.00 89.44 168 GLU A O 1
ATOM 1314 N N . HIS A 1 169 ? -24.094 -1.048 -8.881 1.00 86.88 169 HIS A N 1
ATOM 1315 C CA . HIS A 1 169 ? -24.234 0.399 -9.015 1.00 86.88 169 HIS A CA 1
ATOM 1316 C C . HIS A 1 169 ? -22.928 1.130 -8.673 1.00 86.88 169 HIS A C 1
ATOM 1318 O O . HIS A 1 169 ? -22.411 1.886 -9.499 1.00 86.88 169 HIS A O 1
ATOM 1324 N N . HIS A 1 170 ? -22.357 0.856 -7.498 1.00 87.06 170 HIS A N 1
ATOM 1325 C CA . HIS A 1 170 ? -21.122 1.490 -7.028 1.00 87.06 170 HIS A CA 1
ATOM 1326 C C . HIS A 1 170 ? -19.896 1.077 -7.846 1.00 87.06 170 HIS A C 1
ATOM 1328 O O . HIS A 1 170 ? -18.957 1.859 -8.003 1.00 87.06 170 HIS A O 1
ATOM 1334 N N . HIS A 1 171 ? -19.902 -0.121 -8.433 1.00 91.25 171 HIS A N 1
ATOM 1335 C CA . HIS A 1 171 ? -18.813 -0.587 -9.282 1.00 91.25 171 HIS A CA 1
ATOM 1336 C C . HIS A 1 171 ? -18.682 0.236 -10.567 1.00 91.25 171 HIS A C 1
ATOM 1338 O O . HIS A 1 171 ? -17.567 0.425 -11.054 1.00 91.25 171 HIS A O 1
ATOM 1344 N N . ARG A 1 172 ? -19.778 0.812 -11.085 1.00 87.25 172 ARG A N 1
ATOM 1345 C CA . ARG A 1 172 ? -19.724 1.686 -12.271 1.00 87.25 172 ARG A CA 1
ATOM 1346 C C . ARG A 1 172 ? -18.787 2.870 -12.067 1.00 87.25 172 ARG A C 1
ATOM 1348 O O . ARG A 1 172 ? -18.030 3.197 -12.979 1.00 87.25 172 ARG A O 1
ATOM 1355 N N . TRP A 1 173 ? -18.777 3.457 -10.870 1.00 86.62 173 TRP A N 1
ATOM 1356 C CA . TRP A 1 173 ? -17.816 4.505 -10.531 1.00 86.62 173 TRP A CA 1
ATOM 1357 C C . TRP A 1 173 ? -16.373 3.995 -10.664 1.00 86.62 173 TRP A C 1
ATOM 1359 O O . TRP A 1 173 ? -15.567 4.602 -11.363 1.00 86.62 173 TRP A O 1
ATOM 1369 N N . ALA A 1 174 ? -16.062 2.823 -10.102 1.00 88.31 174 ALA A N 1
ATOM 1370 C CA . ALA A 1 174 ? -14.726 2.240 -10.219 1.00 88.31 174 ALA A CA 1
ATOM 1371 C C . ALA A 1 174 ? -14.339 1.960 -11.684 1.00 88.31 174 ALA A C 1
ATOM 1373 O O . ALA A 1 174 ? -13.201 2.210 -12.075 1.00 88.31 174 ALA A O 1
ATOM 1374 N N . THR A 1 175 ? -15.271 1.487 -12.520 1.00 91.56 175 THR A N 1
ATOM 1375 C CA . THR A 1 175 ? -15.003 1.276 -13.955 1.00 91.56 175 THR A CA 1
ATOM 1376 C C . THR A 1 175 ? -14.734 2.580 -14.706 1.00 91.56 175 THR A C 1
ATOM 1378 O O . THR A 1 175 ? -13.861 2.605 -15.576 1.00 91.56 175 THR A O 1
ATOM 1381 N N . ALA A 1 176 ? -15.423 3.668 -14.346 1.00 86.75 176 ALA A N 1
ATOM 1382 C CA . ALA A 1 176 ? -15.199 4.989 -14.926 1.00 86.75 176 ALA A CA 1
ATOM 1383 C C . ALA A 1 176 ? -13.799 5.517 -14.578 1.00 86.75 176 ALA A C 1
ATOM 1385 O O . ALA A 1 176 ? -13.074 5.946 -15.471 1.00 86.75 176 ALA A O 1
ATOM 1386 N N . GLU A 1 177 ? -13.369 5.374 -13.321 1.00 84.19 177 GLU A N 1
ATOM 1387 C CA . GLU A 1 177 ? -12.017 5.745 -12.876 1.00 84.19 177 GLU A CA 1
ATOM 1388 C C . GLU A 1 177 ? -10.924 4.967 -13.627 1.00 84.19 177 GLU A C 1
ATOM 1390 O O . GLU A 1 177 ? -9.929 5.538 -14.078 1.00 84.19 177 GLU A O 1
ATOM 1395 N N . ILE A 1 178 ? -11.113 3.655 -13.815 1.00 92.56 178 ILE A N 1
ATOM 1396 C CA . ILE A 1 178 ? -10.174 2.826 -14.586 1.00 92.56 178 ILE A CA 1
ATOM 1397 C C . ILE A 1 178 ? -10.101 3.323 -16.039 1.00 92.56 178 ILE A C 1
ATOM 1399 O O . ILE A 1 178 ? -9.004 3.517 -16.567 1.00 92.56 178 ILE A O 1
ATOM 1403 N N . ALA A 1 179 ? -11.251 3.561 -16.680 1.00 92.44 179 ALA A N 1
ATOM 1404 C CA . ALA A 1 179 ? -11.324 4.050 -18.057 1.00 92.44 179 ALA A CA 1
ATOM 1405 C C . ALA A 1 179 ? -10.688 5.441 -18.223 1.00 92.44 179 ALA A C 1
ATOM 1407 O O . ALA A 1 179 ? -10.001 5.688 -19.219 1.00 92.44 179 ALA A O 1
ATOM 1408 N N . ALA A 1 180 ? -10.858 6.324 -17.237 1.00 86.00 180 ALA A N 1
ATOM 1409 C CA . ALA A 1 180 ? -10.261 7.653 -17.217 1.00 86.00 180 ALA A CA 1
ATOM 1410 C C . ALA A 1 180 ? -8.726 7.582 -17.181 1.00 86.00 180 ALA A C 1
ATOM 1412 O O . ALA A 1 180 ? -8.061 8.226 -17.994 1.00 86.00 180 ALA A O 1
ATOM 1413 N N . VAL A 1 181 ? -8.153 6.733 -16.316 1.00 84.81 181 VAL A N 1
ATOM 1414 C CA . VAL A 1 181 ? -6.697 6.502 -16.267 1.00 84.81 181 VAL A CA 1
ATOM 1415 C C . VAL A 1 181 ? -6.179 5.937 -17.591 1.00 84.81 181 VAL A C 1
ATOM 1417 O O . VAL A 1 181 ? -5.150 6.392 -18.089 1.00 84.81 181 VAL A O 1
ATOM 1420 N N . ILE A 1 182 ? -6.887 4.976 -18.193 1.00 92.50 182 ILE A N 1
ATOM 1421 C CA . ILE A 1 182 ? -6.495 4.410 -19.493 1.00 92.50 182 ILE A CA 1
ATOM 1422 C C . ILE A 1 182 ? -6.479 5.497 -20.571 1.00 92.50 182 ILE A C 1
ATOM 1424 O O . ILE A 1 182 ? -5.478 5.649 -21.266 1.00 92.50 182 ILE A O 1
ATOM 1428 N N . THR A 1 183 ? -7.556 6.275 -20.674 1.00 89.12 183 THR A N 1
ATOM 1429 C CA . THR A 1 183 ? -7.719 7.322 -21.695 1.00 89.12 183 THR A CA 1
ATOM 1430 C C . THR A 1 183 ? -6.693 8.443 -21.536 1.00 89.12 183 THR A C 1
ATOM 1432 O O . THR A 1 183 ? -6.197 8.972 -22.526 1.00 89.12 183 THR A O 1
ATOM 1435 N N . ALA A 1 184 ? -6.343 8.800 -20.298 1.00 83.44 184 ALA A N 1
ATOM 1436 C CA . ALA A 1 184 ? -5.395 9.874 -20.026 1.00 83.44 184 ALA A CA 1
ATOM 1437 C C . ALA A 1 184 ? -3.930 9.487 -20.297 1.00 83.44 184 ALA A C 1
ATOM 1439 O O . ALA A 1 184 ? -3.121 10.363 -20.604 1.00 83.44 184 ALA A O 1
ATOM 1440 N N . HIS A 1 185 ? -3.576 8.204 -20.161 1.00 85.94 185 HIS A N 1
ATOM 1441 C CA . HIS A 1 185 ? -2.174 7.766 -20.135 1.00 85.94 185 HIS A CA 1
ATOM 1442 C C . HIS A 1 185 ? -1.787 6.774 -21.237 1.00 85.94 185 HIS A C 1
ATOM 1444 O O . HIS A 1 185 ? -0.598 6.520 -21.429 1.00 85.94 185 HIS A O 1
ATOM 1450 N N . SER A 1 186 ? -2.745 6.205 -21.969 1.00 90.06 186 SER A N 1
ATOM 1451 C CA . SER A 1 186 ? -2.447 5.364 -23.126 1.00 90.06 186 SER A CA 1
ATOM 1452 C C . SER A 1 186 ? -2.219 6.219 -24.374 1.00 90.06 186 SER A C 1
ATOM 1454 O O . SER A 1 186 ? -3.017 7.089 -24.706 1.00 90.06 186 SER A O 1
ATOM 1456 N N . THR A 1 187 ? -1.119 5.967 -25.081 1.00 88.38 187 THR A N 1
ATOM 1457 C CA . THR A 1 187 ? -0.758 6.669 -26.324 1.00 88.38 187 THR A CA 1
ATOM 1458 C C . THR A 1 187 ? -1.229 5.942 -27.587 1.00 88.38 187 THR A C 1
ATOM 1460 O O . THR A 1 187 ? -1.178 6.508 -28.676 1.00 88.38 187 THR A O 1
ATOM 1463 N N . ASP A 1 188 ? -1.690 4.696 -27.451 1.00 93.44 188 ASP A N 1
ATOM 1464 C CA . ASP A 1 188 ? -2.133 3.824 -28.541 1.00 93.44 188 ASP A CA 1
ATOM 1465 C C . ASP A 1 188 ? -3.673 3.742 -28.552 1.00 93.44 188 ASP A C 1
ATOM 1467 O O . ASP A 1 188 ? -4.257 3.156 -27.630 1.00 93.44 188 ASP A O 1
ATOM 1471 N N . PRO A 1 189 ? -4.356 4.289 -29.579 1.00 93.44 189 PRO A N 1
ATOM 1472 C CA . PRO A 1 189 ? -5.816 4.285 -29.656 1.00 93.44 189 PRO A CA 1
ATOM 1473 C C . PRO A 1 189 ? -6.434 2.881 -29.638 1.00 93.44 189 PRO A C 1
ATOM 1475 O O . PRO A 1 189 ? -7.430 2.662 -28.953 1.00 93.44 189 PRO A O 1
ATOM 1478 N N . GLY A 1 190 ? -5.827 1.904 -30.324 1.00 95.50 190 GLY A N 1
ATOM 1479 C CA . GLY A 1 190 ? -6.366 0.540 -30.382 1.00 95.50 190 GLY A CA 1
ATOM 1480 C C . GLY A 1 190 ? -6.210 -0.199 -29.053 1.00 95.50 190 GLY A C 1
ATOM 1481 O O . GLY A 1 190 ? -7.060 -0.991 -28.645 1.00 95.50 190 GLY A O 1
ATOM 1482 N N . ARG A 1 191 ? -5.129 0.078 -28.319 1.00 94.38 191 ARG A N 1
ATOM 1483 C CA . ARG A 1 191 ? -4.962 -0.417 -26.946 1.00 94.38 191 ARG A CA 1
ATOM 1484 C C . ARG A 1 191 ? -5.912 0.268 -25.973 1.00 94.38 191 ARG A C 1
ATOM 1486 O O . ARG A 1 191 ? -6.471 -0.420 -25.124 1.00 94.38 191 ARG A O 1
ATOM 1493 N N . THR A 1 192 ? -6.109 1.575 -26.117 1.00 95.94 192 THR A N 1
ATOM 1494 C CA . THR A 1 192 ? -7.066 2.355 -25.321 1.00 95.94 192 THR A CA 1
ATOM 1495 C C . THR A 1 192 ? -8.457 1.740 -25.424 1.00 95.94 192 THR A C 1
ATOM 1497 O O . THR A 1 192 ? -9.034 1.383 -24.401 1.00 95.94 192 THR A O 1
ATOM 1500 N N . GLU A 1 193 ? -8.948 1.518 -26.646 1.00 97.25 193 GLU A N 1
ATOM 1501 C CA . GLU A 1 193 ? -10.264 0.922 -26.899 1.00 97.25 193 GLU A CA 1
ATOM 1502 C C . GLU A 1 193 ? -10.409 -0.455 -26.236 1.00 97.25 193 GLU A C 1
ATOM 1504 O O . GLU A 1 193 ? -11.359 -0.692 -25.490 1.00 97.25 193 GLU A O 1
ATOM 1509 N N . ARG A 1 194 ? -9.425 -1.347 -26.420 1.00 97.62 194 ARG A N 1
ATOM 1510 C CA . ARG A 1 194 ? -9.452 -2.691 -25.817 1.00 97.62 194 ARG A CA 1
ATOM 1511 C C . ARG A 1 194 ? -9.432 -2.665 -24.290 1.00 97.62 194 ARG A C 1
ATOM 1513 O O . ARG A 1 194 ? -10.184 -3.406 -23.661 1.00 97.62 194 ARG A O 1
ATOM 1520 N N . LEU A 1 195 ? -8.573 -1.845 -23.684 1.00 97.25 195 LEU A N 1
ATOM 1521 C CA . LEU A 1 195 ? -8.452 -1.769 -22.226 1.00 97.25 195 LEU A CA 1
ATOM 1522 C C . LEU A 1 195 ? -9.684 -1.114 -21.589 1.00 97.25 195 LEU A C 1
ATOM 1524 O O . LEU A 1 195 ? -10.125 -1.573 -20.538 1.00 97.25 195 LEU A O 1
ATOM 1528 N N . VAL A 1 196 ? -10.260 -0.086 -22.221 1.00 97.12 196 VAL A N 1
ATOM 1529 C CA . VAL A 1 196 ? -11.516 0.535 -21.769 1.00 97.12 196 VAL A CA 1
ATOM 1530 C C . VAL A 1 196 ? -12.668 -0.462 -21.870 1.00 97.12 196 VAL A C 1
ATOM 1532 O O . VAL A 1 196 ? -13.401 -0.626 -20.897 1.00 97.12 196 VAL A O 1
ATOM 1535 N N . ALA A 1 197 ? -12.779 -1.200 -22.979 1.00 97.38 197 ALA A N 1
ATOM 1536 C CA . ALA A 1 197 ? -13.782 -2.254 -23.126 1.00 97.38 197 ALA A CA 1
ATOM 1537 C C . ALA A 1 197 ? -13.631 -3.341 -22.048 1.00 97.38 197 ALA A C 1
ATOM 1539 O O . ALA A 1 197 ? -14.617 -3.755 -21.442 1.00 97.38 197 ALA A O 1
ATOM 1540 N N . ALA A 1 198 ? -12.398 -3.760 -21.745 1.00 95.62 198 ALA A N 1
ATOM 1541 C CA . ALA A 1 198 ? -12.130 -4.712 -20.669 1.00 95.62 198 ALA A CA 1
ATOM 1542 C C . ALA A 1 198 ? -12.482 -4.151 -19.279 1.00 95.62 198 ALA A C 1
ATOM 1544 O O . ALA A 1 198 ? -12.982 -4.891 -18.434 1.00 95.62 198 ALA A O 1
ATOM 1545 N N . ALA A 1 199 ? -12.235 -2.861 -19.034 1.00 95.06 199 ALA A N 1
ATOM 1546 C CA . ALA A 1 199 ? -12.576 -2.189 -17.781 1.00 95.06 199 ALA A CA 1
ATOM 1547 C C . ALA A 1 199 ? -14.094 -2.072 -17.571 1.00 95.06 199 ALA A C 1
ATOM 1549 O O . ALA A 1 199 ? -14.569 -2.280 -16.457 1.00 95.06 199 ALA A O 1
ATOM 1550 N N . GLN A 1 200 ? -14.834 -1.759 -18.636 1.00 94.94 200 GLN A N 1
ATOM 1551 C CA . GLN A 1 200 ? -16.281 -1.519 -18.624 1.00 94.94 200 GLN A CA 1
ATOM 1552 C C . GLN A 1 200 ? -17.123 -2.783 -18.837 1.00 94.94 200 GLN A C 1
ATOM 1554 O O . GLN A 1 200 ? -18.350 -2.714 -18.766 1.00 94.94 200 GLN A O 1
ATOM 1559 N N . ALA A 1 201 ? -16.491 -3.930 -19.097 1.00 94.44 201 ALA A N 1
ATOM 1560 C CA . ALA A 1 201 ? -17.194 -5.198 -19.212 1.00 94.44 201 ALA A CA 1
ATOM 1561 C C . ALA A 1 201 ? -18.026 -5.468 -17.940 1.00 94.44 201 ALA A C 1
ATOM 1563 O O . ALA A 1 201 ? -17.535 -5.222 -16.827 1.00 94.44 201 ALA A O 1
ATOM 1564 N N . PRO A 1 202 ? -19.264 -5.980 -18.078 1.00 92.00 202 PRO A N 1
ATOM 1565 C CA . PRO A 1 202 ? -20.083 -6.331 -16.925 1.00 92.00 202 PRO A CA 1
ATOM 1566 C C . PRO A 1 202 ? -19.362 -7.377 -16.070 1.00 92.00 202 PRO A C 1
ATOM 1568 O O . PRO A 1 202 ? -18.607 -8.202 -16.587 1.00 92.00 202 PRO A O 1
ATOM 1571 N N . VAL A 1 203 ? -19.578 -7.323 -14.757 1.00 92.50 203 VAL A N 1
ATOM 1572 C CA . VAL A 1 203 ? -19.082 -8.357 -13.845 1.00 92.50 203 VAL A CA 1
ATOM 1573 C C . VAL A 1 203 ? -19.990 -9.569 -13.985 1.00 92.50 203 VAL A C 1
ATOM 1575 O O . VAL A 1 203 ? -21.195 -9.480 -13.768 1.00 92.50 203 VAL A O 1
ATOM 1578 N N . THR A 1 204 ? -19.413 -10.690 -14.395 1.00 93.12 204 THR A N 1
ATOM 1579 C CA . THR A 1 204 ? -20.129 -11.952 -14.595 1.00 93.12 204 THR A CA 1
ATOM 1580 C C . THR A 1 204 ? -20.012 -12.854 -13.366 1.00 93.12 204 THR A C 1
ATOM 1582 O O . THR A 1 204 ? -19.130 -12.674 -12.526 1.00 93.12 204 THR A O 1
ATOM 1585 N N . ASP A 1 205 ? -20.862 -13.880 -13.268 1.00 89.38 205 ASP A N 1
ATOM 1586 C CA . ASP A 1 205 ? -20.708 -14.905 -12.226 1.00 89.38 205 ASP A CA 1
ATOM 1587 C C . ASP A 1 205 ? -19.369 -15.662 -12.355 1.00 89.38 205 ASP A C 1
ATOM 1589 O O . ASP A 1 205 ? -18.812 -16.110 -11.352 1.00 89.38 205 ASP A O 1
ATOM 1593 N N . GLU A 1 206 ? -18.818 -15.762 -13.570 1.00 91.94 206 GLU A N 1
ATOM 1594 C CA . GLU A 1 206 ? -17.489 -16.331 -13.816 1.00 91.94 206 GLU A CA 1
ATOM 1595 C C . GLU A 1 206 ? -16.377 -15.451 -13.225 1.00 91.94 206 GLU A C 1
ATOM 1597 O O . GLU A 1 206 ? -15.475 -15.972 -12.567 1.00 91.94 206 GLU A O 1
ATOM 1602 N N . ASP A 1 207 ? -16.471 -14.123 -13.371 1.00 91.62 207 ASP A N 1
ATOM 1603 C CA . ASP A 1 207 ? -15.539 -13.186 -12.729 1.00 91.62 207 ASP A CA 1
ATOM 1604 C C . ASP A 1 207 ? -15.584 -13.335 -11.201 1.00 91.62 207 ASP A C 1
ATOM 1606 O O . ASP A 1 207 ? -14.546 -13.460 -10.549 1.00 91.62 207 ASP A O 1
ATOM 1610 N N . LEU A 1 208 ? -16.790 -13.385 -10.624 1.00 90.75 208 LEU A N 1
ATOM 1611 C CA . LEU A 1 208 ? -16.977 -13.552 -9.180 1.00 90.75 208 LEU A CA 1
ATOM 1612 C C . LEU A 1 208 ? -16.396 -14.881 -8.680 1.00 90.75 208 LEU A C 1
ATOM 1614 O O . LEU A 1 208 ? -15.727 -14.913 -7.643 1.00 90.75 208 LEU A O 1
ATOM 1618 N N . ALA A 1 209 ? -16.599 -15.970 -9.426 1.00 89.81 209 ALA A N 1
ATOM 1619 C CA . ALA A 1 209 ? -16.014 -17.270 -9.116 1.00 89.81 209 ALA A CA 1
ATOM 1620 C C . ALA A 1 209 ? -14.478 -17.245 -9.212 1.00 89.81 209 ALA A C 1
ATOM 1622 O O . ALA A 1 209 ? -13.800 -17.743 -8.311 1.00 89.81 209 ALA A O 1
ATOM 1623 N N . SER A 1 210 ? -13.925 -16.613 -10.252 1.00 90.94 210 SER A N 1
ATOM 1624 C CA . SER A 1 210 ? -12.479 -16.425 -10.434 1.00 90.94 210 SER A CA 1
ATOM 1625 C C . SER A 1 210 ? -11.860 -15.619 -9.286 1.00 90.94 210 SER A C 1
ATOM 1627 O O . SER A 1 210 ? -10.800 -15.967 -8.760 1.00 90.94 210 SER A O 1
ATOM 1629 N N . TRP A 1 211 ? -12.534 -14.561 -8.827 1.00 93.38 211 TRP A N 1
ATOM 1630 C CA . TRP A 1 211 ? -12.071 -13.747 -7.700 1.00 93.38 211 TRP A CA 1
ATOM 1631 C C . TRP A 1 211 ? -12.162 -14.482 -6.361 1.00 93.38 211 TRP A C 1
ATOM 1633 O O . TRP A 1 211 ? -11.304 -14.279 -5.498 1.00 93.38 211 TRP A O 1
ATOM 1643 N N . ALA A 1 212 ? -13.158 -15.350 -6.188 1.00 88.56 212 ALA A N 1
ATOM 1644 C CA . ALA A 1 212 ? -13.257 -16.217 -5.021 1.00 88.56 212 ALA A CA 1
ATOM 1645 C C . ALA A 1 212 ? -12.153 -17.294 -5.005 1.00 88.56 212 ALA A C 1
ATOM 1647 O O . ALA A 1 212 ? -11.548 -17.514 -3.950 1.00 88.56 212 ALA A O 1
ATOM 1648 N N . ASP A 1 213 ? -11.836 -17.920 -6.150 1.00 89.56 213 ASP A N 1
ATOM 1649 C CA . ASP A 1 213 ? -10.687 -18.838 -6.260 1.00 89.56 213 ASP A CA 1
ATOM 1650 C C . ASP A 1 213 ? -9.377 -18.093 -5.986 1.00 89.56 213 ASP A C 1
ATOM 1652 O O . ASP A 1 213 ? -8.561 -18.549 -5.188 1.00 89.56 213 ASP A O 1
ATOM 1656 N N . TRP A 1 214 ? -9.208 -16.888 -6.537 1.00 91.12 214 TRP A N 1
ATOM 1657 C CA . TRP A 1 214 ? -8.059 -16.035 -6.235 1.00 91.12 214 TRP A CA 1
ATOM 1658 C C . TRP A 1 214 ? -7.889 -15.791 -4.735 1.00 91.12 214 TRP A C 1
ATOM 1660 O O . TRP A 1 214 ? -6.791 -15.966 -4.201 1.00 91.12 214 TRP A O 1
ATOM 1670 N N . GLU A 1 215 ? -8.964 -15.400 -4.047 1.00 90.31 215 GLU A N 1
ATOM 1671 C CA . GLU A 1 215 ? -8.946 -15.166 -2.604 1.00 90.31 215 GLU A CA 1
ATOM 1672 C C . GLU A 1 215 ? -8.501 -16.436 -1.865 1.00 90.31 215 GLU A C 1
ATOM 1674 O O . GLU A 1 215 ? -7.561 -16.383 -1.068 1.00 90.31 215 GLU A O 1
ATOM 1679 N N . PHE A 1 216 ? -9.091 -17.587 -2.195 1.00 89.31 216 PHE A N 1
ATOM 1680 C CA . PHE A 1 216 ? -8.719 -18.884 -1.629 1.00 89.31 216 PHE A CA 1
ATOM 1681 C C . PHE A 1 216 ? -7.245 -19.245 -1.878 1.00 89.31 216 PHE A C 1
ATOM 1683 O O . PHE A 1 216 ? -6.530 -19.649 -0.958 1.00 89.31 216 PHE A O 1
ATOM 1690 N N . ARG A 1 217 ? -6.748 -19.054 -3.103 1.00 89.94 217 ARG A N 1
ATOM 1691 C CA . ARG A 1 217 ? -5.349 -19.325 -3.461 1.00 89.94 217 ARG A CA 1
ATOM 1692 C C . ARG A 1 217 ? -4.390 -18.394 -2.740 1.00 89.94 217 ARG A C 1
ATOM 1694 O O . ARG A 1 217 ? -3.373 -18.856 -2.233 1.00 89.94 217 ARG A O 1
ATOM 1701 N N . SER A 1 218 ? -4.719 -17.108 -2.650 1.00 89.12 218 SER A N 1
ATOM 1702 C CA . SER A 1 218 ? -3.903 -16.126 -1.935 1.00 89.12 218 SER A CA 1
ATOM 1703 C C . SER A 1 218 ? -3.791 -16.465 -0.445 1.00 89.12 218 SER A C 1
ATOM 1705 O O . SER A 1 218 ? -2.696 -16.405 0.115 1.00 89.12 218 SER A O 1
ATOM 1707 N N . LEU A 1 219 ? -4.889 -16.921 0.163 1.00 89.06 219 LEU A N 1
ATOM 1708 C CA . LEU A 1 219 ? -4.942 -17.421 1.534 1.00 89.06 219 LEU A CA 1
ATOM 1709 C C . LEU A 1 219 ? -4.049 -18.643 1.732 1.00 89.06 219 LEU A C 1
ATOM 1711 O O . LEU A 1 219 ? -3.188 -18.621 2.608 1.00 89.06 219 LEU A O 1
ATOM 1715 N N . HIS A 1 220 ? -4.195 -19.667 0.888 1.00 86.69 220 HIS A N 1
ATOM 1716 C CA . HIS A 1 220 ? -3.338 -20.854 0.916 1.00 86.69 220 HIS A CA 1
ATOM 1717 C C . HIS A 1 220 ? -1.860 -20.469 0.778 1.00 86.69 220 HIS A C 1
ATOM 1719 O O . HIS A 1 220 ? -1.011 -20.904 1.548 1.00 86.69 220 HIS A O 1
ATOM 1725 N N . TRP A 1 221 ? -1.515 -19.615 -0.188 1.00 86.94 221 TRP A N 1
ATOM 1726 C CA . TRP A 1 221 ? -0.128 -19.190 -0.389 1.00 86.94 221 TRP A CA 1
ATOM 1727 C C . TRP A 1 221 ? 0.454 -18.450 0.812 1.00 86.94 221 TRP A C 1
ATOM 1729 O O . TRP A 1 221 ? 1.639 -18.609 1.106 1.00 86.94 221 TRP A O 1
ATOM 1739 N N . ALA A 1 222 ? -0.365 -17.647 1.489 1.00 85.38 222 ALA A N 1
ATOM 1740 C CA . ALA A 1 222 ? 0.022 -16.935 2.693 1.00 85.38 222 ALA A CA 1
ATOM 1741 C C . ALA A 1 222 ? 0.198 -17.882 3.891 1.00 85.38 222 ALA A C 1
ATOM 1743 O O . ALA A 1 222 ? 1.215 -17.802 4.577 1.00 85.38 222 ALA A O 1
ATOM 1744 N N . ALA A 1 223 ? -0.763 -18.780 4.119 1.00 84.31 223 ALA A N 1
ATOM 1745 C CA . ALA A 1 223 ? -0.769 -19.720 5.237 1.00 84.31 223 ALA A CA 1
ATOM 1746 C C . ALA A 1 223 ? 0.363 -20.752 5.127 1.00 84.31 223 ALA A C 1
ATOM 1748 O O . ALA A 1 223 ? 1.152 -20.907 6.059 1.00 84.31 223 ALA A O 1
ATOM 1749 N N . ASP A 1 224 ? 0.503 -21.370 3.954 1.00 81.94 224 ASP A N 1
ATOM 1750 C CA . ASP A 1 224 ? 1.478 -22.436 3.702 1.00 81.94 224 ASP A CA 1
ATOM 1751 C C . ASP A 1 224 ? 2.832 -21.904 3.242 1.00 81.94 224 ASP A C 1
ATOM 1753 O O . ASP A 1 224 ? 3.726 -22.674 2.885 1.00 81.94 224 ASP A O 1
ATOM 1757 N N . LYS A 1 225 ? 3.002 -20.575 3.239 1.00 79.31 225 LYS A N 1
ATOM 1758 C CA . LYS A 1 225 ? 4.271 -19.925 2.910 1.00 79.31 225 LYS A CA 1
ATOM 1759 C C . LYS A 1 225 ? 4.802 -20.367 1.536 1.00 79.31 225 LYS A C 1
ATOM 1761 O O . LYS A 1 225 ? 6.009 -20.487 1.335 1.00 79.31 225 LYS A O 1
ATOM 1766 N N . VAL A 1 226 ? 3.897 -20.611 0.585 1.00 73.88 226 VAL A N 1
ATOM 1767 C CA . VAL A 1 226 ? 4.222 -21.148 -0.747 1.00 73.88 226 VAL A CA 1
ATOM 1768 C C . VAL A 1 226 ? 5.215 -20.215 -1.432 1.00 73.88 226 VAL A C 1
ATOM 1770 O O . VAL A 1 226 ? 4.898 -19.038 -1.503 1.00 73.88 226 VAL A O 1
ATOM 1773 N N . PRO A 1 227 ? 6.364 -20.649 -1.967 1.00 70.12 227 PRO A N 1
ATOM 1774 C CA . PRO A 1 227 ? 7.321 -19.733 -2.597 1.00 70.12 227 PRO A CA 1
ATOM 1775 C C . PRO A 1 227 ? 6.761 -19.042 -3.851 1.00 70.12 227 PRO A C 1
ATOM 1777 O O . PRO A 1 227 ? 5.952 -19.616 -4.581 1.00 70.12 227 PRO A O 1
ATOM 1780 N N . HIS A 1 228 ? 7.213 -17.825 -4.153 1.00 73.38 228 HIS A N 1
ATOM 1781 C CA . HIS A 1 228 ? 6.682 -16.960 -5.217 1.00 73.38 228 HIS A CA 1
ATOM 1782 C C . HIS A 1 228 ? 6.666 -17.601 -6.603 1.00 73.38 228 HIS A C 1
ATOM 1784 O O . HIS A 1 228 ? 5.709 -17.413 -7.353 1.00 73.38 228 HIS A O 1
ATOM 1790 N N . GLN A 1 229 ? 7.696 -18.376 -6.937 1.00 68.38 229 GLN A N 1
ATOM 1791 C CA . GLN A 1 229 ? 7.787 -19.100 -8.210 1.00 68.38 229 GLN A CA 1
ATOM 1792 C C . GLN A 1 229 ? 6.695 -20.171 -8.387 1.00 68.38 229 GLN A C 1
ATOM 1794 O O . GLN A 1 229 ? 6.410 -20.574 -9.509 1.00 68.38 229 GLN A O 1
ATOM 1799 N N . HIS A 1 230 ? 6.053 -20.601 -7.296 1.00 72.31 230 HIS A N 1
ATOM 1800 C CA . HIS A 1 230 ? 4.953 -21.569 -7.299 1.00 72.31 230 HIS A CA 1
ATOM 1801 C C . HIS A 1 230 ? 3.573 -20.905 -7.156 1.00 72.31 230 HIS A C 1
ATOM 1803 O O . HIS A 1 230 ? 2.546 -21.570 -7.293 1.00 72.31 230 HIS A O 1
ATOM 1809 N N . ARG A 1 231 ? 3.521 -19.589 -6.906 1.00 78.25 231 ARG A N 1
ATOM 1810 C CA . ARG A 1 231 ? 2.275 -18.822 -6.780 1.00 78.25 231 ARG A CA 1
ATOM 1811 C C . ARG A 1 231 ? 1.793 -18.381 -8.150 1.00 78.25 231 ARG A C 1
ATOM 1813 O O . ARG A 1 231 ? 2.214 -17.342 -8.666 1.00 78.25 231 ARG A O 1
ATOM 1820 N N . VAL A 1 232 ? 0.905 -19.153 -8.756 1.00 76.50 232 VAL A N 1
ATOM 1821 C CA . VAL A 1 232 ? 0.416 -18.836 -10.096 1.00 76.50 232 VAL A CA 1
ATOM 1822 C C . VAL A 1 232 ? -1.100 -18.916 -10.168 1.00 76.50 232 VAL A C 1
ATOM 1824 O O . VAL A 1 232 ? -1.689 -19.932 -9.810 1.00 76.50 232 VAL A O 1
ATOM 1827 N N . HIS A 1 233 ? -1.712 -17.838 -10.654 1.00 84.50 233 HIS A N 1
ATOM 1828 C CA . HIS A 1 233 ? -3.154 -17.705 -10.836 1.00 84.50 233 HIS A CA 1
ATOM 1829 C C . HIS A 1 233 ? -3.447 -16.594 -11.866 1.00 84.50 233 HIS A C 1
ATOM 1831 O O . HIS A 1 233 ? -2.711 -15.606 -11.866 1.00 84.50 233 HIS A O 1
ATOM 1837 N N . PRO A 1 234 ? -4.486 -16.703 -12.717 1.00 82.50 234 PRO A N 1
ATOM 1838 C CA . PRO A 1 234 ? -4.809 -15.683 -13.731 1.00 82.50 234 PRO A CA 1
ATOM 1839 C C . PRO A 1 234 ? -5.118 -14.290 -13.157 1.00 82.50 234 PRO A C 1
ATOM 1841 O O . PRO A 1 234 ? -4.715 -13.271 -13.715 1.00 82.50 234 PRO A O 1
ATOM 1844 N N . GLU A 1 235 ? -5.780 -14.255 -11.999 1.00 86.94 235 GLU A N 1
ATOM 1845 C CA . GLU A 1 235 ? -6.104 -13.026 -11.251 1.00 86.94 235 GLU A CA 1
ATOM 1846 C C . GLU A 1 235 ? -4.923 -12.417 -10.490 1.00 86.94 235 GLU A C 1
ATOM 1848 O O . GLU A 1 235 ? -5.065 -11.363 -9.857 1.00 86.94 235 GLU A O 1
ATOM 1853 N N . ARG A 1 236 ? -3.758 -13.075 -10.518 1.00 85.25 236 ARG A N 1
ATOM 1854 C CA . ARG A 1 236 ? -2.572 -12.581 -9.832 1.00 85.25 236 ARG A CA 1
ATOM 1855 C C . ARG A 1 236 ? -2.165 -11.233 -10.436 1.00 85.25 236 ARG A C 1
ATOM 1857 O O . ARG A 1 236 ? -1.897 -11.178 -11.636 1.00 85.25 236 ARG A O 1
ATOM 1864 N N . PRO A 1 237 ? -2.061 -10.164 -9.630 1.00 86.25 237 PRO A N 1
ATOM 1865 C CA . PRO A 1 237 ? -1.599 -8.883 -10.137 1.00 86.25 237 PRO A CA 1
ATOM 1866 C C . PRO A 1 237 ? -0.173 -8.983 -10.687 1.00 86.25 237 PRO A C 1
ATOM 1868 O O . PRO A 1 237 ? 0.645 -9.729 -10.126 1.00 86.25 237 PRO A O 1
ATOM 1871 N N . PRO A 1 238 ? 0.156 -8.206 -11.734 1.00 85.31 238 PRO A N 1
ATOM 1872 C CA . PRO A 1 238 ? 1.533 -8.046 -12.170 1.00 85.31 238 PRO A CA 1
ATOM 1873 C C . PRO A 1 238 ? 2.411 -7.526 -11.032 1.00 85.31 238 PRO A C 1
ATOM 1875 O O . PRO A 1 238 ? 1.937 -6.977 -10.033 1.00 85.31 238 PRO A O 1
ATOM 1878 N N . LEU A 1 239 ? 3.726 -7.653 -11.192 1.00 80.69 239 LEU A N 1
ATOM 1879 C CA . LEU A 1 239 ? 4.644 -7.065 -10.227 1.00 80.69 239 LEU A CA 1
ATOM 1880 C C . LEU A 1 239 ? 4.511 -5.530 -10.209 1.00 80.69 239 LEU A C 1
ATOM 1882 O O . LEU A 1 239 ? 4.534 -4.903 -11.280 1.00 80.69 239 LEU A O 1
ATOM 1886 N N . PRO A 1 240 ? 4.432 -4.910 -9.014 1.00 76.69 240 PRO A N 1
ATOM 1887 C CA . PRO A 1 240 ? 4.298 -3.460 -8.878 1.00 76.69 240 PRO A CA 1
ATOM 1888 C C . PRO A 1 240 ? 5.476 -2.745 -9.533 1.00 76.69 240 PRO A C 1
ATOM 1890 O O . PRO A 1 240 ? 6.553 -3.319 -9.647 1.00 76.69 240 PRO A O 1
ATOM 1893 N N . ALA A 1 241 ? 5.305 -1.506 -9.983 1.00 68.12 241 ALA A N 1
ATOM 1894 C CA . ALA A 1 241 ? 6.261 -0.720 -10.763 1.00 68.12 241 ALA A CA 1
ATOM 1895 C C . ALA A 1 241 ? 7.646 -0.659 -10.109 1.00 68.12 241 ALA A C 1
ATOM 1897 O O . ALA A 1 241 ? 8.657 -0.767 -10.796 1.00 68.12 241 ALA A O 1
ATOM 1898 N N . TYR A 1 242 ? 7.684 -0.583 -8.779 1.00 65.25 242 TYR A N 1
ATOM 1899 C CA . TYR A 1 242 ? 8.915 -0.561 -7.990 1.00 65.25 242 TYR A CA 1
ATOM 1900 C C . TYR A 1 242 ? 9.626 -1.920 -7.869 1.00 65.25 242 TYR A C 1
ATOM 1902 O O . TYR A 1 242 ? 10.712 -1.971 -7.289 1.00 65.25 242 TYR A O 1
ATOM 1910 N N . ALA A 1 243 ? 9.042 -3.012 -8.373 1.00 65.94 243 ALA A N 1
ATOM 1911 C CA . ALA A 1 243 ? 9.692 -4.314 -8.411 1.00 65.94 243 ALA A CA 1
ATOM 1912 C C . ALA A 1 243 ? 10.918 -4.283 -9.329 1.00 65.94 243 ALA A C 1
ATOM 1914 O O . ALA A 1 243 ? 10.862 -3.740 -10.436 1.00 65.94 243 ALA A O 1
ATOM 1915 N N . SER A 1 244 ? 12.010 -4.894 -8.865 1.00 61.16 244 SER A N 1
ATOM 1916 C CA . SER A 1 244 ? 13.278 -4.923 -9.591 1.00 61.16 244 SER A CA 1
ATOM 1917 C C . SER A 1 244 ? 13.149 -5.654 -10.928 1.00 61.16 244 SER A C 1
ATOM 1919 O O . SER A 1 244 ? 12.331 -6.566 -11.093 1.00 61.16 244 SER A O 1
ATOM 1921 N N . THR A 1 245 ? 14.003 -5.299 -11.885 1.00 63.84 245 THR A N 1
ATOM 1922 C CA . THR A 1 245 ? 14.085 -5.976 -13.188 1.00 63.84 245 THR A CA 1
ATOM 1923 C C . THR A 1 245 ? 14.359 -7.473 -13.028 1.00 63.84 245 THR A C 1
ATOM 1925 O O . THR A 1 245 ? 13.810 -8.280 -13.771 1.00 63.84 245 THR A O 1
ATOM 1928 N N . THR A 1 246 ? 15.125 -7.868 -12.008 1.00 61.53 246 THR A N 1
ATOM 1929 C CA . THR A 1 246 ? 15.375 -9.274 -11.655 1.00 61.53 246 THR A CA 1
ATOM 1930 C C . THR A 1 246 ? 14.117 -9.979 -11.160 1.00 61.53 246 THR A C 1
ATOM 1932 O O . THR A 1 246 ? 13.854 -11.104 -11.577 1.00 61.53 246 THR A O 1
ATOM 1935 N N . ALA A 1 247 ? 13.306 -9.336 -10.313 1.00 64.44 247 ALA A N 1
ATOM 1936 C CA . ALA A 1 247 ? 12.021 -9.893 -9.892 1.00 64.44 247 ALA A CA 1
ATOM 1937 C C . ALA A 1 247 ? 11.079 -10.058 -11.090 1.00 64.44 247 ALA A C 1
ATOM 1939 O O . ALA A 1 247 ? 10.456 -11.106 -11.233 1.00 64.44 247 ALA A O 1
ATOM 1940 N N . ARG A 1 248 ? 11.042 -9.073 -11.997 1.00 70.94 248 ARG A N 1
ATOM 1941 C CA . ARG A 1 248 ? 10.289 -9.164 -13.259 1.00 70.94 248 ARG A CA 1
ATOM 1942 C C . ARG A 1 248 ? 10.790 -10.280 -14.163 1.00 70.94 248 ARG A C 1
ATOM 1944 O O . ARG A 1 248 ? 9.971 -11.030 -14.679 1.00 70.94 248 ARG A O 1
ATOM 1951 N N . ARG A 1 249 ? 12.107 -10.436 -14.313 1.00 68.44 249 ARG A N 1
ATOM 1952 C CA . ARG A 1 249 ? 12.706 -11.518 -15.102 1.00 68.44 249 ARG A CA 1
ATOM 1953 C C . ARG A 1 249 ? 12.366 -12.882 -14.506 1.00 68.44 249 ARG A C 1
ATOM 1955 O O . ARG A 1 249 ? 11.845 -13.719 -15.224 1.00 68.44 249 ARG A O 1
ATOM 1962 N N . ARG A 1 250 ? 12.547 -13.076 -13.195 1.00 67.31 250 ARG A N 1
ATOM 1963 C CA . ARG A 1 250 ? 12.162 -14.320 -12.499 1.00 67.31 250 ARG A CA 1
ATOM 1964 C C . ARG A 1 250 ? 10.667 -14.606 -12.608 1.00 67.31 250 ARG A C 1
ATOM 1966 O O . ARG A 1 250 ? 10.269 -15.754 -12.752 1.00 67.31 250 ARG A O 1
ATOM 1973 N N . HIS A 1 251 ? 9.839 -13.567 -12.544 1.00 72.56 251 HIS A N 1
ATOM 1974 C CA . HIS A 1 251 ? 8.397 -13.685 -12.721 1.00 72.56 251 HIS A CA 1
ATOM 1975 C C . HIS A 1 251 ? 8.033 -14.117 -14.148 1.00 72.56 251 HIS A C 1
ATOM 1977 O O . HIS A 1 251 ? 7.235 -15.035 -14.317 1.00 72.56 251 HIS A O 1
ATOM 1983 N N . ALA A 1 252 ? 8.661 -13.516 -15.162 1.00 70.62 252 ALA A N 1
ATOM 1984 C CA . ALA A 1 252 ? 8.488 -13.896 -16.561 1.00 70.62 252 ALA A CA 1
ATOM 1985 C C . ALA A 1 252 ? 9.017 -15.314 -16.845 1.00 70.62 252 ALA A C 1
ATOM 1987 O O . ALA A 1 252 ? 8.355 -16.092 -17.522 1.00 70.62 252 ALA A O 1
ATOM 1988 N N . GLU A 1 253 ? 10.164 -15.692 -16.277 1.00 66.94 253 GLU A N 1
ATOM 1989 C CA . GLU A 1 253 ? 10.725 -17.047 -16.365 1.00 66.94 253 GLU A CA 1
ATOM 1990 C C . GLU A 1 253 ? 9.800 -18.082 -15.709 1.00 66.94 253 GLU A C 1
ATOM 1992 O O . GLU A 1 253 ? 9.544 -19.131 -16.294 1.00 66.94 253 GLU A O 1
ATOM 1997 N N . ALA A 1 254 ? 9.233 -17.781 -14.535 1.00 66.25 254 ALA A N 1
ATOM 1998 C CA . ALA A 1 254 ? 8.253 -18.646 -13.878 1.00 66.25 254 ALA A CA 1
ATOM 1999 C C . ALA A 1 254 ? 6.958 -18.790 -14.700 1.00 66.25 254 ALA A C 1
ATOM 2001 O O . ALA A 1 254 ? 6.389 -19.881 -14.766 1.00 66.25 254 ALA A O 1
ATOM 2002 N N . ALA A 1 255 ? 6.509 -17.714 -15.356 1.00 66.56 255 ALA A N 1
ATOM 2003 C CA . ALA A 1 255 ? 5.369 -17.754 -16.270 1.00 66.56 255 ALA A CA 1
ATOM 2004 C C . ALA A 1 255 ? 5.664 -18.604 -17.523 1.00 66.56 255 ALA A C 1
ATOM 2006 O O . ALA A 1 255 ? 4.851 -19.453 -17.885 1.00 66.56 255 ALA A O 1
ATOM 2007 N N . HIS A 1 256 ? 6.847 -18.468 -18.130 1.00 66.81 256 HIS A N 1
ATOM 2008 C CA . HIS A 1 256 ? 7.256 -19.267 -19.293 1.00 66.81 256 HIS A CA 1
ATOM 2009 C C . HIS A 1 256 ? 7.488 -20.748 -18.972 1.00 66.81 256 HIS A C 1
ATOM 2011 O O . HIS A 1 256 ? 7.096 -21.621 -19.746 1.00 66.81 256 HIS A O 1
ATOM 2017 N N . LEU A 1 257 ? 8.082 -21.067 -17.817 1.00 61.31 257 LEU A N 1
ATOM 2018 C CA . LEU A 1 257 ? 8.240 -22.455 -17.369 1.00 61.31 257 LEU A CA 1
ATOM 2019 C C . LEU A 1 257 ? 6.885 -23.166 -17.260 1.00 61.31 257 LEU A C 1
ATOM 2021 O O . LEU A 1 257 ? 6.802 -24.363 -17.520 1.00 61.31 257 LEU A O 1
ATOM 2025 N N . ARG A 1 258 ? 5.810 -22.432 -16.953 1.00 59.19 258 ARG A N 1
ATOM 2026 C CA . ARG A 1 258 ? 4.445 -22.963 -16.906 1.00 59.19 258 ARG A CA 1
ATOM 2027 C C . ARG A 1 258 ? 3.861 -23.253 -18.287 1.00 59.19 258 ARG A C 1
ATOM 2029 O O . ARG A 1 258 ? 3.252 -24.308 -18.442 1.00 59.19 258 ARG A O 1
ATOM 2036 N N . GLU A 1 259 ? 4.044 -22.371 -19.270 1.00 58.62 259 GLU A N 1
ATOM 2037 C CA . GLU A 1 259 ? 3.614 -22.630 -20.659 1.00 58.62 259 GLU A CA 1
ATOM 2038 C C . GLU A 1 259 ? 4.235 -23.927 -21.195 1.00 58.62 259 GLU A C 1
ATOM 2040 O O . GLU A 1 259 ? 3.580 -24.700 -21.892 1.00 58.62 259 GLU A O 1
ATOM 2045 N N . HIS A 1 260 ? 5.475 -24.207 -20.789 1.00 56.72 260 HIS A N 1
ATOM 2046 C CA . HIS A 1 260 ? 6.181 -25.431 -21.150 1.00 56.72 260 HIS A CA 1
ATOM 2047 C C . HIS A 1 260 ? 5.846 -26.653 -20.275 1.00 56.72 260 HIS A C 1
ATOM 2049 O O . HIS A 1 260 ? 5.902 -27.772 -20.782 1.00 56.72 260 HIS A O 1
ATOM 2055 N N . GLN A 1 261 ? 5.502 -26.484 -18.992 1.00 50.12 261 GLN A N 1
ATOM 2056 C CA . GLN A 1 261 ? 5.221 -27.600 -18.071 1.00 50.12 261 GLN A CA 1
ATOM 2057 C C . GLN A 1 261 ? 3.761 -28.072 -18.067 1.00 50.12 261 GLN A C 1
ATOM 2059 O O . GLN A 1 261 ? 3.524 -29.251 -17.816 1.00 50.12 261 GLN A O 1
ATOM 2064 N N . LEU A 1 262 ? 2.781 -27.195 -18.321 1.00 46.44 262 LEU A N 1
ATOM 2065 C CA . LEU A 1 262 ? 1.359 -27.568 -18.258 1.00 46.44 262 LEU A CA 1
ATOM 2066 C C . LEU A 1 262 ? 0.768 -28.061 -19.577 1.00 46.44 262 LEU A C 1
ATOM 2068 O O . LEU A 1 262 ? -0.350 -28.566 -19.562 1.00 46.44 262 LEU A O 1
ATOM 2072 N N . GLY A 1 263 ? 1.509 -27.989 -20.683 1.00 37.56 263 GLY A N 1
ATOM 2073 C CA . GLY A 1 263 ? 0.999 -28.427 -21.973 1.00 37.56 263 GLY A CA 1
ATOM 2074 C C . GLY A 1 263 ? -0.142 -27.540 -22.480 1.00 37.56 263 GLY A C 1
ATOM 2075 O O . GLY A 1 263 ? -0.989 -27.016 -21.762 1.00 37.56 263 GLY A O 1
ATOM 2076 N N . THR A 1 264 ? -0.130 -27.344 -23.781 1.00 36.00 264 THR A N 1
ATOM 2077 C CA . THR A 1 264 ? -1.143 -26.649 -24.566 1.00 36.00 264 THR A CA 1
ATOM 2078 C C . THR A 1 264 ? -2.558 -27.178 -24.257 1.00 36.00 264 THR A C 1
ATOM 2080 O O . THR A 1 264 ? -2.718 -28.398 -24.161 1.00 36.00 264 THR A O 1
ATOM 2083 N N . PRO A 1 265 ? -3.614 -26.340 -24.169 1.00 33.25 265 PRO A N 1
ATOM 2084 C CA . PRO A 1 265 ? -4.977 -26.858 -24.265 1.00 33.25 265 PRO A CA 1
ATOM 2085 C C . PRO A 1 265 ? -5.169 -27.526 -25.644 1.00 33.25 265 PRO A C 1
ATOM 2087 O O . PRO A 1 265 ? -4.635 -27.031 -26.644 1.00 33.25 265 PRO A O 1
ATOM 2090 N N . PRO A 1 266 ? -5.889 -28.658 -25.744 1.00 38.00 266 PRO A N 1
ATOM 2091 C CA . PRO A 1 266 ? -5.968 -29.409 -26.986 1.00 38.00 266 PRO A CA 1
ATOM 2092 C C . PRO A 1 266 ? -7.032 -28.804 -27.905 1.00 38.00 266 PRO A C 1
ATOM 2094 O O . PRO A 1 266 ? -8.220 -28.997 -27.676 1.00 38.00 266 PRO A O 1
ATOM 2097 N N . THR A 1 267 ? -6.640 -28.124 -28.985 1.00 29.80 267 THR A N 1
ATOM 2098 C CA . THR A 1 267 ? -7.434 -28.074 -30.235 1.00 29.80 267 THR A CA 1
ATOM 2099 C C . THR A 1 267 ? -6.502 -27.774 -31.420 1.00 29.80 267 THR A C 1
ATOM 2101 O O . THR A 1 267 ? -6.020 -26.663 -31.583 1.00 29.80 267 THR A O 1
ATOM 2104 N N . SER A 1 268 ? -6.004 -28.831 -32.069 1.00 29.88 268 SER A N 1
ATOM 2105 C CA . SER A 1 268 ? -6.384 -29.303 -33.416 1.00 29.88 268 SER A CA 1
ATOM 2106 C C . SER A 1 268 ? -5.799 -28.542 -34.630 1.00 29.88 268 SER A C 1
ATOM 2108 O O . SER A 1 268 ? -6.252 -27.455 -34.957 1.00 29.88 268 SER A O 1
ATOM 2110 N N . ALA A 1 269 ? -4.866 -29.242 -35.306 1.00 28.22 269 ALA A N 1
ATOM 2111 C CA . ALA A 1 269 ? -4.455 -29.246 -36.731 1.00 28.22 269 ALA A CA 1
ATOM 2112 C C . ALA A 1 269 ? -4.005 -27.927 -37.421 1.00 28.22 269 ALA A C 1
ATOM 2114 O O . ALA A 1 269 ? -4.634 -26.893 -37.288 1.00 28.22 269 ALA A O 1
ATOM 2115 N N . ALA A 1 270 ? -2.944 -27.880 -38.246 1.00 27.52 270 ALA A N 1
ATOM 2116 C CA . ALA A 1 270 ? -2.478 -28.860 -39.242 1.00 27.52 270 ALA A CA 1
ATOM 2117 C C . ALA A 1 270 ? -0.968 -28.673 -39.623 1.00 27.52 270 ALA A C 1
ATOM 2119 O O . ALA A 1 270 ? -0.347 -27.698 -39.197 1.00 27.52 270 ALA A O 1
ATOM 2120 N N . PRO A 1 271 ? -0.342 -29.601 -40.391 1.00 32.12 271 PRO A N 1
ATOM 2121 C CA . PRO A 1 271 ? 1.119 -29.761 -40.484 1.00 32.12 271 PRO A CA 1
ATOM 2122 C C . PRO A 1 271 ? 1.811 -29.107 -41.711 1.00 32.12 271 PRO A C 1
ATOM 2124 O O . PRO A 1 271 ? 1.261 -29.123 -42.803 1.00 32.12 271 PRO A O 1
ATOM 2127 N N . ARG A 1 272 ? 3.057 -28.629 -41.483 1.00 34.78 272 ARG A N 1
ATOM 2128 C CA . ARG A 1 272 ? 4.324 -28.612 -42.293 1.00 34.78 272 ARG A CA 1
ATOM 2129 C C . ARG A 1 272 ? 4.284 -28.458 -43.843 1.00 34.78 272 ARG A C 1
ATOM 2131 O O . ARG A 1 272 ? 3.496 -29.124 -44.498 1.00 34.78 272 ARG A O 1
ATOM 2138 N N . PRO A 1 273 ? 5.268 -27.753 -44.467 1.00 32.12 273 PRO A N 1
ATOM 2139 C CA . PRO A 1 273 ? 6.538 -28.416 -44.831 1.00 32.12 273 PRO A CA 1
ATOM 2140 C C . PRO A 1 273 ? 7.826 -27.559 -44.785 1.00 32.12 273 PRO A C 1
ATOM 2142 O O . PRO A 1 273 ? 7.832 -26.358 -44.544 1.00 32.12 273 PRO A O 1
ATOM 2145 N N . ILE A 1 274 ? 8.937 -28.275 -44.966 1.00 29.81 274 ILE A N 1
ATOM 2146 C CA . ILE A 1 274 ? 10.350 -27.934 -44.756 1.00 29.81 274 ILE A CA 1
ATOM 2147 C C . ILE A 1 274 ? 10.991 -27.321 -46.025 1.00 29.81 274 ILE A C 1
ATOM 2149 O O . ILE A 1 274 ? 10.810 -27.884 -47.095 1.00 29.81 274 ILE A O 1
ATOM 2153 N N . ALA A 1 275 ? 11.752 -26.227 -45.827 1.00 31.70 275 ALA A N 1
ATOM 2154 C CA . ALA A 1 275 ? 12.993 -25.685 -46.452 1.00 31.70 275 ALA A CA 1
ATOM 2155 C C . ALA A 1 275 ? 13.360 -25.931 -47.950 1.00 31.70 275 ALA A C 1
ATOM 2157 O O . ALA A 1 275 ? 13.014 -26.957 -48.526 1.00 31.70 275 ALA A O 1
ATOM 2158 N N . PRO A 1 276 ? 14.182 -25.046 -48.575 1.00 34.03 276 PRO A N 1
ATOM 2159 C CA . PRO A 1 276 ? 15.645 -25.153 -48.411 1.00 34.03 276 PRO A CA 1
ATOM 2160 C C . PRO A 1 276 ? 16.431 -23.815 -48.350 1.00 34.03 276 PRO A C 1
ATOM 2162 O O . PRO A 1 276 ? 15.906 -22.721 -48.522 1.00 34.03 276 PRO A O 1
ATOM 2165 N N . ALA A 1 277 ? 17.727 -23.959 -48.053 1.00 28.88 277 ALA A N 1
ATOM 2166 C CA . ALA A 1 277 ? 18.750 -22.953 -47.751 1.00 28.88 277 ALA A CA 1
ATOM 2167 C C . ALA A 1 277 ? 19.226 -22.082 -48.939 1.00 28.88 277 ALA A C 1
ATOM 2169 O O . ALA A 1 277 ? 19.153 -22.528 -50.080 1.00 28.88 277 ALA A O 1
ATOM 2170 N N . ARG A 1 278 ? 19.877 -20.929 -48.661 1.00 30.27 278 ARG A N 1
ATOM 2171 C CA . ARG A 1 278 ? 21.358 -20.696 -48.697 1.00 30.27 278 ARG A CA 1
ATOM 2172 C C . ARG A 1 278 ? 21.728 -19.226 -49.016 1.00 30.27 278 ARG A C 1
ATOM 2174 O O . ARG A 1 278 ? 21.234 -18.693 -49.997 1.00 30.27 278 ARG A O 1
ATOM 2181 N N . GLN A 1 279 ? 22.679 -18.671 -48.245 1.00 29.50 279 GLN A N 1
ATOM 2182 C CA . GLN A 1 279 ? 23.787 -17.722 -48.571 1.00 29.50 279 GLN A CA 1
ATOM 2183 C C . GLN A 1 279 ? 24.027 -16.805 -47.348 1.00 29.50 279 GLN A C 1
ATOM 2185 O O . GLN A 1 279 ? 23.171 -16.007 -47.003 1.00 29.50 279 GLN A O 1
ATOM 2190 N N . ALA A 1 280 ? 25.015 -17.025 -46.474 1.00 31.25 280 ALA A N 1
ATOM 2191 C CA . ALA A 1 280 ? 26.478 -16.967 -46.621 1.00 31.25 280 ALA A CA 1
ATOM 2192 C C . ALA A 1 280 ? 27.038 -15.544 -46.847 1.00 31.25 280 ALA A C 1
ATOM 2194 O O . ALA A 1 280 ? 27.037 -15.052 -47.969 1.00 31.25 280 ALA A O 1
ATOM 2195 N N . GLY A 1 281 ? 27.624 -14.969 -45.784 1.00 28.20 281 GLY A N 1
ATOM 2196 C CA . GLY A 1 281 ? 28.768 -14.048 -45.875 1.00 28.20 281 GLY A CA 1
ATOM 2197 C C . GLY A 1 281 ? 28.641 -12.703 -45.147 1.00 28.20 281 GLY A C 1
ATOM 2198 O O . GLY A 1 281 ? 28.164 -11.743 -45.736 1.00 28.20 281 GLY A O 1
ATOM 2199 N N . ARG A 1 282 ? 29.169 -12.595 -43.915 1.00 28.80 282 ARG A N 1
ATOM 2200 C CA . ARG A 1 282 ? 30.454 -11.927 -43.566 1.00 28.80 282 ARG A CA 1
ATOM 2201 C C . ARG A 1 282 ? 30.528 -11.687 -42.038 1.00 28.80 282 ARG A C 1
ATOM 2203 O O . ARG A 1 282 ? 29.554 -11.202 -41.471 1.00 28.80 282 ARG A O 1
ATOM 2210 N N . PRO A 1 283 ? 31.640 -12.023 -41.354 1.00 38.66 283 PRO A N 1
ATOM 2211 C CA . PRO A 1 283 ? 31.751 -11.875 -39.905 1.00 38.66 283 PRO A CA 1
ATOM 2212 C C . PRO A 1 283 ? 32.168 -10.443 -39.545 1.00 38.66 283 PRO A C 1
ATOM 2214 O O . PRO A 1 283 ? 33.093 -9.898 -40.148 1.00 38.66 283 PRO A O 1
ATOM 2217 N N . ALA A 1 284 ? 31.521 -9.849 -38.543 1.00 33.31 284 ALA A N 1
ATOM 2218 C CA . ALA A 1 284 ? 31.971 -8.611 -37.918 1.00 33.31 284 ALA A CA 1
ATOM 2219 C C . ALA A 1 284 ? 32.150 -8.846 -36.412 1.00 33.31 284 ALA A C 1
ATOM 2221 O O . ALA A 1 284 ? 31.183 -9.052 -35.688 1.00 33.31 284 ALA A O 1
ATOM 2222 N N . ALA A 1 285 ? 33.427 -8.888 -36.028 1.00 33.97 285 ALA A N 1
ATOM 2223 C CA . ALA A 1 285 ? 34.038 -8.679 -34.717 1.00 33.97 285 ALA A CA 1
ATOM 2224 C C . ALA A 1 285 ? 33.192 -8.933 -33.453 1.00 33.97 285 ALA A C 1
ATOM 2226 O O . ALA A 1 285 ? 32.368 -8.120 -33.045 1.00 33.97 285 ALA A O 1
ATOM 2227 N N . THR A 1 286 ? 33.546 -10.002 -32.744 1.00 40.06 286 THR A N 1
ATOM 2228 C CA . THR A 1 286 ? 33.349 -10.144 -31.299 1.00 40.06 286 THR A CA 1
ATOM 2229 C C . THR A 1 286 ? 34.157 -9.066 -30.559 1.00 40.06 286 THR A C 1
ATOM 2231 O O . THR A 1 286 ? 35.372 -9.008 -30.757 1.00 40.06 286 THR A O 1
ATOM 2234 N N . PRO A 1 287 ? 33.565 -8.251 -29.669 1.00 40.69 287 PRO A N 1
ATOM 2235 C CA . PRO A 1 287 ? 34.320 -7.577 -28.626 1.00 40.69 287 PRO A CA 1
ATOM 2236 C C . PRO A 1 287 ? 34.326 -8.456 -27.368 1.00 40.69 287 PRO A C 1
ATOM 2238 O O . PRO A 1 287 ? 33.288 -8.687 -26.749 1.00 40.69 287 PRO A O 1
ATOM 2241 N N . GLU A 1 288 ? 35.502 -8.950 -26.990 1.00 36.66 288 GLU A N 1
ATOM 2242 C CA . GLU A 1 288 ? 35.760 -9.455 -25.637 1.00 36.66 288 GLU A CA 1
ATOM 2243 C C . GLU A 1 288 ? 35.820 -8.298 -24.600 1.00 36.66 288 GLU A C 1
ATOM 2245 O O . GLU A 1 288 ? 35.956 -7.132 -24.980 1.00 36.66 288 GLU A O 1
ATOM 2250 N N . PRO A 1 289 ? 35.640 -8.575 -23.290 1.00 47.75 289 PRO A N 1
ATOM 2251 C CA . PRO A 1 289 ? 34.801 -7.753 -22.418 1.00 47.75 289 PRO A CA 1
ATOM 2252 C C . PRO A 1 289 ? 35.521 -6.743 -21.499 1.00 47.75 289 PRO A C 1
ATOM 2254 O O . PRO A 1 289 ? 36.577 -6.981 -20.919 1.00 47.75 289 PRO A O 1
ATOM 2257 N N . TYR A 1 290 ? 34.825 -5.625 -21.270 1.00 44.50 290 TYR A N 1
ATOM 2258 C CA . TYR A 1 290 ? 35.129 -4.463 -20.415 1.00 44.50 290 TYR A CA 1
ATOM 2259 C C . TYR A 1 290 ? 35.086 -4.723 -18.881 1.00 44.50 290 TYR A C 1
ATOM 2261 O O . TYR A 1 290 ? 34.536 -3.914 -18.123 1.00 44.50 290 TYR A O 1
ATOM 2269 N N . ALA A 1 291 ? 35.678 -5.809 -18.374 1.00 46.56 291 ALA A N 1
ATOM 2270 C CA . ALA A 1 291 ? 35.617 -6.163 -16.942 1.00 46.56 291 ALA A CA 1
ATOM 2271 C C . ALA A 1 291 ? 36.204 -5.082 -15.993 1.00 46.56 291 ALA A C 1
ATOM 2273 O O . ALA A 1 291 ? 35.670 -4.844 -14.909 1.00 46.56 291 ALA A O 1
ATOM 2274 N N . GLY A 1 292 ? 37.229 -4.331 -16.422 1.00 54.69 292 GLY A N 1
ATOM 2275 C CA . GLY A 1 292 ? 37.847 -3.267 -15.609 1.00 54.69 292 GLY A CA 1
ATOM 2276 C C . GLY A 1 292 ? 36.973 -2.021 -15.372 1.00 54.69 292 GLY A C 1
ATOM 2277 O O . GLY A 1 292 ? 37.225 -1.251 -14.445 1.00 54.69 292 GLY A O 1
ATOM 2278 N N . SER A 1 293 ? 35.922 -1.807 -16.174 1.00 73.50 293 SER A N 1
ATOM 2279 C CA . SER A 1 293 ? 35.045 -0.628 -16.052 1.00 73.50 293 SER A CA 1
ATOM 2280 C C . SER A 1 293 ? 33.908 -0.812 -15.042 1.00 73.50 293 SER A C 1
ATOM 2282 O O . SER A 1 293 ? 33.438 0.163 -14.456 1.00 73.50 293 SER A O 1
ATOM 2284 N N . ALA A 1 294 ? 33.439 -2.047 -14.849 1.00 76.25 294 ALA A N 1
ATOM 2285 C CA . ALA A 1 294 ? 32.332 -2.364 -13.950 1.00 76.25 294 ALA A CA 1
ATOM 2286 C C . ALA A 1 294 ? 32.798 -2.361 -12.488 1.00 76.25 294 ALA A C 1
ATOM 2288 O O . ALA A 1 294 ? 32.175 -1.718 -11.647 1.00 76.25 294 ALA A O 1
ATOM 2289 N N . ALA A 1 295 ? 33.957 -2.961 -12.200 1.00 77.00 295 ALA A N 1
ATOM 2290 C CA . ALA A 1 295 ? 34.557 -2.939 -10.865 1.00 77.00 295 ALA A CA 1
ATOM 2291 C C . ALA A 1 295 ? 34.826 -1.504 -10.370 1.00 77.00 295 ALA A C 1
ATOM 2293 O O . ALA A 1 295 ? 34.455 -1.154 -9.249 1.00 77.00 295 ALA A O 1
ATOM 2294 N N . ARG A 1 296 ? 35.374 -0.635 -11.236 1.00 83.94 296 ARG A N 1
ATOM 2295 C CA . ARG A 1 296 ? 35.601 0.786 -10.914 1.00 83.94 296 ARG A CA 1
ATOM 2296 C C . ARG A 1 296 ? 34.293 1.531 -10.626 1.00 83.94 296 ARG A C 1
ATOM 2298 O O . ARG A 1 296 ? 34.224 2.278 -9.656 1.00 83.94 296 ARG A O 1
ATOM 2305 N N . ARG A 1 297 ? 33.253 1.313 -11.439 1.00 83.56 297 ARG A N 1
ATOM 2306 C CA . ARG A 1 297 ? 31.926 1.922 -11.235 1.00 83.56 297 ARG A CA 1
ATOM 2307 C C . ARG A 1 297 ? 31.265 1.446 -9.937 1.00 83.56 297 ARG A C 1
ATOM 2309 O O . ARG A 1 297 ? 30.711 2.268 -9.216 1.00 83.56 297 ARG A O 1
ATOM 2316 N N . ARG A 1 298 ? 31.395 0.159 -9.594 1.00 85.44 298 ARG A N 1
ATOM 2317 C CA . ARG A 1 298 ? 30.931 -0.395 -8.311 1.00 85.44 298 ARG A CA 1
ATOM 2318 C C . ARG A 1 298 ? 31.640 0.263 -7.127 1.00 85.44 298 ARG A C 1
ATOM 2320 O O . ARG A 1 298 ? 30.980 0.631 -6.163 1.00 85.44 298 ARG A O 1
ATOM 2327 N N . ALA A 1 299 ? 32.961 0.434 -7.204 1.00 86.56 299 ALA A N 1
ATOM 2328 C CA . ALA A 1 299 ? 33.740 1.077 -6.145 1.00 86.56 299 ALA A CA 1
ATOM 2329 C C . ALA A 1 299 ? 33.342 2.549 -5.936 1.00 86.56 299 ALA A C 1
ATOM 2331 O O . ALA A 1 299 ? 33.196 2.983 -4.799 1.00 86.56 299 ALA A O 1
ATOM 2332 N N . GLN A 1 300 ? 33.101 3.296 -7.018 1.00 88.31 300 GLN A N 1
ATOM 2333 C CA . GLN A 1 300 ? 32.613 4.679 -6.938 1.00 88.31 300 GLN A CA 1
ATOM 2334 C C . GLN A 1 300 ? 31.221 4.768 -6.303 1.00 88.31 300 GLN A C 1
ATOM 2336 O O . GLN A 1 300 ? 31.016 5.571 -5.397 1.00 88.31 300 GLN A O 1
ATOM 2341 N N . ALA A 1 301 ? 30.283 3.920 -6.739 1.00 87.69 301 ALA A N 1
ATOM 2342 C CA . ALA A 1 301 ? 28.947 3.859 -6.146 1.00 87.69 301 ALA A CA 1
ATOM 2343 C C . ALA A 1 301 ? 29.011 3.482 -4.658 1.00 87.69 301 ALA A C 1
ATOM 2345 O O . ALA A 1 301 ? 28.312 4.069 -3.843 1.00 87.69 301 ALA A O 1
ATOM 2346 N N . ARG A 1 302 ? 29.909 2.564 -4.280 1.00 90.50 302 ARG A N 1
ATOM 2347 C CA . ARG A 1 302 ? 30.140 2.204 -2.879 1.00 90.50 302 ARG A CA 1
ATOM 2348 C C . ARG A 1 302 ? 30.652 3.371 -2.042 1.00 90.50 302 ARG A C 1
ATOM 2350 O O . ARG A 1 302 ? 30.095 3.608 -0.980 1.00 90.50 302 ARG A O 1
ATOM 2357 N N . ALA A 1 303 ? 31.657 4.101 -2.518 1.00 88.12 303 ALA A N 1
ATOM 2358 C CA . ALA A 1 303 ? 32.182 5.252 -1.788 1.00 88.12 303 ALA A CA 1
ATOM 2359 C C . ALA A 1 303 ? 31.086 6.298 -1.523 1.00 88.12 303 ALA A C 1
ATOM 2361 O O . ALA A 1 303 ? 30.954 6.784 -0.405 1.00 88.12 303 ALA A O 1
ATOM 2362 N N . LEU A 1 304 ? 30.245 6.581 -2.525 1.00 90.19 304 LEU A N 1
ATOM 2363 C CA . LEU A 1 304 ? 29.127 7.510 -2.366 1.00 90.19 304 LEU A CA 1
ATOM 2364 C C . LEU A 1 304 ? 28.034 6.966 -1.430 1.00 90.19 304 LEU A C 1
ATOM 2366 O O . LEU A 1 304 ? 27.436 7.718 -0.666 1.00 90.19 304 LEU A O 1
ATOM 2370 N N . HIS A 1 305 ? 27.767 5.662 -1.468 1.00 90.69 305 HIS A N 1
ATOM 2371 C CA . HIS A 1 305 ? 26.815 5.024 -0.563 1.00 90.69 305 HIS A CA 1
ATOM 2372 C C . HIS A 1 305 ? 27.274 5.118 0.897 1.00 90.69 305 HIS A C 1
ATOM 2374 O O . HIS A 1 305 ? 26.482 5.482 1.764 1.00 90.69 305 HIS A O 1
ATOM 2380 N N . GLU A 1 306 ? 28.552 4.843 1.162 1.00 90.44 306 GLU A N 1
ATOM 2381 C CA . GLU A 1 306 ? 29.160 4.994 2.487 1.00 90.44 306 GLU A CA 1
ATOM 2382 C C . GLU A 1 306 ? 29.119 6.463 2.937 1.00 90.44 306 GLU A C 1
ATOM 2384 O O . GLU A 1 306 ? 28.696 6.739 4.055 1.00 90.44 306 GLU A O 1
ATOM 2389 N N . GLU A 1 307 ? 29.439 7.413 2.052 1.00 89.19 307 GLU A N 1
ATOM 2390 C CA . GLU A 1 307 ? 29.345 8.855 2.325 1.00 89.19 307 GLU A CA 1
ATOM 2391 C C . GLU A 1 307 ? 27.926 9.274 2.746 1.00 89.19 307 GLU A C 1
ATOM 2393 O O . GLU A 1 307 ? 27.746 9.947 3.761 1.00 89.19 307 GLU A O 1
ATOM 2398 N N . MET A 1 308 ? 26.898 8.857 1.998 1.00 93.94 308 MET A N 1
ATOM 2399 C CA . MET A 1 308 ? 25.507 9.207 2.310 1.00 93.94 308 MET A CA 1
ATOM 2400 C C . MET A 1 308 ? 24.994 8.492 3.558 1.00 93.94 308 MET A C 1
ATOM 2402 O O . MET A 1 308 ? 24.256 9.088 4.338 1.00 93.94 308 MET A O 1
ATOM 2406 N N . THR A 1 309 ? 25.423 7.251 3.788 1.00 87.50 309 THR A N 1
ATOM 2407 C CA . THR A 1 309 ? 25.110 6.516 5.021 1.00 87.50 309 THR A CA 1
ATOM 2408 C C . THR A 1 309 ? 25.702 7.228 6.230 1.00 87.50 309 THR A C 1
ATOM 2410 O O . THR A 1 309 ? 24.996 7.440 7.208 1.00 87.50 309 THR A O 1
ATOM 2413 N N . MET A 1 310 ? 26.957 7.678 6.140 1.00 82.94 310 MET A N 1
ATOM 2414 C CA . MET A 1 310 ? 27.594 8.470 7.192 1.00 82.94 310 MET A CA 1
ATOM 2415 C C . MET A 1 310 ? 26.909 9.821 7.396 1.00 82.94 310 MET A C 1
ATOM 2417 O O . MET A 1 310 ? 26.760 10.253 8.534 1.00 82.94 310 MET A O 1
ATOM 2421 N N . LYS A 1 311 ? 26.444 10.475 6.324 1.00 85.69 311 LYS A N 1
ATOM 2422 C CA . LYS A 1 311 ? 25.686 11.730 6.432 1.00 85.69 311 LYS A CA 1
ATOM 2423 C C . LYS A 1 311 ? 24.326 11.542 7.111 1.00 85.69 311 LYS A C 1
ATOM 2425 O O . LYS A 1 311 ? 23.887 12.430 7.825 1.00 85.69 311 LYS A O 1
ATOM 2430 N N . VAL A 1 312 ? 23.641 10.420 6.897 1.00 86.12 312 VAL A N 1
ATOM 2431 C CA . VAL A 1 312 ? 22.414 10.113 7.652 1.00 86.12 312 VAL A CA 1
ATOM 2432 C C . VAL A 1 312 ? 22.767 9.782 9.099 1.00 86.12 312 VAL A C 1
ATOM 2434 O O . VAL A 1 312 ? 22.197 10.375 10.007 1.00 86.12 312 VAL A O 1
ATOM 2437 N N . ALA A 1 313 ? 23.767 8.922 9.308 1.00 81.12 313 ALA A N 1
ATOM 2438 C CA . ALA A 1 313 ? 24.219 8.526 10.636 1.00 81.12 313 ALA A CA 1
ATOM 2439 C C . ALA A 1 313 ? 24.728 9.711 11.469 1.00 81.12 313 ALA A C 1
ATOM 2441 O O . ALA A 1 313 ? 24.616 9.669 12.686 1.00 81.12 313 ALA A O 1
ATOM 2442 N N . SER A 1 314 ? 25.229 10.797 10.867 1.00 82.75 314 SER A N 1
ATOM 2443 C CA . SER A 1 314 ? 25.584 11.993 11.640 1.00 82.75 314 SER A CA 1
ATOM 2444 C C . SER A 1 314 ? 24.373 12.605 12.341 1.00 82.75 314 SER A C 1
ATOM 2446 O O . SER A 1 314 ? 24.536 13.144 13.420 1.00 82.75 314 SER A O 1
ATOM 2448 N N . TYR A 1 315 ? 23.157 12.480 11.799 1.00 82.69 315 TYR A N 1
ATOM 2449 C CA . TYR A 1 315 ? 21.950 12.897 12.522 1.00 82.69 315 TYR A CA 1
ATOM 2450 C C . TYR A 1 315 ? 21.572 11.928 13.650 1.00 82.69 315 TYR A C 1
ATOM 2452 O O . TYR A 1 315 ? 20.868 12.329 14.561 1.00 82.69 315 TYR A O 1
ATOM 2460 N N . ASP A 1 316 ? 22.059 10.685 13.648 1.00 78.69 316 ASP A N 1
ATOM 2461 C CA . ASP A 1 316 ? 21.856 9.731 14.749 1.00 78.69 316 ASP A CA 1
ATOM 2462 C C . ASP A 1 316 ? 22.955 9.824 15.828 1.00 78.69 316 ASP A C 1
ATOM 2464 O O . ASP A 1 316 ? 22.714 9.531 16.999 1.00 78.69 316 ASP A O 1
ATOM 2468 N N . LEU A 1 317 ? 24.166 10.220 15.435 1.00 76.31 317 LEU A N 1
ATOM 2469 C CA . LEU A 1 317 ? 25.359 10.188 16.284 1.00 76.31 317 LEU A CA 1
ATOM 2470 C C . LEU A 1 317 ? 25.759 11.566 16.825 1.00 76.31 317 LEU A C 1
ATOM 2472 O O . LEU A 1 317 ? 26.339 11.642 17.900 1.00 76.31 317 LEU A O 1
ATOM 2476 N N . ASP A 1 318 ? 25.467 12.651 16.105 1.00 80.94 318 ASP A N 1
ATOM 2477 C CA . ASP A 1 318 ? 25.775 14.013 16.545 1.00 80.94 318 ASP A CA 1
ATOM 2478 C C . ASP A 1 318 ? 24.565 14.609 17.269 1.00 80.94 318 ASP A C 1
ATOM 2480 O O . ASP A 1 318 ? 23.542 14.969 16.672 1.00 80.94 318 ASP A O 1
ATOM 2484 N N . PHE A 1 319 ? 24.690 14.714 18.587 1.00 79.81 319 PHE A N 1
ATOM 2485 C CA . PHE A 1 319 ? 23.610 15.192 19.433 1.00 79.81 319 PHE A CA 1
ATOM 2486 C C . PHE A 1 319 ? 23.285 16.680 19.209 1.00 79.81 319 PHE A C 1
ATOM 2488 O O . PHE A 1 319 ? 22.124 17.082 19.335 1.00 79.81 319 PHE A O 1
ATOM 2495 N N . ASP A 1 320 ? 24.260 17.497 18.794 1.00 82.62 320 ASP A N 1
ATOM 2496 C CA . ASP A 1 320 ? 23.999 18.889 18.419 1.00 82.62 320 ASP A CA 1
ATOM 2497 C C . ASP A 1 320 ? 23.136 18.955 17.153 1.00 82.62 320 ASP A C 1
ATOM 2499 O O . ASP A 1 320 ? 22.199 19.759 17.083 1.00 82.62 320 ASP A O 1
ATOM 2503 N N . LEU A 1 321 ? 23.381 18.077 16.171 1.00 85.19 321 LEU A N 1
ATOM 2504 C CA . LEU A 1 321 ? 22.529 17.975 14.983 1.00 85.19 321 LEU A CA 1
ATOM 2505 C C . LEU A 1 321 ? 21.121 17.484 15.322 1.00 85.19 321 LEU A C 1
ATOM 2507 O O . LEU A 1 321 ? 20.162 18.025 14.768 1.00 85.19 321 LEU A O 1
ATOM 2511 N N . GLN A 1 322 ? 20.967 16.534 16.246 1.00 84.56 322 GLN A N 1
ATOM 2512 C CA . GLN A 1 322 ? 19.642 16.085 16.699 1.00 84.56 322 GLN A CA 1
ATOM 2513 C C . GLN A 1 322 ? 18.839 17.203 17.346 1.00 84.56 322 GLN A C 1
ATOM 2515 O O . GLN A 1 322 ? 17.658 17.380 17.055 1.00 84.56 322 GLN A O 1
ATOM 2520 N N . LEU A 1 323 ? 19.478 17.983 18.216 1.00 86.12 323 LEU A N 1
ATOM 2521 C CA . LEU A 1 323 ? 18.821 19.098 18.884 1.00 86.12 323 LEU A CA 1
ATOM 2522 C C . LEU A 1 323 ? 18.552 20.272 17.938 1.00 86.12 323 LEU A C 1
ATOM 2524 O O . LEU A 1 323 ? 17.582 21.007 18.143 1.00 86.12 323 LEU A O 1
ATOM 2528 N N . ALA A 1 324 ? 19.403 20.491 16.934 1.00 85.75 324 ALA A N 1
ATOM 2529 C CA . ALA A 1 324 ? 19.222 21.540 15.933 1.00 85.75 324 ALA A CA 1
ATOM 2530 C C . ALA A 1 324 ? 18.151 21.174 14.895 1.00 85.75 324 ALA A C 1
ATOM 2532 O O . ALA A 1 324 ? 17.397 22.043 14.460 1.00 85.75 324 ALA A O 1
ATOM 2533 N N . TYR A 1 325 ? 18.070 19.897 14.522 1.00 89.25 325 TYR A N 1
ATOM 2534 C CA . TYR A 1 325 ? 17.208 19.382 13.461 1.00 89.25 325 TYR A CA 1
ATOM 2535 C C . TYR A 1 325 ? 16.388 18.163 13.919 1.00 89.25 325 TYR A C 1
ATOM 2537 O O . TYR A 1 325 ? 16.425 17.113 13.272 1.00 89.25 325 TYR A O 1
ATOM 2545 N N . PRO A 1 326 ? 15.573 18.299 14.983 1.00 85.38 326 PRO A N 1
ATOM 2546 C CA . PRO A 1 326 ? 14.843 17.179 15.591 1.00 85.38 326 PRO A CA 1
ATOM 2547 C C . PRO A 1 326 ? 13.833 16.510 14.651 1.00 85.38 326 PRO A C 1
ATOM 2549 O O . PRO A 1 326 ? 13.402 15.379 14.870 1.00 85.38 326 PRO A O 1
ATOM 2552 N N . GLN A 1 327 ? 13.431 17.211 13.591 1.00 85.44 327 GLN A N 1
ATOM 2553 C CA . GLN A 1 327 ? 12.483 16.698 12.611 1.00 85.44 327 GLN A CA 1
ATOM 2554 C C . GLN A 1 327 ? 13.135 15.788 11.554 1.00 85.44 327 GLN A C 1
ATOM 2556 O O . GLN A 1 327 ? 12.424 15.237 10.718 1.00 85.44 327 GLN A O 1
ATOM 2561 N N . PHE A 1 328 ? 14.461 15.590 11.570 1.00 87.38 328 PHE A N 1
ATOM 2562 C CA . PHE A 1 328 ? 15.151 14.734 10.594 1.00 87.38 328 PHE A CA 1
ATOM 2563 C C . PHE A 1 328 ? 14.747 13.253 10.677 1.00 87.38 328 PHE A C 1
ATOM 2565 O O . PHE A 1 328 ? 14.880 12.526 9.697 1.00 87.38 328 PHE A O 1
ATOM 2572 N N . HIS A 1 329 ? 14.158 12.827 11.797 1.00 81.88 329 HIS A N 1
ATOM 2573 C CA . HIS A 1 329 ? 13.598 11.482 11.979 1.00 81.88 329 HIS A CA 1
ATOM 2574 C C . HIS A 1 329 ? 12.066 11.442 11.882 1.00 81.88 329 HIS A C 1
ATOM 2576 O O . HIS A 1 329 ? 11.451 10.375 11.976 1.00 81.88 329 HIS A O 1
ATOM 2582 N N . ASN A 1 330 ? 11.432 12.590 11.630 1.00 83.50 330 ASN A N 1
ATOM 2583 C CA . ASN A 1 330 ? 9.989 12.676 11.514 1.00 83.50 330 ASN A CA 1
ATOM 2584 C C . ASN A 1 330 ? 9.519 12.112 10.164 1.00 83.50 330 ASN A C 1
ATOM 2586 O O . ASN A 1 330 ? 9.568 12.768 9.121 1.00 83.50 330 ASN A O 1
ATOM 2590 N N . ARG A 1 331 ? 8.993 10.885 10.197 1.00 80.50 331 ARG A N 1
ATOM 2591 C CA . ARG A 1 331 ? 8.479 10.177 9.014 1.00 80.50 331 ARG A CA 1
ATOM 2592 C C . ARG A 1 331 ? 7.195 10.764 8.431 1.00 80.50 331 ARG A C 1
ATOM 2594 O O . ARG A 1 331 ? 6.774 10.316 7.357 1.00 80.50 331 ARG A O 1
ATOM 2601 N N . ASP A 1 332 ? 6.574 11.740 9.082 1.00 82.69 332 ASP A N 1
ATOM 2602 C CA . ASP A 1 332 ? 5.473 12.508 8.500 1.00 82.69 332 ASP A CA 1
ATOM 2603 C C . ASP A 1 332 ? 5.970 13.515 7.462 1.00 82.69 332 ASP A C 1
ATOM 2605 O O . ASP A 1 332 ? 5.207 13.892 6.571 1.00 82.69 332 ASP A O 1
ATOM 2609 N N . ILE A 1 333 ? 7.258 13.876 7.496 1.00 82.69 333 ILE A N 1
ATOM 2610 C CA . ILE A 1 333 ? 7.886 14.690 6.456 1.00 82.69 333 ILE A CA 1
ATOM 2611 C C . ILE A 1 333 ? 8.116 13.816 5.213 1.00 82.69 333 ILE A C 1
ATOM 2613 O O . ILE A 1 333 ? 8.862 12.829 5.278 1.00 82.69 333 ILE A O 1
ATOM 2617 N N . PRO A 1 334 ? 7.506 14.150 4.057 1.00 84.38 334 PRO A N 1
ATOM 2618 C CA . PRO A 1 334 ? 7.615 13.338 2.847 1.00 84.38 334 PRO A CA 1
ATOM 2619 C C . PRO A 1 334 ? 9.058 13.109 2.389 1.00 84.38 334 PRO A C 1
ATOM 2621 O O . PRO A 1 334 ? 9.391 12.011 1.948 1.00 84.38 334 PRO A O 1
ATOM 2624 N N . GLU A 1 335 ? 9.916 14.122 2.508 1.00 89.75 335 GLU A N 1
ATOM 2625 C CA . GLU A 1 335 ? 11.323 14.073 2.113 1.00 89.75 335 GLU A CA 1
ATOM 2626 C C . GLU A 1 335 ? 12.139 13.131 3.008 1.00 89.75 335 GLU A C 1
ATOM 2628 O O . GLU A 1 335 ? 12.902 12.317 2.491 1.00 89.75 335 GLU A O 1
ATOM 2633 N N . VAL A 1 336 ? 11.916 13.158 4.327 1.00 86.44 336 VAL A N 1
ATOM 2634 C CA . VAL A 1 336 ? 12.539 12.221 5.283 1.00 86.44 336 VAL A CA 1
ATOM 2635 C C . VAL A 1 336 ? 12.085 10.789 4.996 1.00 86.44 336 VAL A C 1
ATOM 2637 O O . VAL A 1 336 ? 12.894 9.868 4.907 1.00 86.44 336 VAL A O 1
ATOM 2640 N N . ARG A 1 337 ? 10.787 10.587 4.743 1.00 87.38 337 ARG A N 1
ATOM 2641 C CA . ARG A 1 337 ? 10.249 9.274 4.355 1.00 87.38 337 ARG A CA 1
ATOM 2642 C C . ARG A 1 337 ? 10.835 8.773 3.030 1.00 87.38 337 ARG A C 1
ATOM 2644 O O . ARG A 1 337 ? 11.078 7.574 2.875 1.00 87.38 337 ARG A O 1
ATOM 2651 N N . ALA A 1 338 ? 11.036 9.668 2.064 1.00 77.44 338 ALA A N 1
ATOM 2652 C CA . ALA A 1 338 ? 11.649 9.342 0.781 1.00 77.44 338 ALA A CA 1
ATOM 2653 C C . ALA A 1 338 ? 13.130 8.972 0.943 1.00 77.44 338 ALA A C 1
ATOM 2655 O O . ALA A 1 338 ? 13.572 7.999 0.332 1.00 77.44 338 ALA A O 1
ATOM 2656 N N . MET A 1 339 ? 13.864 9.687 1.801 1.00 92.38 339 MET A N 1
ATOM 2657 C CA . MET A 1 339 ? 15.238 9.357 2.183 1.00 92.38 339 MET A CA 1
ATOM 2658 C C . MET A 1 339 ? 15.329 7.962 2.802 1.00 92.38 339 MET A C 1
ATOM 2660 O O . MET A 1 339 ? 16.104 7.151 2.304 1.00 92.38 339 MET A O 1
ATOM 2664 N N . ASP A 1 340 ? 14.490 7.639 3.791 1.00 84.81 340 ASP A N 1
ATOM 2665 C CA . ASP A 1 340 ? 14.415 6.300 4.398 1.00 84.81 340 ASP A CA 1
ATOM 2666 C C . ASP A 1 340 ? 14.195 5.201 3.344 1.00 84.81 340 ASP A C 1
ATOM 2668 O O . ASP A 1 340 ? 14.801 4.128 3.393 1.00 84.81 340 ASP A O 1
ATOM 2672 N N . GLY A 1 341 ? 13.307 5.455 2.378 1.00 77.38 341 GLY A N 1
ATOM 2673 C CA . GLY A 1 341 ? 13.041 4.531 1.277 1.00 77.38 341 GLY A CA 1
ATOM 2674 C C . GLY A 1 341 ? 14.230 4.371 0.327 1.00 77.38 341 GLY A C 1
ATOM 2675 O O . GLY A 1 341 ? 14.528 3.255 -0.102 1.00 77.38 341 GLY A O 1
ATOM 2676 N N . ALA A 1 342 ? 14.920 5.467 0.012 1.00 78.56 342 ALA A N 1
ATOM 2677 C CA . ALA A 1 342 ? 16.064 5.468 -0.891 1.00 78.56 342 ALA A CA 1
ATOM 2678 C C . ALA A 1 342 ? 17.318 4.852 -0.248 1.00 78.56 342 ALA A C 1
ATOM 2680 O O . ALA A 1 342 ? 18.008 4.083 -0.912 1.00 78.56 342 ALA A O 1
ATOM 2681 N N . ALA A 1 343 ? 17.555 5.099 1.045 1.00 78.69 343 ALA A N 1
ATOM 2682 C CA . ALA A 1 343 ? 18.616 4.471 1.835 1.00 78.69 343 ALA A CA 1
ATOM 2683 C C . ALA A 1 343 ? 18.494 2.945 1.799 1.00 78.69 343 ALA A C 1
ATOM 2685 O O . ALA A 1 343 ? 19.442 2.238 1.461 1.00 78.69 343 ALA A O 1
ATOM 2686 N N . ARG A 1 344 ? 17.280 2.436 2.059 1.00 78.50 344 ARG A N 1
ATOM 2687 C CA . ARG A 1 344 ? 16.987 0.999 1.976 1.00 78.50 344 ARG A CA 1
ATOM 2688 C C . ARG A 1 344 ? 17.244 0.466 0.574 1.00 78.50 344 ARG A C 1
ATOM 2690 O O . ARG A 1 344 ? 17.931 -0.532 0.440 1.00 78.50 344 ARG A O 1
ATOM 2697 N N . ARG A 1 345 ? 16.784 1.161 -0.472 1.00 70.50 345 ARG A N 1
ATOM 2698 C CA . ARG A 1 345 ? 17.040 0.752 -1.862 1.00 70.50 345 ARG A CA 1
ATOM 2699 C C . ARG A 1 345 ? 18.541 0.710 -2.202 1.00 70.50 345 ARG A C 1
ATOM 2701 O O . ARG A 1 345 ? 18.961 -0.192 -2.915 1.00 70.50 345 ARG A O 1
ATOM 2708 N N . ALA A 1 346 ? 19.352 1.650 -1.723 1.00 72.25 346 ALA A N 1
ATOM 2709 C CA . ALA A 1 346 ? 20.799 1.630 -1.953 1.00 72.25 346 ALA A CA 1
ATOM 2710 C C . ALA A 1 346 ? 21.491 0.466 -1.216 1.00 72.25 346 ALA A C 1
ATOM 2712 O O . ALA A 1 346 ? 22.307 -0.235 -1.818 1.00 72.25 346 ALA A O 1
ATOM 2713 N N . ALA A 1 347 ? 21.117 0.212 0.045 1.00 71.19 347 ALA A N 1
ATOM 2714 C CA . ALA A 1 347 ? 21.573 -0.941 0.833 1.00 71.19 347 ALA A CA 1
ATOM 2715 C C . ALA A 1 347 ? 21.210 -2.271 0.169 1.00 71.19 347 ALA A C 1
ATOM 2717 O O . ALA A 1 347 ? 22.043 -3.165 0.012 1.00 71.19 347 ALA A O 1
ATOM 2718 N N . ASP A 1 348 ? 19.978 -2.343 -0.308 1.00 68.44 348 ASP A N 1
ATOM 2719 C CA . ASP A 1 348 ? 19.457 -3.439 -1.086 1.00 68.44 348 ASP A CA 1
ATOM 2720 C C . ASP A 1 348 ? 20.342 -3.686 -2.323 1.00 68.44 348 ASP A C 1
ATOM 2722 O O . ASP A 1 348 ? 20.906 -4.770 -2.494 1.00 68.44 348 ASP A O 1
ATOM 2726 N N . GLU A 1 349 ? 20.493 -2.718 -3.222 1.00 69.94 349 GLU A N 1
ATOM 2727 C CA . GLU A 1 349 ? 21.292 -2.934 -4.435 1.00 69.94 349 GLU A CA 1
ATOM 2728 C C . GLU A 1 349 ? 22.762 -3.279 -4.121 1.00 69.94 349 GLU A C 1
ATOM 2730 O O . GLU A 1 349 ? 23.350 -4.128 -4.794 1.00 69.94 349 GLU A O 1
ATOM 2735 N N . TRP A 1 350 ? 23.336 -2.725 -3.046 1.00 80.12 350 TRP A N 1
ATOM 2736 C CA . TRP A 1 350 ? 24.678 -3.088 -2.579 1.00 80.12 350 TRP A CA 1
ATOM 2737 C C . TRP A 1 350 ? 24.802 -4.574 -2.228 1.00 80.12 350 TRP A C 1
ATOM 2739 O O . TRP A 1 350 ? 25.737 -5.242 -2.677 1.00 80.12 350 TRP A O 1
ATOM 2749 N N . ASP A 1 351 ? 23.842 -5.119 -1.482 1.00 69.31 351 ASP A N 1
ATOM 2750 C CA . ASP A 1 351 ? 23.836 -6.526 -1.072 1.00 69.31 351 ASP A CA 1
ATOM 2751 C C . ASP A 1 351 ? 23.827 -7.505 -2.254 1.00 69.31 351 ASP A C 1
ATOM 2753 O O . ASP A 1 351 ? 24.290 -8.635 -2.110 1.00 69.31 351 ASP A O 1
ATOM 2757 N N . LEU A 1 352 ? 23.333 -7.089 -3.427 1.00 67.12 352 LEU A N 1
ATOM 2758 C CA . LEU A 1 352 ? 23.350 -7.925 -4.634 1.00 67.12 352 LEU A CA 1
ATOM 2759 C C . LEU A 1 352 ? 24.733 -7.996 -5.281 1.00 67.12 352 LEU A C 1
ATOM 2761 O O . LEU A 1 352 ? 25.059 -8.997 -5.914 1.00 67.12 352 LEU A O 1
ATOM 2765 N N . VAL A 1 353 ? 25.540 -6.942 -5.140 1.00 74.19 353 VAL A N 1
ATOM 2766 C CA . VAL A 1 353 ? 26.802 -6.787 -5.879 1.00 74.19 353 VAL A CA 1
ATOM 2767 C C . VAL A 1 353 ? 28.050 -6.921 -5.007 1.00 74.19 353 VAL A C 1
ATOM 2769 O O . VAL A 1 353 ? 29.153 -7.034 -5.556 1.00 74.19 353 VAL A O 1
ATOM 2772 N N . LYS A 1 354 ? 27.914 -6.907 -3.673 1.00 76.44 354 LYS A N 1
ATOM 2773 C CA . LYS A 1 354 ? 29.047 -6.919 -2.731 1.00 76.44 354 LYS A CA 1
ATOM 2774 C C . LYS A 1 354 ? 29.890 -8.196 -2.810 1.00 76.44 354 LYS A C 1
ATOM 2776 O O . LYS A 1 354 ? 31.113 -8.104 -2.856 1.00 76.44 354 LYS A O 1
ATOM 2781 N N . ASP A 1 355 ? 29.240 -9.356 -2.933 1.00 76.69 355 ASP A N 1
ATOM 2782 C CA . ASP A 1 355 ? 29.895 -10.675 -2.923 1.00 76.69 355 ASP A CA 1
ATOM 2783 C C . ASP A 1 355 ? 30.164 -11.221 -4.336 1.00 76.69 355 ASP A C 1
ATOM 2785 O O . ASP A 1 355 ? 30.738 -12.299 -4.508 1.00 76.69 355 ASP A O 1
ATOM 2789 N N . VAL A 1 356 ? 29.772 -10.477 -5.378 1.00 70.38 356 VAL A N 1
ATOM 2790 C CA . VAL A 1 356 ? 29.989 -10.877 -6.771 1.00 70.38 356 VAL A CA 1
ATOM 2791 C C . VAL A 1 356 ? 31.464 -10.655 -7.138 1.00 70.38 356 VAL A C 1
ATOM 2793 O O . VAL A 1 356 ? 31.951 -9.516 -7.078 1.00 70.38 356 VAL A O 1
ATOM 2796 N N . PRO A 1 357 ? 32.202 -11.709 -7.547 1.00 73.69 357 PRO A N 1
ATOM 2797 C CA . PRO A 1 357 ? 33.581 -11.563 -8.001 1.00 73.69 357 PRO A CA 1
ATOM 2798 C C . PRO A 1 357 ? 33.661 -10.631 -9.211 1.00 73.69 357 PRO A C 1
ATOM 2800 O O . PRO A 1 357 ? 32.816 -10.712 -10.097 1.00 73.69 357 PRO A O 1
ATOM 2803 N N . GLU A 1 358 ? 34.711 -9.812 -9.312 1.00 73.31 358 GLU A N 1
ATOM 2804 C CA . GLU A 1 358 ? 34.819 -8.770 -10.352 1.00 73.31 358 GLU A CA 1
ATOM 2805 C C . GLU A 1 358 ? 34.648 -9.298 -11.780 1.00 73.31 358 GLU A C 1
ATOM 2807 O O . GLU A 1 358 ? 33.957 -8.699 -12.597 1.00 73.31 358 GLU A O 1
ATOM 2812 N N . ARG A 1 359 ? 35.203 -10.484 -12.052 1.00 59.59 359 ARG A N 1
ATOM 2813 C CA . ARG A 1 359 ? 35.091 -11.199 -13.334 1.00 59.59 359 ARG A CA 1
ATOM 2814 C C . ARG A 1 359 ? 33.670 -11.669 -13.695 1.00 59.59 359 ARG A C 1
ATOM 2816 O O . ARG A 1 359 ? 33.474 -12.179 -14.790 1.00 59.59 359 ARG A O 1
ATOM 2823 N N . ARG A 1 360 ? 32.713 -11.580 -12.765 1.00 63.56 360 ARG A N 1
ATOM 2824 C CA . ARG A 1 360 ? 31.301 -11.980 -12.914 1.00 63.56 360 ARG A CA 1
ATOM 2825 C C . ARG A 1 360 ? 30.329 -10.813 -12.693 1.00 63.56 360 ARG A C 1
ATOM 2827 O O . ARG A 1 360 ? 29.130 -11.055 -12.639 1.00 63.56 360 ARG A O 1
ATOM 2834 N N . LEU A 1 361 ? 30.825 -9.582 -12.537 1.00 68.50 361 LEU A N 1
ATOM 2835 C CA . LEU A 1 361 ? 29.966 -8.406 -12.397 1.00 68.50 361 LEU A CA 1
ATOM 2836 C C . LEU A 1 361 ? 29.267 -8.114 -13.720 1.00 68.50 361 LEU A C 1
ATOM 2838 O O . LEU A 1 361 ? 29.925 -7.786 -14.709 1.00 68.50 361 LEU A O 1
ATOM 2842 N N . ASP A 1 362 ? 27.940 -8.184 -13.714 1.00 73.88 362 ASP A N 1
ATOM 2843 C CA . ASP A 1 362 ? 27.150 -7.673 -14.821 1.00 73.88 362 ASP A CA 1
ATOM 2844 C C . ASP A 1 362 ? 27.164 -6.135 -14.826 1.00 73.88 362 ASP A C 1
ATOM 2846 O O . ASP A 1 362 ? 27.126 -5.471 -13.785 1.00 73.88 362 ASP A O 1
ATOM 2850 N N . ALA A 1 363 ? 27.227 -5.548 -16.021 1.00 71.88 363 ALA A N 1
ATOM 2851 C CA . ALA A 1 363 ? 27.211 -4.097 -16.176 1.00 71.88 363 ALA A CA 1
ATOM 2852 C C . ALA A 1 363 ? 25.849 -3.495 -15.787 1.00 71.88 363 ALA A C 1
ATOM 2854 O O . ALA A 1 363 ? 25.811 -2.345 -15.343 1.00 71.88 363 ALA A O 1
ATOM 2855 N N . GLY A 1 364 ? 24.763 -4.264 -15.940 1.00 67.81 364 GLY A N 1
ATOM 2856 C CA . GLY A 1 364 ? 23.416 -3.882 -15.525 1.00 67.81 364 GLY A CA 1
ATOM 2857 C C . GLY A 1 364 ? 23.290 -3.772 -14.008 1.00 67.81 364 GLY A C 1
ATOM 2858 O O . GLY A 1 364 ? 22.837 -2.742 -13.515 1.00 67.81 364 GLY A O 1
ATOM 2859 N N . ASP A 1 365 ? 23.785 -4.766 -13.268 1.00 68.62 365 ASP A N 1
ATOM 2860 C CA . ASP A 1 365 ? 23.741 -4.772 -11.798 1.00 68.62 365 ASP A CA 1
ATOM 2861 C C . ASP A 1 365 ? 24.520 -3.592 -11.189 1.00 68.62 365 ASP A C 1
ATOM 2863 O O . ASP A 1 365 ? 24.048 -2.906 -10.281 1.00 68.62 365 ASP A O 1
ATOM 2867 N N . VAL A 1 366 ? 25.705 -3.285 -11.730 1.00 75.56 366 VAL A N 1
ATOM 2868 C CA . VAL A 1 366 ? 26.496 -2.125 -11.280 1.00 75.56 366 VAL A CA 1
ATOM 2869 C C . VAL A 1 366 ? 25.804 -0.799 -11.615 1.00 75.56 366 VAL A C 1
ATOM 2871 O O . VAL A 1 366 ? 25.910 0.161 -10.848 1.00 75.56 366 VAL A O 1
ATOM 2874 N N . ALA A 1 367 ? 25.105 -0.718 -12.751 1.00 76.50 367 ALA A N 1
ATOM 2875 C CA . ALA A 1 367 ? 24.345 0.473 -13.119 1.00 76.50 367 ALA A CA 1
ATOM 2876 C C . ALA A 1 367 ? 23.139 0.688 -12.192 1.00 76.50 367 ALA A C 1
ATOM 2878 O O . ALA A 1 367 ? 22.936 1.818 -11.750 1.00 76.50 367 ALA A O 1
ATOM 2879 N N . ALA A 1 368 ? 22.413 -0.381 -11.849 1.00 71.00 368 ALA A N 1
ATOM 2880 C CA . ALA A 1 368 ? 21.289 -0.344 -10.914 1.00 71.00 368 ALA A CA 1
ATOM 2881 C C . ALA A 1 368 ? 21.729 0.089 -9.509 1.00 71.00 368 ALA A C 1
ATOM 2883 O O . ALA A 1 368 ? 21.118 0.982 -8.920 1.00 71.00 368 ALA A O 1
ATOM 2884 N N . TYR A 1 369 ? 22.846 -0.456 -9.010 1.00 82.50 369 TYR A N 1
ATOM 2885 C CA . TYR A 1 369 ? 23.415 -0.011 -7.739 1.00 82.50 369 TYR A CA 1
ATOM 2886 C C . TYR A 1 369 ? 23.778 1.472 -7.760 1.00 82.50 369 TYR A C 1
ATOM 2888 O O . TYR A 1 369 ? 23.406 2.215 -6.855 1.00 82.50 369 TYR A O 1
ATOM 2896 N N . ARG A 1 370 ? 24.447 1.936 -8.818 1.00 89.56 370 ARG A N 1
ATOM 2897 C CA . ARG A 1 370 ? 24.789 3.353 -8.952 1.00 89.56 370 ARG A CA 1
ATOM 2898 C C . ARG A 1 370 ? 23.546 4.246 -8.966 1.00 89.56 370 ARG A C 1
ATOM 2900 O O . ARG A 1 370 ? 23.524 5.241 -8.255 1.00 89.56 370 ARG A O 1
ATOM 2907 N N . GLU A 1 371 ? 22.520 3.886 -9.733 1.00 81.75 371 GLU A N 1
ATOM 2908 C CA . GLU A 1 371 ? 21.267 4.648 -9.803 1.00 81.75 371 GLU A CA 1
ATOM 2909 C C . GLU A 1 371 ? 20.560 4.715 -8.441 1.00 81.75 371 GLU A C 1
ATOM 2911 O O . GLU A 1 371 ? 20.079 5.775 -8.040 1.00 81.75 371 GLU A O 1
ATOM 2916 N N . ALA A 1 372 ? 20.545 3.611 -7.689 1.00 73.38 372 ALA A N 1
ATOM 2917 C CA . ALA A 1 372 ? 19.993 3.587 -6.339 1.00 73.38 372 ALA A CA 1
ATOM 2918 C C . ALA A 1 372 ? 20.769 4.491 -5.372 1.00 73.38 372 ALA A C 1
ATOM 2920 O O . ALA A 1 372 ? 20.154 5.210 -4.584 1.00 73.38 372 ALA A O 1
ATOM 2921 N N . VAL A 1 373 ? 22.102 4.499 -5.454 1.00 86.62 373 VAL A N 1
ATOM 2922 C CA . VAL A 1 373 ? 22.950 5.380 -4.639 1.00 86.62 373 VAL A CA 1
ATOM 2923 C C . VAL A 1 373 ? 22.762 6.849 -5.024 1.00 86.62 373 VAL A C 1
ATOM 2925 O O . VAL A 1 373 ? 22.670 7.701 -4.142 1.00 86.62 373 VAL A O 1
ATOM 2928 N N . ASP A 1 374 ? 22.640 7.162 -6.314 1.00 87.94 374 ASP A N 1
ATOM 2929 C CA . ASP A 1 374 ? 22.353 8.522 -6.775 1.00 87.94 374 ASP A CA 1
ATOM 2930 C C . ASP A 1 374 ? 20.977 8.993 -6.273 1.00 87.94 374 ASP A C 1
ATOM 2932 O O . ASP A 1 374 ? 20.851 10.108 -5.764 1.00 87.94 374 ASP A O 1
ATOM 2936 N N . ALA A 1 375 ? 19.954 8.134 -6.332 1.00 81.75 375 ALA A N 1
ATOM 2937 C CA . ALA A 1 375 ? 18.636 8.426 -5.770 1.00 81.75 375 ALA A CA 1
ATOM 2938 C C . ALA A 1 375 ? 18.688 8.625 -4.246 1.00 81.75 375 ALA A C 1
ATOM 2940 O O . ALA A 1 375 ? 18.043 9.538 -3.725 1.00 81.75 375 ALA A O 1
ATOM 2941 N N . PHE A 1 376 ? 19.482 7.817 -3.534 1.00 92.88 376 PHE A N 1
ATOM 2942 C CA . PHE A 1 376 ? 19.708 7.984 -2.101 1.00 92.88 376 PHE A CA 1
ATOM 2943 C C . PHE A 1 376 ? 20.365 9.327 -1.790 1.00 92.88 376 PHE A C 1
ATOM 2945 O O . PHE A 1 376 ? 19.837 10.079 -0.973 1.00 92.88 376 PHE A O 1
ATOM 2952 N N . LYS A 1 377 ? 21.426 9.696 -2.514 1.00 94.06 377 LYS A N 1
ATOM 2953 C CA . LYS A 1 377 ? 22.060 11.014 -2.400 1.00 94.06 377 LYS A CA 1
ATOM 2954 C C . LYS A 1 377 ? 21.050 12.146 -2.575 1.00 94.06 377 LYS A C 1
ATOM 2956 O O . LYS A 1 377 ? 20.998 13.050 -1.744 1.00 94.06 377 LYS A O 1
ATOM 2961 N N . GLN A 1 378 ? 20.244 12.112 -3.638 1.00 90.00 378 GLN A N 1
ATOM 2962 C CA . GLN A 1 378 ? 19.246 13.160 -3.883 1.00 90.00 378 GLN A CA 1
ATOM 2963 C C . GLN A 1 378 ? 18.222 13.246 -2.747 1.00 90.00 378 GLN A C 1
ATOM 2965 O O . GLN A 1 378 ? 17.873 14.344 -2.318 1.00 90.00 378 GLN A O 1
ATOM 2970 N N . ALA A 1 379 ? 17.777 12.103 -2.226 1.00 87.12 379 ALA A N 1
ATOM 2971 C CA . ALA A 1 379 ? 16.816 12.066 -1.134 1.00 87.12 379 ALA A CA 1
ATOM 2972 C C . ALA A 1 379 ? 17.404 12.589 0.189 1.00 87.12 379 ALA A C 1
ATOM 2974 O O . ALA A 1 379 ? 16.729 13.349 0.878 1.00 87.12 379 ALA A O 1
ATOM 2975 N N . VAL A 1 380 ? 18.666 12.269 0.510 1.00 90.12 380 VAL A N 1
ATOM 2976 C CA . VAL A 1 380 ? 19.376 12.826 1.680 1.00 90.12 380 VAL A CA 1
ATOM 2977 C C . VAL A 1 380 ? 19.482 14.343 1.577 1.00 90.12 380 VAL A C 1
ATOM 2979 O O . VAL A 1 380 ? 19.173 15.048 2.532 1.00 90.12 380 VAL A O 1
ATOM 2982 N N . LEU A 1 381 ? 19.884 14.866 0.414 1.00 91.88 381 LEU A N 1
ATOM 2983 C CA . LEU A 1 381 ? 20.000 16.311 0.203 1.00 91.88 381 LEU A CA 1
ATOM 2984 C C . LEU A 1 381 ? 18.642 17.019 0.292 1.00 91.88 381 LEU A C 1
ATOM 2986 O O . LEU A 1 381 ? 18.560 18.105 0.862 1.00 91.88 381 LEU A O 1
ATOM 2990 N N . ALA A 1 382 ? 17.580 16.406 -0.234 1.00 87.44 382 ALA A N 1
ATOM 2991 C CA . ALA A 1 382 ? 16.227 16.943 -0.140 1.00 87.44 382 ALA A CA 1
ATOM 2992 C C . ALA A 1 382 ? 15.706 16.948 1.305 1.00 87.44 382 ALA A C 1
ATOM 2994 O O . ALA A 1 382 ? 15.135 17.949 1.736 1.00 87.44 382 ALA A O 1
ATOM 2995 N N . ALA A 1 383 ? 15.926 15.867 2.060 1.00 89.62 383 ALA A N 1
ATOM 2996 C CA . ALA A 1 383 ? 15.533 15.776 3.464 1.00 89.62 383 ALA A CA 1
ATOM 2997 C C . ALA A 1 383 ? 16.283 16.803 4.325 1.00 89.62 383 ALA A C 1
ATOM 2999 O O . ALA A 1 383 ? 15.653 17.565 5.054 1.00 89.62 383 ALA A O 1
ATOM 3000 N N . ASP A 1 384 ? 17.605 16.897 4.166 1.00 89.81 384 ASP A N 1
ATOM 3001 C CA . ASP A 1 384 ? 18.463 17.879 4.843 1.00 89.81 384 ASP A CA 1
ATOM 3002 C C . ASP A 1 384 ? 18.006 19.320 4.555 1.00 89.81 384 ASP A C 1
ATOM 3004 O O . ASP A 1 384 ? 17.717 20.092 5.473 1.00 89.81 384 ASP A O 1
ATOM 3008 N N . ALA A 1 385 ? 17.824 19.670 3.277 1.00 88.12 385 ALA A N 1
ATOM 3009 C CA . ALA A 1 385 ? 17.332 20.989 2.886 1.00 88.12 385 ALA A CA 1
ATOM 3010 C C . ALA A 1 385 ? 15.938 21.283 3.459 1.00 88.12 385 ALA A C 1
ATOM 3012 O O . ALA A 1 385 ? 15.680 22.395 3.922 1.00 88.12 385 ALA A O 1
ATOM 3013 N N . ARG A 1 386 ? 15.037 20.293 3.455 1.00 87.56 386 ARG A N 1
ATOM 3014 C CA . ARG A 1 386 ? 13.675 20.459 3.963 1.00 87.56 386 ARG A CA 1
ATOM 3015 C C . ARG A 1 386 ? 13.653 20.692 5.466 1.00 87.56 386 ARG A C 1
ATOM 3017 O O . ARG A 1 386 ? 12.958 21.599 5.912 1.00 87.56 386 ARG A O 1
ATOM 3024 N N . VAL A 1 387 ? 14.405 19.910 6.230 1.00 87.94 387 VAL A N 1
ATOM 3025 C CA . VAL A 1 387 ? 14.443 20.023 7.692 1.00 87.94 387 VAL A CA 1
ATOM 3026 C C . VAL A 1 387 ? 15.097 21.338 8.113 1.00 87.94 387 VAL A C 1
ATOM 3028 O O . VAL A 1 387 ? 14.593 22.002 9.014 1.00 87.94 387 VAL A O 1
ATOM 3031 N N . ARG A 1 388 ? 16.133 21.797 7.399 1.00 88.50 388 ARG A N 1
ATOM 3032 C CA . ARG A 1 388 ? 16.705 23.139 7.606 1.00 88.50 388 ARG A CA 1
ATOM 3033 C C . ARG A 1 388 ? 15.733 24.265 7.260 1.00 88.50 388 ARG A C 1
ATOM 3035 O O . ARG A 1 388 ? 15.734 25.287 7.935 1.00 88.50 388 ARG A O 1
ATOM 3042 N N . LEU A 1 389 ? 14.924 24.088 6.213 1.00 86.50 389 LEU A N 1
ATOM 3043 C CA . LEU A 1 389 ? 13.939 25.078 5.774 1.00 86.50 389 LEU A CA 1
ATOM 3044 C C . LEU A 1 389 ? 12.752 25.189 6.737 1.00 86.50 389 LEU A C 1
ATOM 3046 O O . LEU A 1 389 ? 12.285 26.293 6.997 1.00 86.50 389 LEU A O 1
ATOM 3050 N N . ILE A 1 390 ? 12.235 24.056 7.220 1.00 81.81 390 ILE A N 1
ATOM 3051 C CA . ILE A 1 390 ? 11.144 24.035 8.202 1.00 81.81 390 ILE A CA 1
ATOM 3052 C C . ILE A 1 390 ? 11.665 24.532 9.555 1.00 81.81 390 ILE A C 1
ATOM 3054 O O . ILE A 1 390 ? 10.981 25.312 10.216 1.00 81.81 390 ILE A O 1
ATOM 3058 N N . GLY A 1 391 ? 12.869 24.107 9.950 1.00 81.88 391 GLY A N 1
ATOM 3059 C CA . GLY A 1 391 ? 13.452 24.414 11.249 1.00 81.88 391 GLY A CA 1
ATOM 3060 C C . GLY A 1 391 ? 12.506 24.009 12.377 1.00 81.88 391 GLY A C 1
ATOM 3061 O O . GLY A 1 391 ? 12.117 22.848 12.493 1.00 81.88 391 GLY A O 1
ATOM 3062 N N . ASP A 1 392 ? 12.087 25.003 13.154 1.00 81.06 392 ASP A N 1
ATOM 3063 C CA . ASP A 1 392 ? 11.190 24.842 14.299 1.00 81.06 392 ASP A CA 1
ATOM 3064 C C . ASP A 1 392 ? 9.693 24.933 13.921 1.00 81.06 392 ASP A C 1
ATOM 3066 O O . ASP A 1 392 ? 8.810 24.800 14.770 1.00 81.06 392 ASP A O 1
ATOM 3070 N N . ALA A 1 393 ? 9.361 25.150 12.643 1.00 73.44 393 ALA A N 1
ATOM 3071 C CA . ALA A 1 393 ? 7.975 25.308 12.220 1.00 73.44 393 ALA A CA 1
ATOM 3072 C C . ALA A 1 393 ? 7.165 24.014 12.413 1.00 73.44 393 ALA A C 1
ATOM 3074 O O . ALA A 1 393 ? 7.546 22.924 11.981 1.00 73.44 393 ALA A O 1
ATOM 3075 N N . GLY A 1 394 ? 5.997 24.155 13.044 1.00 76.50 394 GLY A N 1
ATOM 3076 C CA . GLY A 1 394 ? 5.110 23.039 13.371 1.00 76.50 394 GLY A CA 1
ATOM 3077 C C . GLY A 1 394 ? 5.454 22.307 14.670 1.00 76.50 394 GLY A C 1
ATOM 3078 O O . GLY A 1 394 ? 4.718 21.387 15.013 1.00 76.50 394 GLY A O 1
ATOM 3079 N N . ILE A 1 395 ? 6.511 22.715 15.379 1.00 84.69 395 ILE A N 1
ATOM 3080 C CA . ILE A 1 395 ? 6.783 22.316 16.765 1.00 84.69 395 ILE A CA 1
ATOM 3081 C C . ILE A 1 395 ? 5.932 23.199 17.690 1.00 84.69 395 ILE A C 1
ATOM 3083 O O . ILE A 1 395 ? 5.772 24.395 17.447 1.00 84.69 395 ILE A O 1
ATOM 3087 N N . THR A 1 396 ? 5.342 22.614 18.727 1.00 86.44 396 THR A N 1
ATOM 3088 C CA . THR A 1 396 ? 4.542 23.342 19.723 1.00 86.44 396 THR A CA 1
ATOM 3089 C C . THR A 1 396 ? 5.426 24.161 20.670 1.00 86.44 396 THR A C 1
ATOM 3091 O O . THR A 1 396 ? 6.570 23.801 20.937 1.00 86.44 396 THR A O 1
ATOM 3094 N N . ASP A 1 397 ? 4.887 25.227 21.270 1.00 87.12 397 ASP A N 1
ATOM 3095 C CA . ASP A 1 397 ? 5.622 26.064 22.239 1.00 87.12 397 ASP A CA 1
ATOM 3096 C C . ASP A 1 397 ? 6.126 25.274 23.465 1.00 87.12 397 ASP A C 1
ATOM 3098 O O . ASP A 1 397 ? 7.108 25.633 24.116 1.00 87.12 397 ASP A O 1
ATOM 3102 N N . GLU A 1 398 ? 5.438 24.193 23.827 1.00 87.25 398 GLU A N 1
ATOM 3103 C CA . GLU A 1 398 ? 5.860 23.285 24.896 1.00 87.25 398 GLU A CA 1
ATOM 3104 C C . GLU A 1 398 ? 7.054 22.427 24.477 1.00 87.25 398 GLU A C 1
ATOM 3106 O O . GLU A 1 398 ? 7.996 22.274 25.250 1.00 87.25 398 GLU A O 1
ATOM 3111 N N . GLU A 1 399 ? 7.046 21.890 23.257 1.00 88.38 399 GLU A N 1
ATOM 3112 C CA . GLU A 1 399 ? 8.183 21.146 22.702 1.00 88.38 399 GLU A CA 1
ATOM 3113 C C . GLU A 1 399 ? 9.387 22.059 22.471 1.00 88.38 399 GLU A C 1
ATOM 3115 O O . GLU A 1 399 ? 10.507 21.651 22.754 1.00 88.38 399 GLU A O 1
ATOM 3120 N N . LEU A 1 400 ? 9.175 23.305 22.037 1.00 89.38 400 LEU A N 1
ATOM 3121 C CA . LEU A 1 400 ? 10.254 24.281 21.871 1.00 89.38 400 LEU A CA 1
ATOM 3122 C C . LEU A 1 400 ? 10.925 24.619 23.201 1.00 89.38 400 LEU A C 1
ATOM 3124 O O . LEU A 1 400 ? 12.150 24.590 23.285 1.00 89.38 400 LEU A O 1
ATOM 3128 N N . ARG A 1 401 ? 10.151 24.855 24.267 1.00 90.94 401 ARG A N 1
ATOM 3129 C CA . ARG A 1 401 ? 10.711 25.074 25.614 1.00 90.94 401 ARG A CA 1
ATOM 3130 C C . ARG A 1 401 ? 11.480 23.859 26.126 1.00 90.94 401 ARG A C 1
ATOM 3132 O O . ARG A 1 401 ? 12.531 24.006 26.756 1.00 90.94 401 ARG A O 1
ATOM 3139 N N . ASP A 1 402 ? 10.972 22.660 25.857 1.00 91.19 402 ASP A N 1
ATOM 3140 C CA . ASP A 1 402 ? 11.652 21.420 26.222 1.00 91.19 402 ASP A CA 1
ATOM 3141 C C . ASP A 1 402 ? 12.948 21.231 25.408 1.00 91.19 402 ASP A C 1
ATOM 3143 O O . ASP A 1 402 ? 13.980 20.891 25.986 1.00 91.19 402 ASP A O 1
ATOM 3147 N N . LEU A 1 403 ? 12.949 21.554 24.111 1.00 90.50 403 LEU A N 1
ATOM 3148 C CA . LEU A 1 403 ? 14.137 21.554 23.249 1.00 90.50 403 LEU A CA 1
ATOM 3149 C C . LEU A 1 403 ? 15.177 22.594 23.678 1.00 90.50 403 LEU A C 1
ATOM 3151 O O . LEU A 1 403 ? 16.366 22.291 23.723 1.00 90.50 403 LEU A O 1
ATOM 3155 N N . GLU A 1 404 ? 14.763 23.810 24.028 1.00 91.69 404 GLU A N 1
ATOM 3156 C CA . GLU A 1 404 ? 15.652 24.842 24.575 1.00 91.69 404 GLU A CA 1
ATOM 3157 C C . GLU A 1 404 ? 16.278 24.396 25.898 1.00 91.69 404 GLU A C 1
ATOM 3159 O O . GLU A 1 404 ? 17.481 24.566 26.111 1.00 91.69 404 GLU A O 1
ATOM 3164 N N . THR A 1 405 ? 15.480 23.761 26.761 1.00 92.81 405 THR A N 1
ATOM 3165 C CA . THR A 1 405 ? 15.962 23.164 28.010 1.00 92.81 405 THR A CA 1
ATOM 3166 C C . THR A 1 405 ? 16.977 22.057 27.725 1.00 92.81 405 THR A C 1
ATOM 3168 O O . THR A 1 405 ? 18.040 22.037 28.344 1.00 92.81 405 THR A O 1
ATOM 3171 N N . ALA A 1 406 ? 16.692 21.169 26.769 1.00 90.25 406 ALA A N 1
ATOM 3172 C CA . ALA A 1 406 ? 17.593 20.095 26.359 1.00 90.25 406 ALA A CA 1
ATOM 3173 C C . ALA A 1 406 ? 18.916 20.643 25.797 1.00 90.25 406 ALA A C 1
ATOM 3175 O O . ALA A 1 406 ? 19.983 20.228 26.243 1.00 90.25 406 ALA A O 1
ATOM 3176 N N . ARG A 1 407 ? 18.863 21.652 24.913 1.00 90.12 407 ARG A N 1
ATOM 3177 C CA . ARG A 1 407 ? 20.042 22.375 24.395 1.00 90.12 407 ARG A CA 1
ATOM 3178 C C . ARG A 1 407 ? 20.860 23.007 25.521 1.00 90.12 407 ARG A C 1
ATOM 3180 O O . ARG A 1 407 ? 22.086 22.940 25.503 1.00 90.12 407 ARG A O 1
ATOM 3187 N N . GLY A 1 408 ? 20.202 23.608 26.512 1.00 91.31 408 GLY A N 1
ATOM 3188 C CA . GLY A 1 408 ? 20.865 24.172 27.687 1.00 91.31 408 GLY A CA 1
ATOM 3189 C C . GLY A 1 408 ? 21.581 23.113 28.526 1.00 91.31 408 GLY A C 1
ATOM 3190 O O . GLY A 1 408 ? 22.742 23.303 28.879 1.00 91.31 408 GLY A O 1
ATOM 3191 N N . LEU A 1 409 ? 20.915 21.991 28.808 1.00 90.31 409 LEU A N 1
ATOM 3192 C CA . LEU A 1 409 ? 21.488 20.879 29.571 1.00 90.31 409 LEU A CA 1
ATOM 3193 C C . LEU A 1 409 ? 22.657 20.227 28.833 1.00 90.31 409 LEU A C 1
ATOM 3195 O O . LEU A 1 409 ? 23.686 19.980 29.453 1.00 90.31 409 LEU A O 1
ATOM 3199 N N . PHE A 1 410 ? 22.536 20.015 27.520 1.00 88.56 410 PHE A N 1
ATOM 3200 C CA . PHE A 1 410 ? 23.607 19.437 26.713 1.00 88.56 410 PHE A CA 1
ATOM 3201 C C . PHE A 1 410 ? 24.872 20.304 26.733 1.00 88.56 410 PHE A C 1
ATOM 3203 O O . PHE A 1 410 ? 25.943 19.800 27.051 1.00 88.56 410 PHE A O 1
ATOM 3210 N N . ARG A 1 411 ? 24.748 21.631 26.569 1.00 89.31 411 ARG A N 1
ATOM 3211 C CA . ARG A 1 411 ? 25.896 22.553 26.705 1.00 89.31 411 ARG A CA 1
ATOM 3212 C C . ARG A 1 411 ? 26.597 22.444 28.058 1.00 89.31 411 ARG A C 1
ATOM 3214 O O . ARG A 1 411 ? 27.812 22.577 28.122 1.00 89.31 411 ARG A O 1
ATOM 3221 N N . GLN A 1 412 ? 25.844 22.228 29.136 1.00 90.00 412 GLN A N 1
ATOM 3222 C CA . GLN A 1 412 ? 26.420 22.067 30.473 1.00 90.00 412 GLN A CA 1
ATOM 3223 C C . GLN A 1 412 ? 27.118 20.711 30.649 1.00 90.00 412 GLN A C 1
ATOM 3225 O O . GLN A 1 412 ? 28.086 20.620 31.401 1.00 90.00 412 GLN A O 1
ATOM 3230 N N . ILE A 1 413 ? 26.659 19.663 29.963 1.00 86.31 413 ILE A N 1
ATOM 3231 C CA . ILE A 1 413 ? 27.336 18.359 29.936 1.00 86.31 413 ILE A CA 1
ATOM 3232 C C . ILE A 1 413 ? 28.659 18.476 29.171 1.00 86.31 413 ILE A C 1
ATOM 3234 O O . ILE A 1 413 ? 29.678 18.001 29.657 1.00 86.31 413 ILE A O 1
ATOM 3238 N N . SER A 1 414 ? 28.667 19.157 28.025 1.00 81.62 414 SER A N 1
ATOM 3239 C CA . SER A 1 414 ? 29.868 19.317 27.195 1.00 81.62 414 SER A CA 1
ATOM 3240 C C . SER A 1 414 ? 30.898 20.303 27.763 1.00 81.62 414 SER A C 1
ATOM 3242 O O . SER A 1 414 ? 32.018 20.362 27.261 1.00 81.62 414 SER A O 1
ATOM 3244 N N . ASP A 1 415 ? 30.550 21.088 28.788 1.00 87.69 415 ASP A N 1
ATOM 3245 C CA . ASP A 1 415 ? 31.468 22.042 29.414 1.00 87.69 415 ASP A CA 1
ATOM 3246 C C . ASP A 1 415 ? 32.484 21.315 30.325 1.00 87.69 415 ASP A C 1
ATOM 3248 O O . ASP A 1 415 ? 32.108 20.781 31.380 1.00 87.69 415 ASP A O 1
ATOM 3252 N N . PRO A 1 416 ? 33.789 21.312 29.981 1.00 84.06 416 PRO A N 1
ATOM 3253 C CA . PRO A 1 416 ? 34.809 20.646 30.784 1.00 84.06 416 PRO A CA 1
ATOM 3254 C C . PRO A 1 416 ? 35.011 21.296 32.162 1.00 84.06 416 PRO A C 1
ATOM 3256 O O . PRO A 1 416 ? 35.585 20.653 33.043 1.00 84.06 416 PRO A O 1
ATOM 3259 N N . ALA A 1 417 ? 34.544 22.535 32.375 1.00 88.75 417 ALA A N 1
ATOM 3260 C CA . ALA A 1 417 ? 34.608 23.212 33.668 1.00 88.75 417 ALA A CA 1
ATOM 3261 C C . ALA A 1 417 ? 33.639 22.615 34.705 1.00 88.75 417 ALA A C 1
ATOM 3263 O O . ALA A 1 417 ? 33.861 22.761 35.910 1.00 88.75 417 ALA A O 1
ATOM 3264 N N . ASN A 1 418 ? 32.586 21.919 34.264 1.00 88.00 418 ASN A N 1
ATOM 3265 C CA . ASN A 1 418 ? 31.638 21.271 35.163 1.00 88.00 418 ASN A CA 1
ATOM 3266 C C . ASN A 1 418 ? 32.212 19.953 35.711 1.00 88.00 418 ASN A C 1
ATOM 3268 O O . ASN A 1 418 ? 32.690 19.128 34.931 1.00 88.00 418 ASN A O 1
ATOM 3272 N N . PRO A 1 419 ? 32.144 19.690 37.030 1.00 89.56 419 PRO A N 1
ATOM 3273 C CA . PRO A 1 419 ? 32.645 18.444 37.604 1.00 89.56 419 PRO A CA 1
ATOM 3274 C C . PRO A 1 419 ? 31.815 17.228 37.139 1.00 89.56 419 PRO A C 1
ATOM 3276 O O . PRO A 1 419 ? 30.613 17.377 36.898 1.00 89.56 419 PRO A O 1
ATOM 3279 N N . PRO A 1 420 ? 32.403 16.012 37.071 1.00 86.00 420 PRO A N 1
ATOM 3280 C CA . PRO A 1 420 ? 31.724 14.816 36.555 1.00 86.00 420 PRO A CA 1
ATOM 3281 C C . PRO A 1 420 ? 30.355 14.536 37.192 1.00 86.00 420 PRO A C 1
ATOM 3283 O O . PRO A 1 420 ? 29.381 14.318 36.483 1.00 86.00 420 PRO A O 1
ATOM 3286 N N . SER A 1 421 ? 30.243 14.660 38.517 1.00 87.50 421 SER A N 1
ATOM 3287 C CA . SER A 1 421 ? 28.986 14.440 39.249 1.00 87.50 421 SER A CA 1
ATOM 3288 C C . SER A 1 421 ? 27.865 15.415 38.868 1.00 87.50 421 SER A C 1
ATOM 3290 O O . SER A 1 421 ? 26.682 15.064 38.889 1.00 87.50 421 SER A O 1
ATOM 3292 N N . LEU A 1 422 ? 28.220 16.651 38.506 1.00 86.88 422 LEU A N 1
ATOM 3293 C CA . LEU A 1 422 ? 27.262 17.647 38.040 1.00 86.88 422 LEU A CA 1
ATOM 3294 C C . LEU A 1 422 ? 26.848 17.366 36.589 1.00 86.88 422 LEU A C 1
ATOM 3296 O O . LEU A 1 422 ? 25.666 17.477 36.267 1.00 86.88 422 LEU A O 1
ATOM 3300 N N . ARG A 1 423 ? 27.785 16.916 35.743 1.00 85.69 423 ARG A N 1
ATOM 3301 C CA . ARG A 1 423 ? 27.481 16.460 34.377 1.00 85.69 423 ARG A CA 1
ATOM 3302 C C . ARG A 1 423 ? 26.537 15.260 34.372 1.00 85.69 423 ARG A C 1
ATOM 3304 O O . ARG A 1 423 ? 25.574 15.275 33.615 1.00 85.69 423 ARG A O 1
ATOM 3311 N N . ASP A 1 424 ? 26.720 14.294 35.272 1.00 87.62 424 ASP A N 1
ATOM 3312 C CA . ASP A 1 424 ? 25.804 13.153 35.422 1.00 87.62 424 ASP A CA 1
ATOM 3313 C C . ASP A 1 424 ? 24.395 13.594 35.843 1.00 87.62 424 ASP A C 1
ATOM 3315 O O . ASP A 1 424 ? 23.391 13.080 35.348 1.00 87.62 424 ASP A O 1
ATOM 3319 N N . THR A 1 425 ? 24.306 14.612 36.704 1.00 88.94 425 THR A N 1
ATOM 3320 C CA . THR A 1 425 ? 23.019 15.206 37.095 1.00 88.94 425 THR A CA 1
ATOM 3321 C C . THR A 1 425 ? 22.330 15.878 35.902 1.00 88.94 425 THR A C 1
ATOM 3323 O O . THR A 1 425 ? 21.127 15.697 35.691 1.00 88.94 425 THR A O 1
ATOM 3326 N N . TYR A 1 426 ? 23.077 16.634 35.091 1.00 89.94 426 TYR A N 1
ATOM 3327 C CA . TYR A 1 426 ? 22.547 17.249 33.872 1.00 89.94 426 TYR A CA 1
ATOM 3328 C C . TYR A 1 426 ? 22.144 16.213 32.825 1.00 89.94 426 TYR A C 1
ATOM 3330 O O . TYR A 1 426 ? 21.087 16.366 32.219 1.00 89.94 426 TYR A O 1
ATOM 3338 N N . ARG A 1 427 ? 22.919 15.138 32.672 1.00 87.69 427 ARG A N 1
ATOM 3339 C CA . ARG A 1 427 ? 22.641 14.004 31.785 1.00 87.69 427 ARG A CA 1
ATOM 3340 C C . ARG A 1 427 ? 21.349 13.288 32.170 1.00 87.69 427 ARG A C 1
ATOM 3342 O O . ARG A 1 427 ? 20.462 13.152 31.334 1.00 87.69 427 ARG A O 1
ATOM 3349 N N . ALA A 1 428 ? 21.167 12.951 33.448 1.00 87.12 428 ALA A N 1
ATOM 3350 C CA . ALA A 1 428 ? 19.920 12.356 33.934 1.00 87.12 428 ALA A CA 1
ATOM 3351 C C . ALA A 1 428 ? 18.704 13.262 33.666 1.00 87.12 428 ALA A C 1
ATOM 3353 O O . ALA A 1 428 ? 17.642 12.794 33.250 1.00 87.12 428 ALA A O 1
ATOM 3354 N N . ARG A 1 429 ? 18.859 14.578 33.860 1.00 90.06 429 ARG A N 1
ATOM 3355 C CA . ARG A 1 429 ? 17.798 15.552 33.573 1.00 90.06 429 ARG A CA 1
ATOM 3356 C C . ARG A 1 429 ? 17.539 15.710 32.073 1.00 90.06 429 ARG A C 1
ATOM 3358 O O . ARG A 1 429 ? 16.386 15.870 31.684 1.00 90.06 429 ARG A O 1
ATOM 3365 N N . LEU A 1 430 ? 18.577 15.649 31.243 1.00 89.19 430 LEU A N 1
ATOM 3366 C CA . LEU A 1 430 ? 18.469 15.693 29.787 1.00 89.19 430 LEU A CA 1
ATOM 3367 C C . LEU A 1 430 ? 17.650 14.501 29.285 1.00 89.19 430 LEU A C 1
ATOM 3369 O O . LEU A 1 430 ? 16.653 14.712 28.603 1.00 89.19 430 LEU A O 1
ATOM 3373 N N . VAL A 1 431 ? 17.979 13.281 29.717 1.00 88.00 431 VAL A N 1
ATOM 3374 C CA . VAL A 1 431 ? 17.221 12.064 29.374 1.00 88.00 431 VAL A CA 1
ATOM 3375 C C . VAL A 1 431 ? 15.736 12.205 29.731 1.00 88.00 431 VAL A C 1
ATOM 3377 O O . VAL A 1 431 ? 14.871 11.890 28.917 1.00 88.00 431 VAL A O 1
ATOM 3380 N N . GLN A 1 432 ? 15.415 12.738 30.915 1.00 89.25 432 GLN A N 1
ATOM 3381 C CA . GLN A 1 432 ? 14.021 12.972 31.321 1.00 89.25 432 GLN A CA 1
ATOM 3382 C C . GLN A 1 432 ? 13.286 13.954 30.400 1.00 89.25 432 GLN A C 1
ATOM 3384 O O . GLN A 1 432 ? 12.118 13.741 30.078 1.00 89.25 432 GLN A O 1
ATOM 3389 N N . VAL A 1 433 ? 13.950 15.039 29.992 1.00 90.12 433 VAL A N 1
ATOM 3390 C CA . VAL A 1 433 ? 13.366 16.033 29.082 1.00 90.12 433 VAL A CA 1
ATOM 3391 C C . VAL A 1 433 ? 13.138 15.421 27.702 1.00 90.12 433 VAL A C 1
ATOM 3393 O O . VAL A 1 433 ? 12.052 15.575 27.155 1.00 90.12 433 VAL A O 1
ATOM 3396 N N . LEU A 1 434 ? 14.107 14.676 27.168 1.00 88.06 434 LEU A N 1
ATOM 3397 C CA . LEU A 1 434 ? 13.988 14.046 25.852 1.00 88.06 434 LEU A CA 1
ATOM 3398 C C . LEU A 1 434 ? 12.893 12.975 25.822 1.00 88.06 434 LEU A C 1
ATOM 3400 O O . LEU A 1 434 ? 12.071 12.989 24.911 1.00 88.06 434 LEU A O 1
ATOM 3404 N N . ARG A 1 435 ? 12.811 12.107 26.842 1.00 87.06 435 ARG A N 1
ATOM 3405 C CA . ARG A 1 435 ? 11.722 11.119 26.965 1.00 87.06 435 ARG A CA 1
ATOM 3406 C C . ARG A 1 435 ? 10.355 11.794 27.029 1.00 87.06 435 ARG A C 1
ATOM 3408 O O . ARG A 1 435 ? 9.427 11.351 26.367 1.00 87.06 435 ARG A O 1
ATOM 3415 N N . ARG A 1 436 ? 10.233 12.915 27.753 1.00 88.81 436 ARG A N 1
ATOM 3416 C CA . ARG A 1 436 ? 8.985 13.695 27.793 1.00 88.81 436 ARG A CA 1
ATOM 3417 C C . ARG A 1 436 ? 8.582 14.226 26.414 1.00 88.81 436 ARG A C 1
ATOM 3419 O O . ARG A 1 436 ? 7.387 14.320 26.144 1.00 88.81 436 ARG A O 1
ATOM 3426 N N . ILE A 1 437 ? 9.548 14.612 25.581 1.00 86.75 437 ILE A N 1
ATOM 3427 C CA . ILE A 1 437 ? 9.283 15.063 24.210 1.00 86.75 437 ILE A CA 1
ATOM 3428 C C . ILE A 1 437 ? 8.880 13.876 23.323 1.00 86.75 437 ILE A C 1
ATOM 3430 O O . ILE A 1 437 ? 7.908 13.983 22.582 1.00 86.75 437 ILE A O 1
ATOM 3434 N N . ASP A 1 438 ? 9.587 12.748 23.423 1.00 82.19 438 ASP A N 1
ATOM 3435 C CA . ASP A 1 438 ? 9.369 11.560 22.583 1.00 82.19 438 ASP A CA 1
ATOM 3436 C C . ASP A 1 438 ? 8.046 10.835 22.906 1.00 82.19 438 ASP A C 1
ATOM 3438 O O . ASP A 1 438 ? 7.314 10.410 22.017 1.00 82.19 438 ASP A O 1
ATOM 3442 N N . GLU A 1 439 ? 7.672 10.768 24.187 1.00 84.88 439 GLU A N 1
ATOM 3443 C CA . GLU A 1 439 ? 6.423 10.147 24.654 1.00 84.88 439 GLU A CA 1
ATOM 3444 C C . GLU A 1 439 ? 5.183 11.032 24.423 1.00 84.88 439 GLU A C 1
ATOM 3446 O O . GLU A 1 439 ? 4.050 10.589 24.642 1.00 84.88 439 GLU A O 1
ATOM 3451 N N . ARG A 1 440 ? 5.361 12.291 23.994 1.00 84.75 440 ARG A N 1
ATOM 3452 C CA . ARG A 1 440 ? 4.254 13.237 23.817 1.00 84.75 440 ARG A CA 1
ATOM 3453 C C . ARG A 1 440 ? 3.389 12.827 22.612 1.00 84.75 440 ARG A C 1
ATOM 3455 O O . ARG A 1 440 ? 3.880 12.780 21.482 1.00 84.75 440 ARG A O 1
ATOM 3462 N N . PRO A 1 441 ? 2.080 12.566 22.803 1.00 79.25 441 PRO A N 1
ATOM 3463 C CA . PRO A 1 441 ? 1.206 12.156 21.708 1.00 79.25 441 PRO A CA 1
ATOM 3464 C C . PRO A 1 441 ? 1.133 13.215 20.605 1.00 79.25 441 PRO A C 1
ATOM 3466 O O . PRO A 1 441 ? 0.790 14.366 20.865 1.00 79.25 441 PRO A O 1
ATOM 3469 N N . GLY A 1 442 ? 1.417 12.808 19.366 1.00 75.25 442 GLY A N 1
ATOM 3470 C CA . GLY A 1 442 ? 1.422 13.714 18.215 1.00 75.25 442 GLY A CA 1
ATOM 3471 C C . GLY A 1 442 ? 2.661 14.607 18.121 1.00 75.25 442 GLY A C 1
ATOM 3472 O O . GLY A 1 442 ? 2.649 15.540 17.316 1.00 75.25 442 GLY A O 1
ATOM 3473 N N . SER A 1 443 ? 3.703 14.325 18.913 1.00 79.44 443 SER A N 1
ATOM 3474 C CA . SER A 1 443 ? 4.975 15.030 18.820 1.00 79.44 443 SER A CA 1
ATOM 3475 C C . SER A 1 443 ? 5.566 14.924 17.422 1.00 79.44 443 SER A C 1
ATOM 3477 O O . SER A 1 443 ? 5.555 13.865 16.790 1.00 79.44 443 SER A O 1
ATOM 3479 N N . ARG A 1 444 ? 6.083 16.051 16.930 1.00 76.88 444 ARG A N 1
ATOM 3480 C CA . ARG A 1 444 ? 6.804 16.121 15.647 1.00 76.88 444 ARG A CA 1
ATOM 3481 C C . ARG A 1 444 ? 8.314 16.027 15.807 1.00 76.88 444 ARG A C 1
ATOM 3483 O O . ARG A 1 444 ? 9.032 16.080 14.805 1.00 76.88 444 ARG A O 1
ATOM 3490 N N . VAL A 1 445 ? 8.764 15.915 17.049 1.00 81.06 445 VAL A N 1
ATOM 3491 C CA . VAL A 1 445 ? 10.154 15.785 17.456 1.00 81.06 445 VAL A CA 1
ATOM 3492 C C . VAL A 1 445 ? 10.366 14.352 17.909 1.00 81.06 445 VAL A C 1
ATOM 3494 O O . VAL A 1 445 ? 9.649 13.859 18.774 1.00 81.06 445 VAL A O 1
ATOM 3497 N N . SER A 1 446 ? 11.365 13.696 17.338 1.00 76.44 446 SER A N 1
ATOM 3498 C CA . SER A 1 446 ? 11.718 12.328 17.701 1.00 76.44 446 SER A CA 1
ATOM 3499 C C . SER A 1 446 ? 13.226 12.204 17.784 1.00 76.44 446 SER A C 1
ATOM 3501 O O . SER A 1 446 ? 13.930 12.716 16.909 1.00 76.44 446 SER A O 1
ATOM 3503 N N . PHE A 1 447 ? 13.705 11.491 18.794 1.00 78.56 447 PHE A N 1
ATOM 3504 C CA . PHE A 1 447 ? 15.128 11.222 18.982 1.00 78.56 447 PHE A CA 1
ATOM 3505 C C . PHE A 1 447 ? 15.429 9.757 18.687 1.00 78.56 447 PHE A C 1
ATOM 3507 O O . PHE A 1 447 ? 14.567 8.887 18.826 1.00 78.56 447 PHE A O 1
ATOM 3514 N N . SER A 1 448 ? 16.658 9.462 18.262 1.00 71.94 448 SER A N 1
ATOM 3515 C CA . SER A 1 448 ? 17.046 8.075 18.026 1.00 71.94 448 SER A CA 1
ATOM 3516 C C . SER A 1 448 ? 17.082 7.311 19.368 1.00 71.94 448 SER A C 1
ATOM 3518 O O . SER A 1 448 ? 17.663 7.803 20.345 1.00 71.94 448 SER A O 1
ATOM 3520 N N . PRO A 1 449 ? 16.523 6.084 19.444 1.00 69.12 449 PRO A N 1
ATOM 3521 C CA . PRO A 1 449 ? 16.625 5.252 20.643 1.00 69.12 449 PRO A CA 1
ATOM 3522 C C . PRO A 1 449 ? 18.073 4.963 21.052 1.00 69.12 449 PRO A C 1
ATOM 3524 O O . PRO A 1 449 ? 18.360 4.805 22.233 1.00 69.12 449 PRO A O 1
ATOM 3527 N N . GLN A 1 450 ? 18.994 4.904 20.086 1.00 68.44 450 GLN A N 1
ATOM 3528 C CA . GLN A 1 450 ? 20.413 4.661 20.348 1.00 68.44 450 GLN A CA 1
ATOM 3529 C C . GLN A 1 450 ? 21.064 5.850 21.058 1.00 68.44 450 GLN A C 1
ATOM 3531 O O . GLN A 1 450 ? 21.852 5.649 21.974 1.00 68.44 450 GLN A O 1
ATOM 3536 N N . SER A 1 451 ? 20.681 7.075 20.701 1.00 68.81 451 SER A N 1
ATOM 3537 C CA . SER A 1 451 ? 21.211 8.301 21.306 1.00 68.81 451 SER A CA 1
ATOM 3538 C C . SER A 1 451 ? 20.710 8.471 22.741 1.00 68.81 451 SER A C 1
ATOM 3540 O O . SER A 1 451 ? 21.473 8.852 23.624 1.00 68.81 451 SER A O 1
ATOM 3542 N N . LEU A 1 452 ? 19.449 8.106 23.007 1.00 71.12 452 LEU A N 1
ATOM 3543 C CA . LEU A 1 452 ? 18.912 8.052 24.371 1.00 71.12 452 LEU A CA 1
ATOM 3544 C C . LEU A 1 452 ? 19.639 7.009 25.229 1.00 71.12 452 LEU A C 1
ATOM 3546 O O . LEU A 1 452 ? 19.996 7.299 26.367 1.00 71.12 452 LEU A O 1
ATOM 3550 N N . LEU A 1 453 ? 19.905 5.824 24.674 1.00 70.69 453 LEU A N 1
ATOM 3551 C CA . LEU A 1 453 ? 20.641 4.768 25.373 1.00 70.69 453 LEU A CA 1
ATOM 3552 C C . LEU A 1 453 ? 22.106 5.146 25.636 1.00 70.69 453 LEU A C 1
ATOM 3554 O O . LEU A 1 453 ? 22.599 4.875 26.727 1.00 70.69 453 LEU A O 1
ATOM 3558 N N . ALA A 1 454 ? 22.783 5.804 24.690 1.00 74.12 454 ALA A N 1
ATOM 3559 C CA . ALA A 1 454 ? 24.148 6.304 24.875 1.00 74.12 454 ALA A CA 1
ATOM 3560 C C . ALA A 1 454 ? 24.213 7.357 25.996 1.00 74.12 454 ALA A C 1
ATOM 3562 O O . ALA A 1 454 ? 25.027 7.251 26.916 1.00 74.12 454 ALA A O 1
ATOM 3563 N N . LEU A 1 455 ? 23.265 8.303 26.000 1.00 73.00 455 LEU A N 1
ATOM 3564 C CA . LEU A 1 455 ? 23.130 9.294 27.070 1.00 73.00 455 LEU A CA 1
ATOM 3565 C C . LEU A 1 455 ? 22.815 8.659 28.429 1.00 73.00 455 LEU A C 1
ATOM 3567 O O . LEU A 1 455 ? 23.254 9.171 29.453 1.00 73.00 455 LEU A O 1
ATOM 3571 N N . GLU A 1 456 ? 22.068 7.558 28.471 1.00 72.31 456 GLU A N 1
ATOM 3572 C CA . GLU A 1 456 ? 21.802 6.813 29.708 1.00 72.31 456 GLU A CA 1
ATOM 3573 C C . GLU A 1 456 ? 23.021 6.025 30.198 1.00 72.31 456 GLU A C 1
ATOM 3575 O O . GLU A 1 456 ? 23.246 5.936 31.406 1.00 72.31 456 GLU A O 1
ATOM 3580 N N . ALA A 1 457 ? 23.821 5.490 29.275 1.00 73.25 457 ALA A N 1
ATOM 3581 C CA . ALA A 1 457 ? 25.067 4.785 29.568 1.00 73.25 457 ALA A CA 1
ATOM 3582 C C . ALA A 1 457 ? 26.212 5.731 29.972 1.00 73.25 457 ALA A C 1
ATOM 3584 O O . ALA A 1 457 ? 27.223 5.285 30.516 1.00 73.25 457 ALA A O 1
ATOM 3585 N N . GLY A 1 458 ? 26.044 7.036 29.744 1.00 64.25 458 GLY A N 1
ATOM 3586 C CA . GLY A 1 458 ? 27.069 8.040 29.998 1.00 64.25 458 GLY A CA 1
ATOM 3587 C C . GLY A 1 458 ? 28.212 8.022 28.989 1.00 64.25 458 GLY A C 1
ATOM 3588 O O . GLY A 1 458 ? 29.292 8.526 29.299 1.00 64.25 458 GLY A O 1
ATOM 3589 N N . GLU A 1 459 ? 27.955 7.442 27.820 1.00 63.19 459 GLU A N 1
ATOM 3590 C CA . GLU A 1 459 ? 28.835 7.481 26.660 1.00 63.19 459 GLU A CA 1
ATOM 3591 C C . GLU A 1 459 ? 28.716 8.868 26.007 1.00 63.19 459 GLU A C 1
ATOM 3593 O O . GLU A 1 459 ? 27.619 9.433 25.944 1.00 63.19 459 GLU A O 1
ATOM 3598 N N . ASP A 1 460 ? 29.861 9.443 25.630 1.00 52.12 460 ASP A N 1
ATOM 3599 C CA . ASP A 1 460 ? 29.958 10.778 25.021 1.00 52.12 460 ASP A CA 1
ATOM 3600 C C . ASP A 1 460 ? 29.689 10.747 23.512 1.00 52.12 460 ASP A C 1
ATOM 3602 O O . ASP A 1 460 ? 30.163 9.795 22.842 1.00 52.12 460 ASP A O 1
#

Secondary structure (DSSP, 8-state):
---HHHHHHHHHHHHHHHHHHHHHHHHHHHSS--GGGPPPHHHHHHH-HHHHHHHHHHHHHHHHHHHTT-HHHHHHHHHHHHHHHHHHHHHHHHHHH-HHHHHHHHHHHHHHHHHHHHHHHTTTS-SS--HHHHHHHHHHHHHHHHHHHHHHHTS-HHHHHHHHHHHHHHHHHHHHHHHHHHHHH---HHHHHHHHHHHHSPPPHHHHHHHHHHHHHHHHHHHTT--GGG---TTPPPPPTTS-HHHHHHHHHHHHHHHHHS----------------------------HHHHHHHHHHHHHHHHHHHHHHHHHHH-HHHHHH-GGGG-TTSHHHHHHHHHHHHHHHHHHHHSSS-GGG--HHHHHHHHHHHHHHHHHHHHHHHHHHHHTTTT--HHHHHHHHHHHHHHHHHH-TTS-HHHHHHHHHHHHHHHHHHHTSTT-S----HHHHHHHHHT--